Protein AF-0000000072572702 (afdb_homodimer)

Sequence (752 aa):
MADLQDDLHTGTEAGGLDDLPVPLAAEAFPPEPYAPVSDPDDEPLARAHAVLAAHPVADGCNGLPWALRHLPWYDLELGESAVDTDVPRLREGHVGALLWSLHLPESLDGDRAVGATLEQLDLVKTVVRAHPEGLRLAYDAGQAIDARNCGRIAVLPGPAGAAALGDRLGILRSLHALGLRVLTLSGVSWASEAGLTRFGEEVVREMNRLGVVADLSGASAETVRRTFAVSKAPALCTRSAARALRPHPANLPDDLLVELGAAGGLCMVPLTAEQTGPTVRDVADHLDHVRTVAGPQSVGLSGTYDSGAAHPLELGDPSCYPRLVAELLRRGWDEADVALLTWGNVQRVLRAAAFTAKAAQLRREPSTATIADLDGMADLQDDLHTGTEAGGLDDLPVPLAAEAFPPEPYAPVSDPDDEPLARAHAVLAAHPVADGCNGLPWALRHLPWYDLELGESAVDTDVPRLREGHVGALLWSLHLPESLDGDRAVGATLEQLDLVKTVVRAHPEGLRLAYDAGQAIDARNCGRIAVLPGPAGAAALGDRLGILRSLHALGLRVLTLSGVSWASEAGLTRFGEEVVREMNRLGVVADLSGASAETVRRTFAVSKAPALCTRSAARALRPHPANLPDDLLVELGAAGGLCMVPLTAEQTGPTVRDVADHLDHVRTVAGPQSVGLSGTYDSGAAHPLELGDPSCYPRLVAELLRRGWDEADVALLTWGNVQRVLRAAA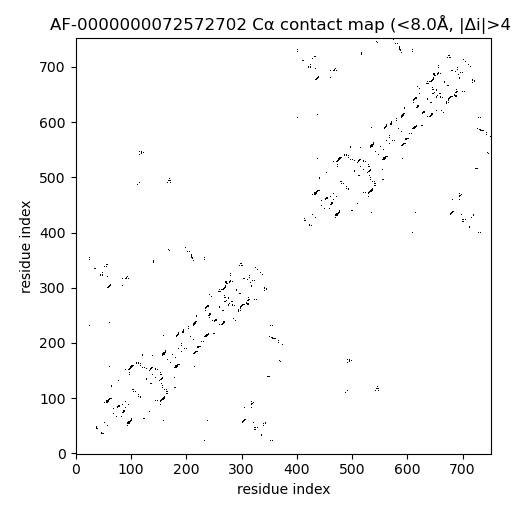FTAKAAQLRREPSTATIADLDG

Organism: Streptomyces coelicolor (strain ATCC BAA-471 / A3(2) / M145) (NCBI:txid100226)

Solvent-accessible surface area (backbone atoms only — not comparable to full-atom values): 37864 Å² total; per-residue (Å²): 144,81,86,82,76,79,76,72,82,72,76,80,73,88,66,65,76,76,64,62,78,65,76,60,60,72,76,74,56,70,83,70,86,75,76,84,73,48,58,89,85,48,56,46,55,59,29,21,49,39,43,27,71,76,28,25,32,40,30,39,25,25,22,49,58,64,54,50,73,74,43,95,72,86,45,47,68,87,45,39,90,91,47,53,72,24,38,55,35,30,57,66,21,30,42,29,28,34,19,39,29,44,64,68,63,87,86,50,49,43,35,50,17,30,53,52,40,43,37,47,53,38,47,51,52,53,53,33,66,74,31,64,75,43,29,30,79,23,83,45,42,67,43,27,51,50,23,38,74,71,63,18,26,10,38,28,41,15,40,28,45,44,36,44,30,50,76,33,60,39,37,46,54,49,42,39,74,73,42,44,37,29,39,24,50,27,87,37,88,38,25,24,77,87,9,55,40,63,39,31,50,50,51,46,52,51,26,33,36,71,32,35,34,44,21,46,39,65,32,29,72,47,25,49,53,47,47,63,70,68,41,85,39,42,40,33,18,38,52,19,39,39,19,87,82,32,88,35,89,44,25,40,49,68,69,56,36,35,50,35,26,74,57,56,11,34,39,10,35,38,45,28,24,86,57,35,32,60,34,57,64,37,43,50,50,37,52,51,48,42,27,68,62,25,27,59,69,16,27,36,37,5,50,43,46,46,61,81,69,57,44,13,73,66,42,74,38,50,44,28,47,37,58,52,45,14,51,41,45,71,71,63,54,51,68,59,50,51,33,24,30,23,31,47,33,62,40,48,45,40,44,29,19,48,52,36,7,57,55,35,51,77,71,47,76,86,74,84,72,45,46,62,74,52,67,94,145,81,77,83,78,76,74,71,83,71,75,79,74,86,67,65,76,77,64,64,78,64,77,60,60,71,77,74,58,71,83,70,86,75,76,83,72,49,57,88,84,48,56,47,55,60,28,22,50,38,44,28,72,76,28,24,31,40,31,39,26,26,22,50,58,66,53,50,73,76,44,97,72,87,46,44,67,86,46,40,90,91,47,53,71,25,40,54,36,30,56,65,21,29,42,30,30,34,20,39,29,44,64,68,64,88,86,50,48,44,35,50,17,30,52,52,38,43,39,47,52,37,48,52,52,52,52,34,66,74,31,64,75,43,28,32,78,22,84,46,41,65,43,27,51,52,23,38,73,72,63,18,26,10,38,28,42,14,39,27,44,42,36,44,29,49,76,34,59,39,37,46,54,50,41,39,74,73,42,44,35,29,37,25,51,29,87,37,87,38,24,26,77,88,9,54,40,62,39,32,50,49,51,46,50,50,25,34,35,70,32,34,34,44,22,45,39,65,32,30,72,47,26,50,52,47,46,61,71,69,41,84,40,41,40,34,19,37,52,19,40,39,20,88,83,32,88,37,88,43,26,40,48,68,70,57,37,35,51,34,25,74,56,57,12,34,39,9,36,38,46,28,23,87,58,37,32,60,35,56,64,36,42,48,51,35,53,51,47,41,27,68,62,25,28,59,69,15,28,35,37,6,51,44,44,46,61,82,68,58,43,12,73,66,42,73,38,51,43,26,46,36,58,52,46,15,51,42,44,71,73,62,53,50,67,58,51,50,33,23,30,23,31,46,32,60,40,48,44,41,44,29,21,47,51,36,8,58,56,35,52,76,72,46,74,85,74,82,73,45,47,61,76,50,67,94

Structure (mmCIF, N/CA/C/O backbone):
data_AF-0000000072572702-model_v1
#
loop_
_entity.id
_entity.type
_entity.pdbx_description
1 polymer Dipeptidase
#
loop_
_atom_site.group_PDB
_atom_site.id
_atom_site.type_symbol
_atom_site.label_atom_id
_atom_site.label_alt_id
_atom_site.label_comp_id
_atom_site.label_asym_id
_atom_site.label_entity_id
_atom_site.label_seq_id
_atom_site.pdbx_PDB_ins_code
_atom_site.Cartn_x
_atom_site.Cartn_y
_atom_site.Cartn_z
_atom_site.occupancy
_atom_site.B_iso_or_equiv
_atom_site.auth_seq_id
_atom_site.auth_comp_id
_atom_site.auth_asym_id
_atom_site.auth_atom_id
_atom_site.pdbx_PDB_model_num
ATOM 1 N N . MET A 1 1 ? -61.906 -10.68 -16.422 1 22.06 1 MET A N 1
ATOM 2 C CA . MET A 1 1 ? -60.688 -11.328 -15.922 1 22.06 1 MET A CA 1
ATOM 3 C C . MET A 1 1 ? -59.562 -10.328 -15.773 1 22.06 1 MET A C 1
ATOM 5 O O . MET A 1 1 ? -58.969 -9.898 -16.766 1 22.06 1 MET A O 1
ATOM 9 N N . ALA A 1 2 ? -59.625 -9.383 -14.742 1 23.19 2 ALA A N 1
ATOM 10 C CA . ALA A 1 2 ? -59.375 -8.047 -14.203 1 23.19 2 ALA A CA 1
ATOM 11 C C . ALA A 1 2 ? -57.906 -7.879 -13.797 1 23.19 2 ALA A C 1
ATOM 13 O O . ALA A 1 2 ? -57.188 -8.867 -13.609 1 23.19 2 ALA A O 1
ATOM 14 N N . ASP A 1 3 ? -57.406 -6.68 -13.297 1 22.48 3 ASP A N 1
ATOM 15 C CA . ASP A 1 3 ? -56.406 -5.633 -13.211 1 22.48 3 ASP A CA 1
ATOM 16 C C . ASP A 1 3 ? -55.375 -5.941 -12.109 1 22.48 3 ASP A C 1
ATOM 18 O O . ASP A 1 3 ? -55.375 -5.281 -11.07 1 22.48 3 ASP A O 1
ATOM 22 N N . LEU A 1 4 ? -55.188 -7.289 -11.703 1 26.44 4 LEU A N 1
ATOM 23 C CA . LEU A 1 4 ? -54.562 -7.613 -10.438 1 26.44 4 LEU A CA 1
ATOM 24 C C . LEU A 1 4 ? -53.094 -7.164 -10.453 1 26.44 4 LEU A C 1
ATOM 26 O O . LEU A 1 4 ? -52.25 -7.734 -9.75 1 26.44 4 LEU A O 1
ATOM 30 N N . GLN A 1 5 ? -52.719 -6.371 -11.508 1 22.77 5 GLN A N 1
ATOM 31 C CA . GLN A 1 5 ? -51.312 -6.164 -11.891 1 22.77 5 GLN A CA 1
ATOM 32 C C . GLN A 1 5 ? -50.5 -5.559 -10.75 1 22.77 5 GLN A C 1
ATOM 34 O O . GLN A 1 5 ? -49.312 -5.805 -10.625 1 22.77 5 GLN A O 1
ATOM 39 N N . ASP A 1 6 ? -50.938 -4.457 -10.07 1 24.31 6 ASP A N 1
ATOM 40 C CA . ASP A 1 6 ? -50.094 -3.289 -9.797 1 24.31 6 ASP A CA 1
ATOM 41 C C . ASP A 1 6 ? -49.281 -3.486 -8.523 1 24.31 6 ASP A C 1
ATOM 43 O O . ASP A 1 6 ? -48.438 -2.654 -8.195 1 24.31 6 ASP A O 1
ATOM 47 N N . ASP A 1 7 ? -49.688 -4.203 -7.445 1 24.33 7 ASP A N 1
ATOM 48 C CA . ASP A 1 7 ? -49.438 -3.693 -6.098 1 24.33 7 ASP A CA 1
ATOM 49 C C . ASP A 1 7 ? -48.062 -4.098 -5.598 1 24.33 7 ASP A C 1
ATOM 51 O O . ASP A 1 7 ? -47.719 -3.844 -4.445 1 24.33 7 ASP A O 1
ATOM 55 N N . LEU A 1 8 ? -47.406 -5.148 -6.07 1 25.05 8 LEU A N 1
ATOM 56 C CA . LEU A 1 8 ? -46.656 -5.863 -5.047 1 25.05 8 LEU A CA 1
ATOM 57 C C . LEU A 1 8 ? -45.375 -5.125 -4.711 1 25.05 8 LEU A C 1
ATOM 59 O O . LEU A 1 8 ? -44.812 -5.285 -3.613 1 25.05 8 LEU A O 1
ATOM 63 N N . HIS A 1 9 ? -44.562 -4.676 -5.711 1 24.5 9 HIS A N 1
ATOM 64 C CA . HIS A 1 9 ? -43.125 -4.754 -5.41 1 24.5 9 HIS A CA 1
ATOM 65 C C . HIS A 1 9 ? -42.688 -3.605 -4.504 1 24.5 9 HIS A C 1
ATOM 67 O O . HIS A 1 9 ? -42.312 -2.543 -4.988 1 24.5 9 HIS A O 1
ATOM 73 N N . THR A 1 10 ? -43.375 -3.184 -3.451 1 27.72 10 THR A N 1
ATOM 74 C CA . THR A 1 10 ? -42.906 -2.041 -2.686 1 27.72 10 THR A CA 1
ATOM 75 C C . THR A 1 10 ? -41.562 -2.359 -2.035 1 27.72 10 THR A C 1
ATOM 77 O O . THR A 1 10 ? -41.469 -3.211 -1.146 1 27.72 10 THR A O 1
ATOM 80 N N . GLY A 1 11 ? -40.469 -2.488 -2.754 1 27.14 11 GLY A N 1
ATOM 81 C CA . GLY A 1 11 ? -39.125 -2.734 -2.246 1 27.14 11 GLY A CA 1
ATOM 82 C C . GLY A 1 11 ? -38.781 -1.856 -1.063 1 27.14 11 GLY A C 1
ATOM 83 O O . GLY A 1 11 ? -39.031 -0.653 -1.073 1 27.14 11 GLY A O 1
ATOM 84 N N . THR A 1 12 ? -38.781 -2.391 0.192 1 28.66 12 THR A N 1
ATOM 85 C CA . THR A 1 12 ? -38.5 -1.777 1.483 1 28.66 12 THR A CA 1
ATOM 86 C C . THR A 1 12 ? -37.219 -0.939 1.412 1 28.66 12 THR A C 1
ATOM 88 O O . THR A 1 12 ? -36.219 -1.372 0.843 1 28.66 12 THR A O 1
ATOM 91 N N . GLU A 1 13 ? -37.281 0.371 1.638 1 27.23 13 GLU A N 1
ATOM 92 C CA . GLU A 1 13 ? -36.344 1.481 1.766 1 27.23 13 GLU A CA 1
ATOM 93 C C . GLU A 1 13 ? -35.281 1.181 2.807 1 27.23 13 GLU A C 1
ATOM 95 O O . GLU A 1 13 ? -35.594 1.021 3.99 1 27.23 13 GLU A O 1
ATOM 100 N N . ALA A 1 14 ? -34.25 0.376 2.547 1 33.12 14 ALA A N 1
ATOM 101 C CA . ALA A 1 14 ? -33.062 0.258 3.377 1 33.12 14 ALA A CA 1
ATOM 102 C C . ALA A 1 14 ? -32.625 1.621 3.898 1 33.12 14 ALA A C 1
ATOM 104 O O . ALA A 1 14 ? -31.422 1.847 4.137 1 33.12 14 ALA A O 1
ATOM 105 N N . GLY A 1 15 ? -33.469 2.719 3.895 1 30.12 15 GLY A N 1
ATOM 106 C CA . GLY A 1 15 ? -33.156 4.082 4.285 1 30.12 15 GLY A CA 1
ATOM 107 C C . GLY A 1 15 ? -32.844 4.223 5.758 1 30.12 15 GLY A C 1
ATOM 108 O O . GLY A 1 15 ? -32.469 5.301 6.215 1 30.12 15 GLY A O 1
ATOM 109 N N . GLY A 1 16 ? -33.438 3.414 6.73 1 32.16 16 GLY A N 1
ATOM 110 C CA . GLY A 1 16 ? -33.688 3.857 8.094 1 32.16 16 GLY A CA 1
ATOM 111 C C . GLY A 1 16 ? -32.438 3.854 8.961 1 32.16 16 GLY A C 1
ATOM 112 O O . GLY A 1 16 ? -32.5 4.262 10.125 1 32.16 16 GLY A O 1
ATOM 113 N N . LEU A 1 17 ? -31.594 2.846 8.703 1 35.09 17 LEU A N 1
ATOM 114 C CA . LEU A 1 17 ? -30.609 2.723 9.766 1 35.09 17 LEU A CA 1
ATOM 115 C C . LEU A 1 17 ? -29.641 3.906 9.75 1 35.09 17 LEU A C 1
ATOM 117 O O . LEU A 1 17 ? -28.734 3.98 10.578 1 35.09 17 LEU A O 1
ATOM 121 N N . ASP A 1 18 ? -29.703 4.688 8.773 1 35.94 18 ASP A N 1
ATOM 122 C CA . ASP A 1 18 ? -28.812 5.836 8.672 1 35.94 18 ASP A CA 1
ATOM 123 C C . ASP A 1 18 ? -29.031 6.809 9.828 1 35.94 18 ASP A C 1
ATOM 125 O O . ASP A 1 18 ? -28.297 7.793 9.961 1 35.94 18 ASP A O 1
ATOM 129 N N . ASP A 1 19 ? -30.312 6.73 10.492 1 36.12 19 ASP A N 1
ATOM 130 C CA . ASP A 1 19 ? -30.688 7.809 11.398 1 36.12 19 ASP A CA 1
ATOM 131 C C . ASP A 1 19 ? -30.188 7.535 12.812 1 36.12 19 ASP A C 1
ATOM 133 O O . ASP A 1 19 ? -30.688 8.102 13.781 1 36.12 19 ASP A O 1
ATOM 137 N N . LEU A 1 20 ? -29.641 6.375 13.102 1 37.53 20 LEU A N 1
ATOM 138 C CA . LEU A 1 20 ? -29.312 6.406 14.523 1 37.53 20 LEU A CA 1
ATOM 139 C C . LEU A 1 20 ? -28.344 7.547 14.836 1 37.53 20 LEU A C 1
ATOM 141 O O . LEU A 1 20 ? -27.344 7.734 14.125 1 37.53 20 LEU A O 1
ATOM 145 N N . PRO A 1 21 ? -28.781 8.438 15.648 1 36.91 21 PRO A N 1
ATOM 146 C CA . PRO A 1 21 ? -27.906 9.547 16.031 1 36.91 21 PRO A CA 1
ATOM 147 C C . PRO A 1 21 ? -26.562 9.078 16.594 1 36.91 21 PRO A C 1
ATOM 149 O O . PRO A 1 21 ? -26.531 8.289 17.547 1 36.91 21 PRO A O 1
ATOM 152 N N . VAL A 1 22 ? -25.688 8.578 15.922 1 42.72 22 VAL A N 1
ATOM 153 C CA . VAL A 1 22 ? -24.375 8.398 16.516 1 42.72 22 VAL A CA 1
ATOM 154 C C . VAL A 1 22 ? -23.906 9.711 17.156 1 42.72 22 VAL A C 1
ATOM 156 O O . VAL A 1 22 ? -23.875 10.75 16.5 1 42.72 22 VAL A O 1
ATOM 159 N N . PRO A 1 23 ? -24.016 9.75 18.484 1 40.31 23 PRO A N 1
ATOM 160 C CA . PRO A 1 23 ? -23.5 11 19.062 1 40.31 23 PRO A CA 1
ATOM 161 C C . PRO A 1 23 ? -22.203 1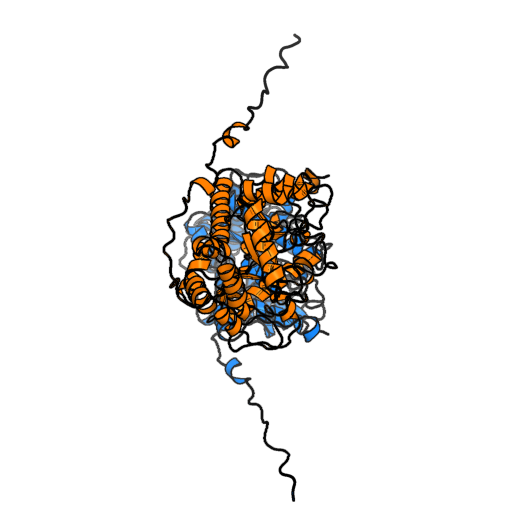1.469 18.375 1 40.31 23 PRO A C 1
ATOM 163 O O . PRO A 1 23 ? -21.406 10.648 17.938 1 40.31 23 PRO A O 1
ATOM 166 N N . LEU A 1 24 ? -22.297 12.625 17.859 1 44.5 24 LEU A N 1
ATOM 167 C CA . LEU A 1 24 ? -21.078 13.242 17.328 1 44.5 24 LEU A CA 1
ATOM 168 C C . LEU A 1 24 ? -19.906 13.062 18.297 1 44.5 24 LEU A C 1
ATOM 170 O O . LEU A 1 24 ? -20.094 13.117 19.516 1 44.5 24 LEU A O 1
ATOM 174 N N . ALA A 1 25 ? -18.828 12.625 17.922 1 44.25 25 ALA A N 1
ATOM 175 C CA . ALA A 1 25 ? -17.547 12.406 18.609 1 44.25 25 ALA A CA 1
ATOM 176 C C . ALA A 1 25 ? -17.281 13.492 19.641 1 44.25 25 ALA A C 1
ATOM 178 O O . ALA A 1 25 ? -16.656 13.234 20.672 1 44.25 25 ALA A O 1
ATOM 179 N N . ALA A 1 26 ? -17.719 14.734 19.484 1 45.53 26 ALA A N 1
ATOM 180 C CA . ALA A 1 26 ? -17.438 15.859 20.375 1 45.53 26 ALA A CA 1
ATOM 181 C C . ALA A 1 26 ? -18.031 15.633 21.766 1 45.53 26 ALA A C 1
ATOM 183 O O . ALA A 1 26 ? -17.484 16.078 22.766 1 45.53 26 ALA A O 1
ATOM 184 N N . GLU A 1 27 ? -19.172 15.078 21.906 1 47.44 27 GLU A N 1
ATOM 185 C CA . GLU A 1 27 ? -19.844 14.867 23.188 1 47.44 27 GLU A CA 1
ATOM 186 C C . GLU A 1 27 ? -19.141 13.789 24.016 1 47.44 27 GLU A C 1
ATOM 188 O O . GLU A 1 27 ? -19.328 13.719 25.234 1 47.44 27 GLU A O 1
ATOM 193 N N . ALA A 1 28 ? -18.453 13.039 23.328 1 47.09 28 ALA A N 1
ATOM 194 C CA . ALA A 1 28 ? -17.906 11.875 24.016 1 47.09 28 ALA A CA 1
ATOM 195 C C . ALA A 1 28 ? -16.641 12.234 24.797 1 47.09 28 ALA A C 1
ATOM 197 O O . ALA A 1 28 ? -16.203 11.477 25.672 1 47.09 28 ALA A O 1
ATOM 198 N N . PHE A 1 29 ? -16.031 13.391 24.609 1 51.44 29 PHE A N 1
ATOM 199 C CA . PHE A 1 29 ? -14.797 13.656 25.344 1 51.44 29 PHE A CA 1
ATOM 200 C C . PHE A 1 29 ? -14.859 15.023 26.016 1 51.44 29 PHE A C 1
ATOM 202 O O . PHE A 1 29 ? -14.391 16.016 25.469 1 51.44 29 PHE A O 1
ATOM 209 N N . PRO A 1 30 ? -15.594 14.969 27.094 1 53.47 30 PRO A N 1
ATOM 210 C CA . PRO A 1 30 ? -15.617 16.266 27.781 1 53.47 30 PRO A CA 1
ATOM 211 C C . PRO A 1 30 ? -14.219 16.766 28.172 1 53.47 30 PRO A C 1
ATOM 213 O O . PRO A 1 30 ? -13.32 15.953 28.406 1 53.47 30 PRO A O 1
ATOM 216 N N . PRO A 1 31 ? -14 18.094 27.953 1 56.12 31 PRO A N 1
ATOM 217 C CA . PRO A 1 31 ? -12.672 18.641 28.266 1 56.12 31 PRO A CA 1
ATOM 218 C C . PRO A 1 31 ? -12.305 18.453 29.734 1 56.12 31 PRO A C 1
ATOM 220 O O . PRO A 1 31 ? -13.141 18.656 30.625 1 56.12 31 PRO A O 1
ATOM 223 N N . GLU A 1 32 ? -11.43 17.609 30.078 1 60.31 32 GLU A N 1
ATOM 224 C CA . GLU A 1 32 ? -10.891 17.531 31.438 1 60.31 32 GLU A CA 1
ATOM 225 C C . GLU A 1 32 ? -10.289 18.859 31.859 1 60.31 32 GLU A C 1
ATOM 227 O O . GLU A 1 32 ? -9.758 19.609 31.031 1 60.31 32 GLU A O 1
ATOM 232 N N . PRO A 1 33 ? -10.586 19.172 33.094 1 75.31 33 PRO A N 1
ATOM 233 C CA . PRO A 1 33 ? -10 20.422 33.594 1 75.31 33 PRO A CA 1
ATOM 234 C C . PRO A 1 33 ? -8.484 20.484 33.406 1 75.31 33 PRO A C 1
ATOM 236 O O . PRO A 1 33 ? -7.797 19.469 33.594 1 75.31 33 PRO A O 1
ATOM 239 N N . TYR A 1 34 ? -8.023 21.656 33 1 84.88 34 TYR A N 1
ATOM 240 C CA . TYR A 1 34 ? -6.598 21.875 32.75 1 84.88 34 TYR A CA 1
ATOM 241 C C . TYR A 1 34 ? -5.867 22.25 34.031 1 84.88 34 TYR A C 1
ATOM 243 O O . TYR A 1 34 ? -6.316 23.125 34.781 1 84.88 34 TYR A O 1
ATOM 251 N N . ALA A 1 35 ? -4.793 21.531 34.344 1 85.31 35 ALA A N 1
ATOM 252 C CA . ALA A 1 35 ? -3.902 21.891 35.469 1 85.31 35 ALA A CA 1
ATOM 253 C C . ALA A 1 35 ? -2.689 22.656 34.938 1 85.31 35 ALA A C 1
ATOM 255 O O . ALA A 1 35 ? -1.923 22.156 34.125 1 85.31 35 ALA A O 1
ATOM 256 N N . PRO A 1 36 ? -2.545 23.859 35.469 1 89.69 36 PRO A N 1
ATOM 257 C CA . PRO A 1 36 ? -1.409 24.656 34.969 1 89.69 36 PRO A CA 1
ATOM 258 C C . PRO A 1 36 ? -0.066 23.969 35.25 1 89.69 36 PRO A C 1
ATOM 260 O O . PRO A 1 36 ? 0.114 23.344 36.281 1 89.69 36 PRO A O 1
ATOM 263 N N . VAL A 1 37 ? 0.805 24.188 34.312 1 92.06 37 VAL A N 1
ATOM 264 C CA . VAL A 1 37 ? 2.094 23.5 34.438 1 92.06 37 VAL A CA 1
ATOM 265 C C . VAL A 1 37 ? 3.209 24.547 34.562 1 92.06 37 VAL A C 1
ATOM 267 O O . VAL A 1 37 ? 4.352 24.203 34.875 1 92.06 37 VAL A O 1
ATOM 270 N N . SER A 1 38 ? 2.859 25.766 34.375 1 89.38 38 SER A N 1
ATOM 271 C CA . SER A 1 38 ? 3.873 26.812 34.469 1 89.38 38 SER A CA 1
ATOM 272 C C . SER A 1 38 ? 3.627 27.703 35.688 1 89.38 38 SER A C 1
ATOM 274 O O . SER A 1 38 ? 2.508 27.766 36.219 1 89.38 38 SER A O 1
ATOM 276 N N . ASP A 1 39 ? 4.754 28.422 36.125 1 90.88 39 ASP A N 1
ATOM 277 C CA . ASP A 1 39 ? 4.648 29.469 37.125 1 90.88 39 ASP A CA 1
ATOM 278 C C . ASP A 1 39 ? 4.227 30.797 36.5 1 90.88 39 ASP A C 1
ATOM 280 O O . ASP A 1 39 ? 4.926 31.344 35.656 1 90.88 39 ASP A O 1
ATOM 284 N N . PRO A 1 40 ? 3.125 31.281 36.969 1 88.88 40 PRO A N 1
ATOM 285 C CA . PRO A 1 40 ? 2.621 32.531 36.344 1 88.88 40 PRO A CA 1
ATOM 286 C C . PRO A 1 40 ? 3.584 33.688 36.5 1 88.88 40 PRO A C 1
ATOM 288 O O . PRO A 1 40 ? 3.498 34.688 35.781 1 88.88 40 PRO A O 1
ATOM 291 N N . ASP A 1 41 ? 4.496 33.562 37.344 1 91.62 41 ASP A N 1
ATOM 292 C CA . ASP A 1 41 ? 5.426 34.656 37.625 1 91.62 41 ASP A CA 1
ATOM 293 C C . ASP A 1 41 ? 6.691 34.5 36.781 1 91.62 41 ASP A C 1
ATOM 295 O O . ASP A 1 41 ? 7.52 35.438 36.75 1 91.62 41 ASP A O 1
ATOM 299 N N . ASP A 1 42 ? 6.766 33.438 36.094 1 93.31 42 ASP A N 1
ATOM 300 C CA . ASP A 1 42 ? 7.934 33.219 35.25 1 93.31 42 ASP A CA 1
ATOM 301 C C . ASP A 1 42 ? 7.859 34.094 34 1 93.31 42 ASP A C 1
ATOM 303 O O . ASP A 1 42 ? 6.777 34.562 33.625 1 93.31 42 ASP A O 1
ATOM 307 N N . GLU A 1 43 ? 9.062 34.312 33.406 1 95.75 43 GLU A N 1
ATOM 308 C CA . GLU A 1 43 ? 9.102 35 32.125 1 95.75 43 GLU A CA 1
ATOM 309 C C . GLU A 1 43 ? 8.344 34.219 31.047 1 95.75 43 GLU A C 1
ATOM 311 O O . GLU A 1 43 ? 8.312 32.969 31.078 1 95.75 43 GLU A O 1
ATOM 316 N N . PRO A 1 44 ? 7.797 34.906 30.156 1 95.62 44 PRO A N 1
ATOM 317 C CA . PRO A 1 44 ? 6.957 34.25 29.156 1 95.62 44 PRO A CA 1
ATOM 318 C C . PRO A 1 44 ? 7.668 33.125 28.438 1 95.62 44 PRO A C 1
ATOM 320 O O . PRO A 1 44 ? 7.066 32.062 28.188 1 95.62 44 PRO A O 1
ATOM 323 N N . LEU A 1 45 ? 8.852 33.281 28.156 1 97.5 45 LEU A N 1
ATOM 324 C CA . LEU A 1 45 ? 9.586 32.219 27.438 1 97.5 45 LEU A CA 1
ATOM 325 C C . LEU A 1 45 ? 9.75 30.984 28.312 1 97.5 45 LEU A C 1
ATOM 327 O O . LEU A 1 45 ? 9.633 29.859 27.828 1 97.5 45 LEU A O 1
ATOM 331 N N . ALA A 1 46 ? 10.023 31.156 29.531 1 97.69 46 ALA A N 1
ATOM 332 C CA . ALA A 1 46 ? 10.133 30.031 30.469 1 97.69 46 ALA A CA 1
ATOM 333 C C . ALA A 1 46 ? 8.789 29.328 30.609 1 97.69 46 ALA A C 1
ATOM 335 O O . ALA A 1 46 ? 8.742 28.094 30.656 1 97.69 46 ALA A O 1
ATOM 336 N N . ARG A 1 47 ? 7.805 30.125 30.703 1 97.62 47 ARG A N 1
ATOM 337 C CA . ARG A 1 47 ? 6.465 29.547 30.766 1 97.62 47 ARG A CA 1
ATOM 338 C C . ARG A 1 47 ? 6.141 28.766 29.5 1 97.62 47 ARG A C 1
ATOM 340 O O . ARG A 1 47 ? 5.543 27.688 29.578 1 97.62 47 ARG A O 1
ATOM 347 N N . ALA A 1 48 ? 6.539 29.312 28.391 1 98.31 48 ALA A N 1
ATOM 348 C CA . ALA A 1 48 ? 6.312 28.641 27.109 1 98.31 48 ALA A CA 1
ATOM 349 C C . ALA A 1 48 ? 6.949 27.266 27.078 1 98.31 48 ALA A C 1
ATOM 351 O O . ALA A 1 48 ? 6.316 26.281 26.672 1 98.31 48 ALA A O 1
ATOM 352 N N . HIS A 1 49 ? 8.148 27.172 27.547 1 98.25 49 HIS A N 1
ATOM 353 C CA . HIS A 1 49 ? 8.852 25.891 27.578 1 98.25 49 HIS A CA 1
ATOM 354 C C . HIS A 1 49 ? 8.148 24.891 28.484 1 98.25 49 HIS A C 1
ATOM 356 O O . HIS A 1 49 ? 8.055 23.703 28.156 1 98.25 49 HIS A O 1
ATOM 362 N N . ALA A 1 50 ? 7.645 25.375 29.578 1 97.75 50 ALA A N 1
ATOM 363 C CA . ALA A 1 50 ? 6.949 24.5 30.516 1 97.75 50 ALA A CA 1
ATOM 364 C C . ALA A 1 50 ? 5.66 23.953 29.906 1 97.75 50 ALA A C 1
ATOM 366 O O . ALA A 1 50 ? 5.387 22.75 30 1 97.75 50 ALA A O 1
ATOM 367 N N . VAL A 1 51 ? 4.898 24.828 29.297 1 97.75 51 VAL A N 1
ATOM 368 C CA . VAL A 1 51 ? 3.637 24.422 28.672 1 97.75 51 VAL A CA 1
ATOM 369 C C . VAL A 1 51 ? 3.904 23.453 27.531 1 97.75 51 VAL A C 1
ATOM 371 O O . VAL A 1 51 ? 3.227 22.422 27.422 1 97.75 51 VAL A O 1
ATOM 374 N N . LEU A 1 52 ? 4.961 23.688 26.766 1 98.44 52 LEU A N 1
ATOM 375 C CA . LEU A 1 52 ? 5.258 22.875 25.594 1 98.44 52 LEU A CA 1
ATOM 376 C C . LEU A 1 52 ? 5.832 21.531 26 1 98.44 52 LEU A C 1
ATOM 378 O O . LEU A 1 52 ? 5.664 20.531 25.281 1 98.44 52 LEU A O 1
ATOM 382 N N . ALA A 1 53 ? 6.449 21.453 27.141 1 97.44 53 ALA A N 1
ATOM 383 C CA . ALA A 1 53 ? 6.945 20.172 27.641 1 97.44 53 ALA A CA 1
ATOM 384 C C . ALA A 1 53 ? 5.793 19.234 27.984 1 97.44 53 ALA A C 1
ATOM 386 O O . ALA A 1 53 ? 5.887 18.016 27.766 1 97.44 53 ALA A O 1
ATOM 387 N N . ALA A 1 54 ? 4.738 19.797 28.406 1 96.94 54 ALA A N 1
ATOM 388 C CA . ALA A 1 54 ? 3.57 19.016 28.797 1 96.94 54 ALA A CA 1
ATOM 389 C C . ALA A 1 54 ? 2.637 18.797 27.609 1 96.94 54 ALA A C 1
ATOM 391 O O . ALA A 1 54 ? 2.018 17.734 27.5 1 96.94 54 ALA A O 1
ATOM 392 N N . HIS A 1 55 ? 2.521 19.812 26.766 1 97.75 55 HIS A N 1
ATOM 393 C CA . HIS A 1 55 ? 1.649 19.797 25.609 1 97.75 55 HIS A CA 1
ATOM 394 C C . HIS A 1 55 ? 2.406 20.219 24.344 1 97.75 55 HIS A C 1
ATOM 396 O O . HIS A 1 55 ? 2.279 21.344 23.891 1 97.75 55 HIS A O 1
ATOM 402 N N . PRO A 1 56 ? 3.057 19.25 23.75 1 98.56 56 PRO A N 1
ATOM 403 C CA . PRO A 1 56 ? 3.949 19.562 22.625 1 98.56 56 PRO A CA 1
ATOM 404 C C . PRO A 1 56 ? 3.195 20.016 21.391 1 98.56 56 PRO A C 1
ATOM 406 O O . PRO A 1 56 ? 1.965 19.938 21.344 1 98.56 56 PRO A O 1
ATOM 409 N N . VAL A 1 57 ? 3.938 20.516 20.484 1 98.75 57 VAL A N 1
ATOM 410 C CA . VAL A 1 57 ? 3.361 21.031 19.234 1 98.75 57 VAL A CA 1
ATOM 411 C C . VAL A 1 57 ? 2.996 19.875 18.312 1 98.75 57 VAL A C 1
ATOM 413 O O . VAL A 1 57 ? 3.793 18.953 18.125 1 98.75 57 VAL A O 1
ATOM 416 N N . ALA A 1 58 ? 1.786 19.859 17.844 1 98.75 58 ALA A N 1
ATOM 417 C CA . ALA A 1 58 ? 1.385 19.062 16.688 1 98.75 58 ALA A CA 1
ATOM 418 C C . ALA A 1 58 ? 1.347 19.922 15.422 1 98.75 58 ALA A C 1
ATOM 420 O O . ALA A 1 58 ? 0.431 20.719 15.234 1 98.75 58 ALA A O 1
ATOM 421 N N . ASP A 1 59 ? 2.359 19.719 14.586 1 98.5 59 ASP A N 1
ATOM 422 C CA . ASP A 1 59 ? 2.568 20.531 13.398 1 98.5 59 ASP A CA 1
ATOM 423 C C . ASP A 1 59 ? 1.756 20.016 12.219 1 98.5 59 ASP A C 1
ATOM 425 O O . ASP A 1 59 ? 1.961 18.891 11.766 1 98.5 59 ASP A O 1
ATOM 429 N N . GLY A 1 60 ? 0.959 20.875 11.633 1 98.06 60 GLY A N 1
ATOM 430 C CA . GLY A 1 60 ? -0.056 20.453 10.68 1 98.06 60 GLY A CA 1
ATOM 431 C C . GLY A 1 60 ? 0.494 20.219 9.289 1 98.06 60 GLY A C 1
ATOM 432 O O . GLY A 1 60 ? -0.168 19.609 8.445 1 98.06 60 GLY A O 1
ATOM 433 N N . CYS A 1 61 ? 1.648 20.672 9 1 97.12 61 CYS A N 1
ATOM 434 C CA . CYS A 1 61 ? 2.191 20.516 7.66 1 97.12 61 CYS A CA 1
ATOM 435 C C . CYS A 1 61 ? 3.697 20.75 7.645 1 97.12 61 CYS A C 1
ATOM 437 O O . CYS A 1 61 ? 4.172 21.766 8.141 1 97.12 61 CYS A O 1
ATOM 439 N N . ASN A 1 62 ? 4.375 19.828 7.074 1 97.81 62 ASN A N 1
ATOM 440 C CA . ASN A 1 62 ? 5.82 19.906 6.891 1 97.81 62 ASN A CA 1
ATOM 441 C C . ASN A 1 62 ? 6.25 19.359 5.535 1 97.81 62 ASN A C 1
ATOM 443 O O . ASN A 1 62 ? 5.859 18.25 5.168 1 97.81 62 ASN A O 1
ATOM 447 N N . GLY A 1 63 ? 7.027 20.109 4.812 1 96.69 63 GLY A N 1
ATOM 448 C CA . GLY A 1 63 ? 7.379 19.75 3.447 1 96.69 63 GLY A CA 1
ATOM 449 C C . GLY A 1 63 ? 8.672 18.969 3.354 1 96.69 63 GLY A C 1
ATOM 450 O O . GLY A 1 63 ? 9.258 18.859 2.275 1 96.69 63 GLY A O 1
ATOM 451 N N . LEU A 1 64 ? 9.117 18.375 4.395 1 95.88 64 LEU A N 1
ATOM 452 C CA . LEU A 1 64 ? 10.43 17.75 4.473 1 95.88 64 LEU A CA 1
ATOM 453 C C . LEU A 1 64 ? 10.562 16.625 3.451 1 95.88 64 LEU A C 1
ATOM 455 O O . LEU A 1 64 ? 11.594 16.484 2.791 1 95.88 64 LEU A O 1
ATOM 459 N N . PRO A 1 65 ? 9.562 15.781 3.188 1 94.62 65 PRO A N 1
ATOM 460 C CA . PRO A 1 65 ? 9.734 14.664 2.252 1 94.62 65 PRO A CA 1
ATOM 461 C C . PRO A 1 65 ? 10.172 15.125 0.862 1 94.62 65 PRO A C 1
ATOM 463 O O . PRO A 1 65 ? 11.125 14.578 0.299 1 94.62 65 PRO A O 1
ATOM 466 N N . TRP A 1 66 ? 9.555 16.094 0.361 1 92.44 66 TRP A N 1
ATOM 467 C CA . TRP A 1 66 ? 9.922 16.594 -0.963 1 92.44 66 TRP A CA 1
ATOM 468 C C . TRP A 1 66 ? 11.32 17.203 -0.949 1 92.44 66 TRP A C 1
ATOM 470 O O . TRP A 1 66 ? 12.102 17 -1.885 1 92.44 66 TRP A O 1
ATOM 480 N N . ALA A 1 67 ? 11.664 17.922 0.083 1 93.25 67 ALA A N 1
ATOM 481 C CA . ALA A 1 67 ? 12.984 18.531 0.207 1 93.25 67 ALA A CA 1
ATOM 482 C C . ALA A 1 67 ? 14.086 17.484 0.224 1 93.25 67 ALA A C 1
ATOM 484 O O . ALA A 1 67 ? 15.141 17.656 -0.381 1 93.25 67 ALA A O 1
ATOM 485 N N . LEU A 1 68 ? 13.805 16.375 0.853 1 92.62 68 LEU A N 1
ATOM 486 C CA . LEU A 1 68 ? 14.805 15.32 1.014 1 92.62 68 LEU A CA 1
ATOM 487 C C . LEU A 1 68 ? 15.109 14.648 -0.321 1 92.62 68 LEU A C 1
ATOM 489 O O . LEU A 1 68 ? 16.203 14.133 -0.527 1 92.62 68 LEU A O 1
ATOM 493 N N . ARG A 1 69 ? 14.172 14.641 -1.182 1 86.81 69 ARG A N 1
ATOM 494 C CA . ARG A 1 69 ? 14.344 14.008 -2.486 1 86.81 69 ARG A CA 1
ATOM 495 C C . ARG A 1 69 ? 15.469 14.68 -3.271 1 86.81 69 ARG A C 1
ATOM 497 O O . ARG A 1 69 ? 16.047 14.078 -4.18 1 86.81 69 ARG A O 1
ATOM 504 N N . HIS A 1 70 ? 15.781 15.852 -2.871 1 85.5 70 HIS A N 1
ATOM 505 C CA . HIS A 1 70 ? 16.766 16.625 -3.623 1 85.5 70 HIS A CA 1
ATOM 506 C C . HIS A 1 70 ? 18.125 16.594 -2.938 1 85.5 70 HIS A C 1
ATOM 508 O O . HIS A 1 70 ? 19.047 17.281 -3.369 1 85.5 70 HIS A O 1
ATOM 514 N N . LEU A 1 71 ? 18.203 15.797 -1.909 1 88 71 LEU A N 1
ATOM 515 C CA . LEU A 1 71 ? 19.469 15.672 -1.192 1 88 71 LEU A CA 1
ATOM 516 C C . LEU A 1 71 ? 20.109 14.312 -1.44 1 88 71 LEU A C 1
ATOM 518 O O . LEU A 1 71 ? 19.453 13.281 -1.309 1 88 71 LEU A O 1
ATOM 522 N N . PRO A 1 72 ? 21.344 14.312 -1.808 1 80.94 72 PRO A N 1
ATOM 523 C CA . PRO A 1 72 ? 22.016 13.031 -2.021 1 80.94 72 PRO A CA 1
ATOM 524 C C . PRO A 1 72 ? 22.234 12.258 -0.725 1 80.94 72 PRO A C 1
ATOM 526 O O . PRO A 1 72 ? 22.281 11.023 -0.74 1 80.94 72 PRO A O 1
ATOM 529 N N . TRP A 1 73 ? 22.406 13.023 0.35 1 83.38 73 TRP A N 1
ATOM 530 C CA . TRP A 1 73 ? 22.625 12.445 1.671 1 83.38 73 TRP A CA 1
ATOM 531 C C . TRP A 1 73 ? 22.078 13.359 2.764 1 83.38 73 TRP A C 1
ATOM 533 O O . TRP A 1 73 ? 22 14.578 2.58 1 83.38 73 TRP A O 1
ATOM 543 N N . TYR A 1 74 ? 21.641 12.695 3.846 1 87.62 74 TYR A N 1
ATOM 544 C CA . TYR A 1 74 ? 21.203 13.469 5 1 87.62 74 TYR A CA 1
ATOM 545 C C . TYR A 1 74 ? 21.172 12.609 6.258 1 87.62 74 TYR A C 1
ATOM 547 O O . TYR A 1 74 ? 21.109 11.383 6.176 1 87.62 74 TYR A O 1
ATOM 555 N N . ASP A 1 75 ? 21.406 13.273 7.367 1 91 75 ASP A N 1
ATOM 556 C CA . ASP A 1 75 ? 21.203 12.695 8.695 1 91 75 ASP A CA 1
ATOM 557 C C . ASP A 1 75 ? 20.359 13.609 9.562 1 91 75 ASP A C 1
ATOM 559 O O . ASP A 1 75 ? 20.844 14.602 10.109 1 91 75 ASP A O 1
ATOM 563 N N . LEU A 1 76 ? 19.172 13.227 9.766 1 93.88 76 LEU A N 1
ATOM 564 C CA . LEU A 1 76 ? 18.234 14.078 10.492 1 93.88 76 LEU A CA 1
ATOM 565 C C . LEU A 1 76 ? 18.453 13.945 12 1 93.88 76 LEU A C 1
ATOM 567 O O . LEU A 1 76 ? 18.016 14.812 12.766 1 93.88 76 LEU A O 1
ATOM 571 N N . GLU A 1 77 ? 19.062 12.922 12.469 1 92.75 77 GLU A N 1
ATOM 572 C CA . GLU A 1 77 ? 19.266 12.68 13.898 1 92.75 77 GLU A CA 1
ATOM 573 C C . GLU A 1 77 ? 20.312 13.609 14.484 1 92.75 77 GLU A C 1
ATOM 575 O O . GLU A 1 77 ? 20.125 14.18 15.562 1 92.75 77 GLU A O 1
ATOM 580 N N . LEU A 1 78 ? 21.375 13.742 13.766 1 88.12 78 LEU A N 1
ATOM 581 C CA . LEU A 1 78 ? 22.469 14.578 14.227 1 88.12 78 LEU A CA 1
ATOM 582 C C . LEU A 1 78 ? 22.219 16.047 13.883 1 88.12 78 LEU A C 1
ATOM 584 O O . LEU A 1 78 ? 22.734 16.938 14.555 1 88.12 78 LEU A O 1
ATOM 588 N N . GLY A 1 79 ? 21.469 16.219 12.906 1 89.25 79 GLY A N 1
ATOM 589 C CA . GLY A 1 79 ? 21.203 17.547 12.383 1 89.25 79 GLY A CA 1
ATOM 590 C C . GLY A 1 79 ? 21.531 17.688 10.914 1 89.25 79 GLY A C 1
ATOM 591 O O . GLY A 1 79 ? 22.484 17.078 10.422 1 89.25 79 GLY A O 1
ATOM 592 N N . GLU A 1 80 ? 20.672 18.516 10.234 1 84.5 80 GLU A N 1
ATOM 593 C CA . GLU A 1 80 ? 20.891 18.719 8.805 1 84.5 80 GLU A CA 1
ATOM 594 C C . GLU A 1 80 ? 20.688 20.172 8.414 1 84.5 80 GLU A C 1
ATOM 596 O O . GLU A 1 80 ? 19.562 20.688 8.438 1 84.5 80 GLU A O 1
ATOM 601 N N . SER A 1 81 ? 21.734 20.844 7.922 1 87.5 81 SER A N 1
ATOM 602 C CA . SER A 1 81 ? 21.703 22.281 7.633 1 87.5 81 SER A CA 1
ATOM 603 C C . SER A 1 81 ? 21 22.562 6.305 1 87.5 81 SER A C 1
ATOM 605 O O . SER A 1 81 ? 20.578 23.688 6.047 1 87.5 81 SER A O 1
ATOM 607 N N . ALA A 1 82 ? 20.844 21.516 5.551 1 90 82 ALA A N 1
ATOM 608 C CA . ALA A 1 82 ? 20.297 21.688 4.211 1 90 82 ALA A CA 1
ATOM 609 C C . ALA A 1 82 ? 18.766 21.828 4.254 1 90 82 ALA A C 1
ATOM 611 O O . ALA A 1 82 ? 18.141 22.203 3.26 1 90 82 ALA A O 1
ATOM 612 N N . VAL A 1 83 ? 18.172 21.5 5.414 1 94.38 83 VAL A N 1
ATOM 613 C CA . VAL A 1 83 ? 16.719 21.578 5.582 1 94.38 83 VAL A CA 1
ATOM 614 C C . VAL A 1 83 ? 16.391 22.344 6.863 1 94.38 83 VAL A C 1
ATOM 616 O O . VAL A 1 83 ? 17.266 22.578 7.699 1 94.38 83 VAL A O 1
ATOM 619 N N . ASP A 1 84 ? 15.195 22.781 6.945 1 94.69 84 ASP A N 1
ATOM 620 C CA . ASP A 1 84 ? 14.758 23.516 8.125 1 94.69 84 ASP A CA 1
ATOM 621 C C . ASP A 1 84 ? 14.461 22.562 9.281 1 94.69 84 ASP A C 1
ATOM 623 O O . ASP A 1 84 ? 14.578 22.938 10.453 1 94.69 84 ASP A O 1
ATOM 627 N N . THR A 1 85 ? 14.055 21.391 8.945 1 96.81 85 THR A N 1
ATOM 628 C CA . THR A 1 85 ? 13.539 20.453 9.938 1 96.81 85 THR A CA 1
ATOM 629 C C . THR A 1 85 ? 14.516 19.297 10.164 1 96.81 85 THR A C 1
ATOM 631 O O . THR A 1 85 ? 14.922 18.625 9.211 1 96.81 85 THR A O 1
ATOM 634 N N . ASP A 1 86 ? 14.977 19.094 11.281 1 97.19 86 ASP A N 1
ATOM 635 C CA . ASP A 1 86 ? 15.742 17.938 11.75 1 97.19 86 ASP A CA 1
ATOM 636 C C . ASP A 1 86 ? 15.406 17.609 13.203 1 97.19 86 ASP A C 1
ATOM 638 O O . ASP A 1 86 ? 14.609 18.312 13.836 1 97.19 86 ASP A O 1
ATOM 642 N N . VAL A 1 87 ? 15.93 16.562 13.719 1 97.38 87 VAL A N 1
ATOM 643 C CA . VAL A 1 87 ? 15.508 16.047 15.016 1 97.38 87 VAL A CA 1
ATOM 644 C C . VAL A 1 87 ? 15.914 17.016 16.125 1 97.38 87 VAL A C 1
ATOM 646 O O . VAL A 1 87 ? 15.102 17.359 16.984 1 97.38 87 VAL A O 1
ATOM 649 N N . PRO A 1 88 ? 17.109 17.547 16.125 1 97.56 88 PRO A N 1
ATOM 650 C CA . PRO A 1 88 ? 17.484 18.5 17.188 1 97.56 88 PRO A CA 1
ATOM 651 C C . PRO A 1 88 ? 16.578 19.719 17.219 1 97.56 88 PRO A C 1
ATOM 653 O O . PRO A 1 88 ? 16.141 20.141 18.297 1 97.56 88 PRO A O 1
ATOM 656 N N . ARG A 1 89 ? 16.281 20.266 16.094 1 98.25 89 ARG A N 1
ATOM 657 C CA . ARG A 1 89 ? 15.445 21.469 16.062 1 98.25 89 ARG A CA 1
ATOM 658 C C . ARG A 1 89 ? 14.008 21.141 16.438 1 98.25 89 ARG A C 1
ATOM 660 O O . ARG A 1 89 ? 13.328 21.953 17.062 1 98.25 89 ARG A O 1
ATOM 667 N N . LEU A 1 90 ? 13.523 20 16.031 1 98.38 90 LEU A N 1
ATOM 668 C CA . LEU A 1 90 ? 12.195 19.562 16.453 1 98.38 90 LEU A CA 1
ATOM 669 C C . LEU A 1 90 ? 12.117 19.438 17.969 1 98.38 90 LEU A C 1
ATOM 671 O O . LEU A 1 90 ? 11.141 19.844 18.594 1 98.38 90 LEU A O 1
ATOM 675 N N . ARG A 1 91 ? 13.148 18.906 18.547 1 97.94 91 ARG A N 1
ATOM 676 C CA . ARG A 1 91 ? 13.203 18.734 20 1 97.94 91 ARG A CA 1
ATOM 677 C C . ARG A 1 91 ? 13.266 20.094 20.703 1 97.94 91 ARG A C 1
ATOM 679 O O . ARG A 1 91 ? 12.547 20.328 21.672 1 97.94 91 ARG A O 1
ATOM 686 N N . GLU A 1 92 ? 14.078 20.906 20.156 1 97.81 92 GLU A N 1
ATOM 687 C CA . GLU A 1 92 ? 14.211 22.25 20.719 1 97.81 92 GLU A CA 1
ATOM 688 C C . GLU A 1 92 ? 12.891 23.016 20.672 1 97.81 92 GLU A C 1
ATOM 690 O O . GLU A 1 92 ? 12.586 23.781 21.578 1 97.81 92 GLU A O 1
ATOM 695 N N . GLY A 1 93 ? 12.125 22.75 19.688 1 98.5 93 GLY A N 1
ATOM 696 C CA . GLY A 1 93 ? 10.844 23.406 19.5 1 98.5 93 GLY A CA 1
ATOM 697 C C . GLY A 1 93 ? 9.695 22.688 20.188 1 98.5 93 GLY A C 1
ATOM 698 O O . GLY A 1 93 ? 8.547 23.125 20.109 1 98.5 93 GLY A O 1
ATOM 699 N N . HIS A 1 94 ? 9.945 21.609 20.797 1 98.56 94 HIS A N 1
ATOM 700 C CA . HIS A 1 94 ? 8.969 20.781 21.5 1 98.56 94 HIS A CA 1
ATOM 701 C C . HIS A 1 94 ? 7.883 20.297 20.547 1 98.56 94 HIS A C 1
ATOM 703 O O . HIS A 1 94 ? 6.691 20.344 20.859 1 98.56 94 HIS A O 1
ATOM 709 N N . VAL A 1 95 ? 8.328 19.859 19.391 1 98.75 95 VAL A N 1
ATOM 710 C CA . VAL A 1 95 ? 7.379 19.234 18.469 1 98.75 95 VAL A CA 1
ATOM 711 C C . VAL A 1 95 ? 7.16 17.781 18.844 1 98.75 95 VAL A C 1
ATOM 713 O O . VAL A 1 95 ? 8.117 17.016 18.953 1 98.75 95 VAL A O 1
ATOM 716 N N . GLY A 1 96 ? 5.934 17.438 19.109 1 98.62 96 GLY A N 1
ATOM 717 C CA . GLY A 1 96 ? 5.617 16.062 19.484 1 98.62 96 GLY A CA 1
ATOM 718 C C . GLY A 1 96 ? 5.074 15.242 18.328 1 98.62 96 GLY A C 1
ATOM 719 O O . GLY A 1 96 ? 5.145 14.016 18.344 1 98.62 96 GLY A O 1
ATOM 720 N N . ALA A 1 97 ? 4.488 15.906 17.375 1 98.69 97 ALA A N 1
ATOM 721 C CA . ALA A 1 97 ? 3.924 15.258 16.188 1 98.69 97 ALA A CA 1
ATOM 722 C C . ALA A 1 97 ? 3.93 16.203 14.992 1 98.69 97 ALA A C 1
ATOM 724 O O . ALA A 1 97 ? 3.914 17.422 15.164 1 98.69 97 ALA A O 1
ATOM 725 N N . LEU A 1 98 ? 4.031 15.648 13.859 1 98 98 LEU A N 1
ATOM 726 C CA . LEU A 1 98 ? 3.896 16.484 12.68 1 98 98 LEU A CA 1
ATOM 727 C C . LEU A 1 98 ? 3.342 15.695 11.5 1 98 98 LEU A C 1
ATOM 729 O O . LEU A 1 98 ? 3.555 14.484 11.406 1 98 98 LEU A O 1
ATOM 733 N N . LEU A 1 99 ? 2.607 16.344 10.664 1 98.44 99 LEU A N 1
ATOM 734 C CA . LEU A 1 99 ? 2.174 15.812 9.375 1 98.44 99 LEU A CA 1
ATOM 735 C C . LEU A 1 99 ? 3.225 16.062 8.305 1 98.44 99 LEU A C 1
ATOM 737 O O . LEU A 1 99 ? 3.576 17.203 8.031 1 98.44 99 LEU A O 1
ATOM 741 N N . TRP A 1 100 ? 3.75 15.016 7.73 1 98.31 100 TRP A N 1
ATOM 742 C CA . TRP A 1 100 ? 4.66 15.148 6.598 1 98.31 100 TRP A CA 1
ATOM 743 C C . TRP A 1 100 ? 3.891 15.172 5.281 1 98.31 100 TRP A C 1
ATOM 745 O O . TRP A 1 100 ? 3.328 14.156 4.863 1 98.31 100 TRP A O 1
ATOM 755 N N . SER A 1 101 ? 3.943 16.297 4.676 1 97.62 101 SER A N 1
ATOM 756 C CA . SER A 1 101 ? 3.156 16.547 3.471 1 97.62 101 SER A CA 1
ATOM 757 C C . SER A 1 101 ? 3.615 15.648 2.318 1 97.62 101 SER A C 1
ATOM 759 O O . SER A 1 101 ? 4.816 15.453 2.121 1 97.62 101 SER A O 1
ATOM 761 N N . LEU A 1 102 ? 2.629 15.164 1.573 1 96.94 102 LEU A N 1
ATOM 762 C CA . LEU A 1 102 ? 2.898 14.367 0.385 1 96.94 102 LEU A CA 1
ATOM 763 C C . LEU A 1 102 ? 2.461 15.102 -0.878 1 96.94 102 LEU A C 1
ATOM 765 O O . LEU A 1 102 ? 2.195 14.469 -1.905 1 96.94 102 LEU A O 1
ATOM 769 N N . HIS A 1 103 ? 2.348 16.375 -0.745 1 91.56 103 HIS A N 1
ATOM 770 C CA . HIS A 1 103 ? 1.943 17.188 -1.89 1 91.56 103 HIS A CA 1
ATOM 771 C C . HIS A 1 103 ? 2.971 17.094 -3.014 1 91.56 103 HIS A C 1
ATOM 773 O O . HIS A 1 103 ? 4.176 17.109 -2.76 1 91.56 103 HIS A O 1
ATOM 779 N N . LEU A 1 104 ? 2.379 17.016 -4.141 1 89.19 104 LEU A N 1
ATOM 780 C CA . LEU A 1 104 ? 3.191 16.906 -5.348 1 89.19 104 LEU A CA 1
ATOM 781 C C . LEU A 1 104 ? 3.195 18.219 -6.117 1 89.19 104 LEU A C 1
ATOM 783 O O . LEU A 1 104 ? 2.301 19.062 -5.941 1 89.19 104 LEU A O 1
ATOM 787 N N . PRO A 1 105 ? 4.234 18.391 -6.898 1 84.25 105 PRO A N 1
ATOM 788 C CA . PRO A 1 105 ? 4.18 19.516 -7.82 1 84.25 105 PRO A CA 1
ATOM 789 C C . PRO A 1 105 ? 2.943 19.5 -8.711 1 84.25 105 PRO A C 1
ATOM 791 O O . PRO A 1 105 ? 2.428 18.422 -9.031 1 84.25 105 PRO A O 1
ATOM 794 N N . GLU A 1 106 ? 2.5 20.656 -9.094 1 78.88 106 GLU A N 1
ATOM 795 C CA . GLU A 1 106 ? 1.263 20.828 -9.852 1 78.88 106 GLU A CA 1
ATOM 796 C C . GLU A 1 106 ? 1.318 20.078 -11.18 1 78.88 106 GLU A C 1
ATOM 798 O O . GLU A 1 106 ? 0.281 19.719 -11.742 1 78.88 106 GLU A O 1
ATOM 803 N N . SER A 1 107 ? 2.398 19.766 -11.648 1 78 107 SER A N 1
ATOM 804 C CA . SER A 1 107 ? 2.57 19.141 -12.953 1 78 107 SER A CA 1
ATOM 805 C C . SER A 1 107 ? 2.244 17.656 -12.891 1 78 107 SER A C 1
ATOM 807 O O . SER A 1 107 ? 2.068 17.016 -13.93 1 78 107 SER A O 1
ATOM 809 N N . LEU A 1 108 ? 2.066 17.141 -11.805 1 79.75 108 LEU A N 1
ATOM 810 C CA . LEU A 1 108 ? 1.809 15.711 -11.648 1 79.75 108 LEU A CA 1
ATOM 811 C C . LEU A 1 108 ? 0.329 15.453 -11.391 1 79.75 108 LEU A C 1
ATOM 813 O O . LEU A 1 108 ? -0.208 15.867 -10.359 1 79.75 108 LEU A O 1
ATOM 817 N N . ASP A 1 109 ? -0.315 14.82 -12.461 1 80.56 109 ASP A N 1
ATOM 818 C CA . ASP A 1 109 ? -1.735 14.508 -12.336 1 80.56 109 ASP A CA 1
ATOM 819 C C . ASP A 1 109 ? -2.031 13.086 -12.812 1 80.56 109 ASP A C 1
ATOM 821 O O . ASP A 1 109 ? -1.131 12.383 -13.273 1 80.56 109 ASP A O 1
ATOM 825 N N . GLY A 1 110 ? -3.248 12.688 -12.484 1 80.56 110 GLY A N 1
ATOM 826 C CA . GLY A 1 110 ? -3.672 11.383 -12.953 1 80.56 110 GLY A CA 1
ATOM 827 C C . GLY A 1 110 ? -2.805 10.25 -12.438 1 80.56 110 GLY A C 1
ATOM 828 O O . GLY A 1 110 ? -2.479 10.203 -11.25 1 80.56 110 GLY A O 1
ATOM 829 N N . ASP A 1 111 ? -2.412 9.43 -13.312 1 83.69 111 ASP A N 1
ATOM 830 C CA . ASP A 1 111 ? -1.684 8.219 -12.938 1 83.69 111 ASP A CA 1
ATOM 831 C C . ASP A 1 111 ? -0.27 8.555 -12.469 1 83.69 111 ASP A C 1
ATOM 833 O O . ASP A 1 111 ? 0.276 7.879 -11.594 1 83.69 111 ASP A O 1
ATOM 837 N N . ARG A 1 112 ? 0.246 9.578 -13.008 1 89 112 ARG A N 1
ATOM 838 C CA . ARG A 1 112 ? 1.58 9.984 -12.578 1 89 112 ARG A CA 1
ATOM 839 C C . ARG A 1 112 ? 1.578 10.414 -11.117 1 89 112 ARG A C 1
ATOM 841 O O . ARG A 1 112 ? 2.545 10.164 -10.391 1 89 112 ARG A O 1
ATOM 848 N N . ALA A 1 113 ? 0.445 10.984 -10.75 1 94 113 ALA A N 1
ATOM 849 C CA . ALA A 1 113 ? 0.322 11.43 -9.359 1 94 113 ALA A CA 1
ATOM 850 C C . ALA A 1 113 ? 0.273 10.234 -8.414 1 94 113 ALA A C 1
ATOM 852 O O . ALA A 1 113 ? 0.818 10.289 -7.309 1 94 113 ALA A O 1
ATOM 853 N N . VAL A 1 114 ? -0.335 9.18 -8.891 1 95.44 114 VAL A N 1
ATOM 854 C CA . VAL A 1 114 ? -0.446 7.98 -8.078 1 95.44 114 VAL A CA 1
ATOM 855 C C . VAL A 1 114 ? 0.946 7.422 -7.785 1 95.44 114 VAL A C 1
ATOM 857 O O . VAL A 1 114 ? 1.314 7.227 -6.625 1 95.44 114 VAL A O 1
ATOM 860 N N . GLY A 1 115 ? 1.737 7.246 -8.836 1 93.44 115 GLY A N 1
ATOM 861 C CA . GLY A 1 115 ? 3.082 6.715 -8.68 1 93.44 115 GLY A CA 1
ATOM 862 C C . GLY A 1 115 ? 3.982 7.602 -7.84 1 93.44 115 GLY A C 1
ATOM 863 O O . GLY A 1 115 ? 4.715 7.109 -6.977 1 93.44 115 GLY A O 1
ATOM 864 N N . ALA A 1 116 ? 3.857 8.852 -8.047 1 93.38 116 ALA A N 1
ATOM 865 C CA . ALA A 1 116 ? 4.688 9.805 -7.316 1 93.38 116 ALA A CA 1
ATOM 866 C C . ALA A 1 116 ? 4.336 9.805 -5.828 1 93.38 116 ALA A C 1
ATOM 868 O O . ALA A 1 116 ? 5.219 9.922 -4.977 1 93.38 116 ALA A O 1
ATOM 869 N N . THR A 1 117 ? 3.08 9.703 -5.535 1 96.12 117 THR A N 1
ATOM 870 C CA . THR A 1 117 ? 2.637 9.664 -4.145 1 96.12 117 THR A CA 1
ATOM 871 C C . THR A 1 117 ? 3.15 8.414 -3.447 1 96.12 117 THR A C 1
ATOM 873 O O . THR A 1 117 ? 3.609 8.477 -2.305 1 96.12 117 THR A O 1
ATOM 876 N N . LEU A 1 118 ? 3.104 7.305 -4.133 1 96.12 118 LEU A N 1
ATOM 877 C CA . LEU A 1 118 ? 3.619 6.062 -3.572 1 96.12 118 LEU A CA 1
ATOM 878 C C . LEU A 1 118 ? 5.109 6.176 -3.275 1 96.12 118 LEU A C 1
ATOM 880 O O . LEU A 1 118 ? 5.578 5.707 -2.236 1 96.12 118 LEU A O 1
ATOM 884 N N . GLU A 1 119 ? 5.789 6.785 -4.145 1 92.44 119 GLU A N 1
ATOM 885 C CA . GLU A 1 119 ? 7.219 6.992 -3.938 1 92.44 119 GLU A CA 1
ATOM 886 C C . GLU A 1 119 ? 7.48 7.859 -2.711 1 92.44 119 GLU A C 1
ATOM 888 O O . GLU A 1 119 ? 8.406 7.594 -1.942 1 92.44 119 GLU A O 1
ATOM 893 N N . GLN A 1 120 ? 6.668 8.82 -2.553 1 94.62 120 GLN A N 1
ATOM 894 C CA . GLN A 1 120 ? 6.824 9.695 -1.396 1 94.62 120 GLN A CA 1
ATOM 895 C C . GLN A 1 120 ? 6.516 8.953 -0.099 1 94.62 120 GLN A C 1
ATOM 897 O O . GLN A 1 120 ? 7.219 9.125 0.899 1 94.62 120 GLN A O 1
ATOM 902 N N . LEU A 1 121 ? 5.48 8.18 -0.117 1 96.75 121 LEU A N 1
ATOM 903 C CA . LEU A 1 121 ? 5.137 7.387 1.059 1 96.75 121 LEU A CA 1
ATOM 904 C C . LEU A 1 121 ? 6.27 6.434 1.422 1 96.75 121 LEU A C 1
ATOM 906 O O . LEU A 1 121 ? 6.602 6.277 2.6 1 96.75 121 LEU A O 1
ATOM 910 N N . ASP A 1 122 ? 6.844 5.859 0.403 1 95.75 122 ASP A N 1
ATOM 911 C CA . ASP A 1 122 ? 7.977 4.969 0.626 1 95.75 122 ASP A CA 1
ATOM 912 C C . ASP A 1 122 ? 9.164 5.719 1.227 1 95.75 122 ASP A C 1
ATOM 914 O O . ASP A 1 122 ? 9.836 5.215 2.127 1 95.75 122 ASP A O 1
ATOM 918 N N . LEU A 1 123 ? 9.391 6.859 0.716 1 94.19 123 LEU A N 1
ATOM 919 C CA . LEU A 1 123 ? 10.461 7.695 1.238 1 94.19 123 LEU A CA 1
ATOM 920 C C . LEU A 1 123 ? 10.234 8.023 2.711 1 94.19 123 LEU A C 1
ATOM 922 O O . LEU A 1 123 ? 11.148 7.918 3.525 1 94.19 123 LEU A O 1
ATOM 926 N N . VAL A 1 124 ? 9.047 8.391 3.035 1 96.69 124 VAL A N 1
ATOM 927 C CA . VAL A 1 124 ? 8.695 8.719 4.41 1 96.69 124 VAL A CA 1
ATOM 928 C C . VAL A 1 124 ? 8.992 7.531 5.32 1 96.69 124 VAL A C 1
ATOM 930 O O . VAL A 1 124 ? 9.648 7.684 6.359 1 96.69 124 VAL A O 1
ATOM 933 N N . LYS A 1 125 ? 8.602 6.395 4.895 1 96.19 125 LYS A N 1
ATOM 934 C CA . LYS A 1 125 ? 8.828 5.188 5.688 1 96.19 125 LYS A CA 1
ATOM 935 C C . LYS A 1 125 ? 10.32 4.898 5.836 1 96.19 125 LYS A C 1
ATOM 937 O O . LYS A 1 125 ? 10.789 4.559 6.922 1 96.19 125 LYS A O 1
ATOM 942 N N . THR A 1 126 ? 11.016 5.059 4.77 1 93 126 THR A N 1
ATOM 943 C CA . THR A 1 126 ? 12.453 4.789 4.754 1 93 126 THR A CA 1
ATOM 944 C C . THR A 1 126 ? 13.188 5.762 5.672 1 93 126 THR A C 1
ATOM 946 O O . THR A 1 126 ? 14.062 5.355 6.441 1 93 126 THR A O 1
ATOM 949 N N . VAL A 1 127 ? 12.789 6.984 5.641 1 94.81 127 VAL A N 1
ATOM 950 C CA . VAL A 1 127 ? 13.438 8.023 6.438 1 94.81 127 VAL A CA 1
ATOM 951 C C . VAL A 1 127 ? 13.18 7.77 7.918 1 94.81 127 VAL A C 1
ATOM 953 O O . VAL A 1 127 ? 14.109 7.824 8.734 1 94.81 127 VAL A O 1
ATOM 956 N N . VAL A 1 128 ? 11.992 7.477 8.297 1 97 128 VAL A N 1
ATOM 957 C CA . VAL A 1 128 ? 11.656 7.25 9.695 1 97 128 VAL A CA 1
ATOM 958 C C . VAL A 1 128 ? 12.375 6.008 10.211 1 97 128 VAL A C 1
ATOM 960 O O . VAL A 1 128 ? 12.938 6.02 11.305 1 97 128 VAL A O 1
ATOM 963 N N . ARG A 1 129 ? 12.43 4.973 9.375 1 94 129 ARG A N 1
ATOM 964 C CA . ARG A 1 129 ? 13.117 3.744 9.75 1 94 129 ARG A CA 1
ATOM 965 C C . ARG A 1 129 ? 14.602 4 9.984 1 94 129 ARG A C 1
ATOM 967 O O . ARG A 1 129 ? 15.211 3.393 10.867 1 94 129 ARG A O 1
ATOM 974 N N . ALA A 1 130 ? 15.141 4.887 9.227 1 93.06 130 ALA A N 1
ATOM 975 C CA . ALA A 1 130 ? 16.578 5.176 9.305 1 93.06 130 ALA A CA 1
ATOM 976 C C . ALA A 1 130 ? 16.875 6.098 10.484 1 93.06 130 ALA A C 1
ATOM 978 O O . ALA A 1 130 ? 18.047 6.324 10.805 1 93.06 130 ALA A O 1
ATOM 979 N N . HIS A 1 131 ? 15.867 6.645 11.117 1 96 131 HIS A N 1
ATOM 980 C CA . HIS A 1 131 ? 16.047 7.559 12.234 1 96 131 HIS A CA 1
ATOM 981 C C . HIS A 1 131 ? 15.18 7.145 13.422 1 96 131 HIS A C 1
ATOM 983 O O . HIS A 1 131 ? 14.375 7.938 13.922 1 96 131 HIS A O 1
ATOM 989 N N . PRO A 1 132 ? 15.422 5.945 13.977 1 94.75 132 PRO A N 1
ATOM 990 C CA . PRO A 1 132 ? 14.523 5.344 14.969 1 94.75 132 PRO A CA 1
ATOM 991 C C . PRO A 1 132 ? 14.625 6.016 16.328 1 94.75 132 PRO A C 1
ATOM 993 O O . PRO A 1 132 ? 13.727 5.859 17.172 1 94.75 132 PRO A O 1
ATOM 996 N N . GLU A 1 133 ? 15.633 6.742 16.594 1 95.94 133 GLU A N 1
ATOM 997 C CA . GLU A 1 133 ? 15.797 7.383 17.906 1 95.94 133 GLU A CA 1
ATOM 998 C C . GLU A 1 133 ? 15.008 8.688 17.984 1 95.94 133 GLU A C 1
ATOM 1000 O O . GLU A 1 133 ? 14.648 9.133 19.078 1 95.94 133 GLU A O 1
ATOM 1005 N N . GLY A 1 134 ? 14.727 9.234 16.828 1 97.56 134 GLY A N 1
ATOM 1006 C CA . GLY A 1 134 ? 14.086 10.539 16.844 1 97.56 134 GLY A CA 1
ATOM 1007 C C . GLY A 1 134 ? 12.664 10.508 16.297 1 97.56 134 GLY A C 1
ATOM 1008 O O . GLY A 1 134 ? 11.844 11.352 16.656 1 97.56 134 GLY A O 1
ATOM 1009 N N . LEU A 1 135 ? 12.445 9.617 15.406 1 98.19 135 LEU A N 1
ATOM 1010 C CA . LEU A 1 135 ? 11.188 9.641 14.672 1 98.19 135 LEU A CA 1
ATOM 1011 C C . LEU A 1 135 ? 10.453 8.312 14.812 1 98.19 135 LEU A C 1
ATOM 1013 O O . LEU A 1 135 ? 11.078 7.262 14.977 1 98.19 135 LEU A O 1
ATOM 1017 N N . ARG A 1 136 ? 9.164 8.383 14.766 1 98.56 136 ARG A N 1
ATOM 1018 C CA . ARG A 1 136 ? 8.312 7.195 14.75 1 98.56 136 ARG A CA 1
ATOM 1019 C C . ARG A 1 136 ? 7.035 7.445 13.961 1 98.56 136 ARG A C 1
ATOM 1021 O O . ARG A 1 136 ? 6.395 8.492 14.117 1 98.56 136 ARG A O 1
ATOM 1028 N N . LEU A 1 137 ? 6.688 6.504 13.141 1 98.5 137 LEU A N 1
ATOM 1029 C CA . LEU A 1 137 ? 5.43 6.617 12.414 1 98.5 137 LEU A CA 1
ATOM 1030 C C . LEU A 1 137 ? 4.238 6.477 13.359 1 98.5 137 LEU A C 1
ATOM 1032 O O . LEU A 1 137 ? 4.27 5.656 14.281 1 98.5 137 LEU A O 1
ATOM 1036 N N . ALA A 1 138 ? 3.223 7.281 13.148 1 98.56 138 ALA A N 1
ATOM 1037 C CA . ALA A 1 138 ? 1.963 7.215 13.883 1 98.56 138 ALA A CA 1
ATOM 1038 C C . ALA A 1 138 ? 0.771 7.32 12.93 1 98.56 138 ALA A C 1
ATOM 1040 O O . ALA A 1 138 ? 0.807 8.078 11.961 1 98.56 138 ALA A O 1
ATOM 1041 N N . TYR A 1 139 ? -0.319 6.586 13.297 1 97.31 139 TYR A N 1
ATOM 1042 C CA . TYR A 1 139 ? -1.461 6.523 12.398 1 97.31 139 TYR A CA 1
ATOM 1043 C C . TYR A 1 139 ? -2.736 6.984 13.094 1 97.31 139 TYR A C 1
ATOM 1045 O O . TYR A 1 139 ? -3.789 7.098 12.461 1 97.31 139 TYR A O 1
ATOM 1053 N N . ASP A 1 140 ? -2.658 7.207 14.344 1 96.69 140 ASP A N 1
ATOM 1054 C CA . ASP A 1 140 ? -3.781 7.723 15.117 1 96.69 140 ASP A CA 1
ATOM 1055 C C . ASP A 1 140 ? -3.293 8.477 16.359 1 96.69 140 ASP A C 1
ATOM 1057 O O . ASP A 1 140 ? -2.088 8.648 16.547 1 96.69 140 ASP A O 1
ATOM 1061 N N . ALA A 1 141 ? -4.281 8.977 17.094 1 97.69 141 ALA A N 1
ATOM 1062 C CA . ALA A 1 141 ? -3.959 9.781 18.266 1 97.69 141 ALA A CA 1
ATOM 1063 C C . ALA A 1 141 ? -3.186 8.961 19.297 1 97.69 141 ALA A C 1
ATOM 1065 O O . ALA A 1 141 ? -2.229 9.453 19.891 1 97.69 141 ALA A O 1
ATOM 1066 N N . GLY A 1 142 ? -3.551 7.734 19.484 1 97.81 142 GLY A N 1
ATOM 1067 C CA . GLY A 1 142 ? -2.875 6.875 20.438 1 97.81 142 GLY A CA 1
ATOM 1068 C C . GLY A 1 142 ? -1.422 6.617 20.094 1 97.81 142 GLY A C 1
ATOM 1069 O O . GLY A 1 142 ? -0.547 6.703 20.953 1 97.81 142 GLY A O 1
ATOM 1070 N N . GLN A 1 143 ? -1.17 6.355 18.891 1 98.19 143 GLN A N 1
ATOM 1071 C CA . GLN A 1 143 ? 0.195 6.094 18.453 1 98.19 143 GLN A CA 1
ATOM 1072 C C . GLN A 1 143 ? 1.055 7.352 18.531 1 98.19 143 GLN A C 1
ATOM 1074 O O . GLN A 1 143 ? 2.256 7.27 18.797 1 98.19 143 GLN A O 1
ATOM 1079 N N . ALA A 1 144 ? 0.462 8.484 18.297 1 98.12 144 ALA A N 1
ATOM 1080 C CA . ALA A 1 144 ? 1.198 9.734 18.469 1 98.12 144 ALA A CA 1
ATOM 1081 C C . ALA A 1 144 ? 1.619 9.938 19.922 1 98.12 144 ALA A C 1
ATOM 1083 O O . ALA A 1 144 ? 2.758 10.328 20.188 1 98.12 144 ALA A O 1
ATOM 1084 N N . ILE A 1 145 ? 0.726 9.648 20.797 1 97.88 145 ILE A N 1
ATOM 1085 C CA . ILE A 1 145 ? 1.012 9.773 22.219 1 97.88 145 ILE A CA 1
ATOM 1086 C C . ILE A 1 145 ? 2.094 8.773 22.625 1 97.88 145 ILE A C 1
ATOM 1088 O O . ILE A 1 145 ? 3.02 9.117 23.359 1 97.88 145 ILE A O 1
ATOM 1092 N N . ASP A 1 146 ? 1.979 7.559 22.078 1 97.94 146 ASP A N 1
ATOM 1093 C CA . ASP A 1 146 ? 2.969 6.527 22.375 1 97.94 146 ASP A CA 1
ATOM 1094 C C . ASP A 1 146 ? 4.363 6.957 21.922 1 97.94 146 ASP A C 1
ATOM 1096 O O . ASP A 1 146 ? 5.348 6.742 22.625 1 97.94 146 ASP A O 1
ATOM 1100 N N . ALA A 1 147 ? 4.41 7.516 20.766 1 98.06 147 ALA A N 1
ATOM 1101 C CA . ALA A 1 147 ? 5.688 7.996 20.25 1 98.06 147 ALA A CA 1
ATOM 1102 C C . ALA A 1 147 ? 6.301 9.039 21.172 1 98.06 147 ALA A C 1
ATOM 1104 O O . ALA A 1 147 ? 7.484 8.953 21.516 1 98.06 147 ALA A O 1
ATOM 1105 N N . ARG A 1 148 ? 5.5 9.914 21.594 1 96.38 148 ARG A N 1
ATOM 1106 C CA . ARG A 1 148 ? 5.941 10.969 22.5 1 96.38 148 ARG A CA 1
ATOM 1107 C C . ARG A 1 148 ? 6.441 10.383 23.812 1 96.38 148 ARG A C 1
ATOM 1109 O O . ARG A 1 148 ? 7.488 10.781 24.328 1 96.38 148 ARG A O 1
ATOM 1116 N N . ASN A 1 149 ? 5.691 9.422 24.266 1 96 149 ASN A N 1
ATOM 1117 C CA . ASN A 1 149 ? 6.051 8.797 25.531 1 96 149 ASN A CA 1
ATOM 1118 C C . ASN A 1 149 ? 7.383 8.062 25.438 1 96 149 ASN A C 1
ATOM 1120 O O . ASN A 1 149 ? 8.086 7.91 26.453 1 96 149 ASN A O 1
ATOM 1124 N N . CYS A 1 150 ? 7.75 7.695 24.281 1 96.38 150 CYS A N 1
ATOM 1125 C CA . CYS A 1 150 ? 9.008 6.988 24.062 1 96.38 150 CYS A CA 1
ATOM 1126 C C . CYS A 1 150 ? 10.117 7.957 23.688 1 96.38 150 CYS A C 1
ATOM 1128 O O . CYS A 1 150 ? 11.219 7.535 23.328 1 96.38 150 CYS A O 1
ATOM 1130 N N . GLY A 1 151 ? 9.781 9.234 23.719 1 96.06 151 GLY A N 1
ATOM 1131 C CA . GLY A 1 151 ? 10.789 10.242 23.438 1 96.06 151 GLY A CA 1
ATOM 1132 C C . GLY A 1 151 ? 11.016 10.461 21.953 1 96.06 151 GLY A C 1
ATOM 1133 O O . GLY A 1 151 ? 12.062 10.969 21.547 1 96.06 151 GLY A O 1
ATOM 1134 N N . ARG A 1 152 ? 10.109 10.008 21.141 1 98.12 152 ARG A N 1
ATOM 1135 C CA . ARG A 1 152 ? 10.211 10.164 19.703 1 98.12 152 ARG A CA 1
ATOM 1136 C C . ARG A 1 152 ? 9.164 11.148 19.188 1 98.12 152 ARG A C 1
ATOM 1138 O O . ARG A 1 152 ? 8.188 11.445 19.875 1 98.12 152 ARG A O 1
ATOM 1145 N N . ILE A 1 153 ? 9.422 11.703 18.078 1 98.62 153 ILE A N 1
ATOM 1146 C CA . ILE A 1 153 ? 8.469 12.562 17.391 1 98.62 153 ILE A CA 1
ATOM 1147 C C . ILE A 1 153 ? 7.578 11.727 16.484 1 98.62 153 ILE A C 1
ATOM 1149 O O . ILE A 1 153 ? 8.078 10.953 15.664 1 98.62 153 ILE A O 1
ATOM 1153 N N . ALA A 1 154 ? 6.266 11.891 16.625 1 98.81 154 ALA A N 1
ATOM 1154 C CA . ALA A 1 154 ? 5.312 11.148 15.805 1 98.81 154 ALA A CA 1
ATOM 1155 C C . ALA A 1 154 ? 5.215 11.758 14.406 1 98.81 154 ALA A C 1
ATOM 1157 O O . ALA A 1 154 ? 4.996 12.961 14.258 1 98.81 154 ALA A O 1
ATOM 1158 N N . VAL A 1 155 ? 5.41 10.953 13.383 1 98.69 155 VAL A N 1
ATOM 1159 C CA . VAL A 1 155 ? 5.262 11.367 11.984 1 98.69 155 VAL A CA 1
ATOM 1160 C C . VAL A 1 155 ? 3.986 10.758 11.406 1 98.69 155 VAL A C 1
ATOM 1162 O O . VAL A 1 155 ? 3.84 9.531 11.352 1 98.69 155 VAL A O 1
ATOM 1165 N N . LEU A 1 156 ? 3.039 11.594 11.062 1 98.62 156 LEU A N 1
ATOM 1166 C CA . LEU A 1 156 ? 1.829 11.164 10.375 1 98.62 156 LEU A CA 1
ATOM 1167 C C . LEU A 1 156 ? 1.904 11.484 8.891 1 98.62 156 LEU A C 1
ATOM 1169 O O . LEU A 1 156 ? 2.086 12.641 8.508 1 98.62 156 LEU A O 1
ATOM 1173 N N . PRO A 1 157 ? 1.741 10.453 8.055 1 98.44 157 PRO A N 1
ATOM 1174 C CA . PRO A 1 157 ? 1.83 10.719 6.617 1 98.44 157 PRO A CA 1
ATOM 1175 C C . PRO A 1 157 ? 0.62 11.484 6.082 1 98.44 157 PRO A C 1
ATOM 1177 O O . PRO A 1 157 ? -0.52 11.055 6.273 1 98.44 157 PRO A O 1
ATOM 1180 N N . GLY A 1 158 ? 0.896 12.516 5.32 1 97.44 158 GLY A N 1
ATOM 1181 C CA . GLY A 1 158 ? -0.124 13.383 4.754 1 97.44 158 GLY A CA 1
ATOM 1182 C C . GLY A 1 158 ? 0.093 14.844 5.074 1 97.44 158 GLY A C 1
ATOM 1183 O O . GLY A 1 158 ? 0.949 15.188 5.891 1 97.44 158 GLY A O 1
ATOM 1184 N N . PRO A 1 159 ? -0.614 15.773 4.531 1 97.56 159 PRO A N 1
ATOM 1185 C CA . PRO A 1 159 ? -1.679 15.523 3.557 1 97.56 159 PRO A CA 1
ATOM 1186 C C . PRO A 1 159 ? -1.141 15.18 2.168 1 97.56 159 PRO A C 1
ATOM 1188 O O . PRO A 1 159 ? -0.115 15.727 1.751 1 97.56 159 PRO A O 1
ATOM 1191 N N . ALA A 1 160 ? -1.84 14.25 1.477 1 97.88 160 ALA A N 1
ATOM 1192 C CA . ALA A 1 160 ? -1.662 14.062 0.039 1 97.88 160 ALA A CA 1
ATOM 1193 C C . ALA A 1 160 ? -2.723 14.828 -0.749 1 97.88 160 ALA A C 1
ATOM 1195 O O . ALA A 1 160 ? -3.826 15.062 -0.25 1 97.88 160 ALA A O 1
ATOM 1196 N N . GLY A 1 161 ? -2.393 15.328 -1.924 1 96.62 161 GLY A N 1
ATOM 1197 C CA . GLY A 1 161 ? -3.396 15.945 -2.779 1 96.62 161 GLY A CA 1
ATOM 1198 C C . GLY A 1 161 ? -4.387 14.945 -3.35 1 96.62 161 GLY A C 1
ATOM 1199 O O . GLY A 1 161 ? -4.062 13.766 -3.52 1 96.62 161 GLY A O 1
ATOM 1200 N N . ALA A 1 162 ? -5.527 15.445 -3.709 1 96.94 162 ALA A N 1
ATOM 1201 C CA . ALA A 1 162 ? -6.602 14.602 -4.223 1 96.94 162 ALA A CA 1
ATOM 1202 C C . ALA A 1 162 ? -6.172 13.875 -5.496 1 96.94 162 ALA A C 1
ATOM 1204 O O . ALA A 1 162 ? -6.672 12.789 -5.801 1 96.94 162 ALA A O 1
ATOM 1205 N N . ALA A 1 163 ? -5.281 14.445 -6.223 1 95.88 163 ALA A N 1
ATOM 1206 C CA . ALA A 1 163 ? -4.797 13.828 -7.457 1 95.88 163 ALA A CA 1
ATOM 1207 C C . ALA A 1 163 ? -4.152 12.477 -7.184 1 95.88 163 ALA A C 1
ATOM 1209 O O . ALA A 1 163 ? -4.051 11.641 -8.086 1 95.88 163 ALA A O 1
ATOM 1210 N N . ALA A 1 164 ? -3.752 12.273 -5.988 1 96.31 164 ALA A N 1
ATOM 1211 C CA . ALA A 1 164 ? -3.09 11.031 -5.59 1 96.31 164 ALA A CA 1
ATOM 1212 C C . ALA A 1 164 ? -4.023 9.836 -5.758 1 96.31 164 ALA A C 1
ATOM 1214 O O . ALA A 1 164 ? -3.572 8.688 -5.785 1 96.31 164 ALA A O 1
ATOM 1215 N N . LEU A 1 165 ? -5.309 10.078 -5.887 1 96.25 165 LEU A N 1
ATOM 1216 C CA . LEU A 1 165 ? -6.277 8.984 -5.945 1 96.25 165 LEU A CA 1
ATOM 1217 C C . LEU A 1 165 ? -6.414 8.461 -7.371 1 96.25 165 LEU A C 1
ATOM 1219 O O . LEU A 1 165 ? -6.977 7.383 -7.586 1 96.25 165 LEU A O 1
ATOM 1223 N N . GLY A 1 166 ? -5.992 9.219 -8.375 1 93.94 166 GLY A N 1
ATOM 1224 C CA . GLY A 1 166 ? -6.242 8.828 -9.75 1 93.94 166 GLY A CA 1
ATOM 1225 C C . GLY A 1 166 ? -7.703 8.555 -10.039 1 93.94 166 GLY A C 1
ATOM 1226 O O . GLY A 1 166 ? -8.031 7.664 -10.828 1 93.94 166 GLY A O 1
ATOM 1227 N N . ASP A 1 167 ? -8.547 9.172 -9.227 1 94.62 167 ASP A N 1
ATOM 1228 C CA . ASP A 1 167 ? -10 9.094 -9.352 1 94.62 167 ASP A CA 1
ATOM 1229 C C . ASP A 1 167 ? -10.5 7.68 -9.055 1 94.62 167 ASP A C 1
ATOM 1231 O O . ASP A 1 167 ? -11.461 7.215 -9.68 1 94.62 167 ASP A O 1
ATOM 1235 N N . ARG A 1 168 ? -9.836 6.992 -8.195 1 94.56 168 ARG A N 1
ATOM 1236 C CA . ARG A 1 168 ? -10.211 5.629 -7.844 1 94.56 168 ARG A CA 1
ATOM 1237 C C . ARG A 1 168 ? -10.273 5.449 -6.328 1 94.56 168 ARG A C 1
ATOM 1239 O O . ARG A 1 168 ? -9.297 5.727 -5.629 1 94.56 168 ARG A O 1
ATOM 1246 N N . LEU A 1 169 ? -11.391 4.902 -5.832 1 96.75 169 LEU A N 1
ATOM 1247 C CA . LEU A 1 169 ? -11.57 4.715 -4.395 1 96.75 169 LEU A CA 1
ATOM 1248 C C . LEU A 1 169 ? -10.664 3.607 -3.871 1 96.75 169 LEU A C 1
ATOM 1250 O O . LEU A 1 169 ? -10.219 3.656 -2.723 1 96.75 169 LEU A O 1
ATOM 1254 N N . GLY A 1 170 ? -10.367 2.627 -4.742 1 96.19 170 GLY A N 1
ATOM 1255 C CA . GLY A 1 170 ? -9.438 1.573 -4.355 1 96.19 170 GLY A CA 1
ATOM 1256 C C . GLY A 1 170 ? -8.055 2.09 -4.035 1 96.19 170 GLY A C 1
ATOM 1257 O O . GLY A 1 170 ? -7.367 1.55 -3.162 1 96.19 170 GLY A O 1
ATOM 1258 N N . ILE A 1 171 ? -7.664 3.121 -4.746 1 96.94 171 ILE A N 1
ATOM 1259 C CA . ILE A 1 171 ? -6.352 3.705 -4.496 1 96.94 171 ILE A CA 1
ATOM 1260 C C . ILE A 1 171 ? -6.352 4.422 -3.146 1 96.94 171 ILE A C 1
ATOM 1262 O O . ILE A 1 171 ? -5.363 4.375 -2.412 1 96.94 171 ILE A O 1
ATOM 1266 N N . LEU A 1 172 ? -7.473 5.066 -2.791 1 98.12 172 LEU A N 1
ATOM 1267 C CA . LEU A 1 172 ? -7.594 5.668 -1.468 1 98.12 172 LEU A CA 1
ATOM 1268 C C . LEU A 1 172 ? -7.375 4.625 -0.376 1 98.12 172 LEU A C 1
ATOM 1270 O O . LEU A 1 172 ? -6.625 4.859 0.572 1 98.12 172 LEU A O 1
ATOM 1274 N N . ARG A 1 173 ? -7.984 3.488 -0.49 1 98.06 173 ARG A N 1
ATOM 1275 C CA . ARG A 1 173 ? -7.832 2.416 0.488 1 98.06 173 ARG A CA 1
ATOM 1276 C C . ARG A 1 173 ? -6.391 1.92 0.539 1 98.06 173 ARG A C 1
ATOM 1278 O O . ARG A 1 173 ? -5.859 1.65 1.618 1 98.06 173 ARG A O 1
ATOM 1285 N N . SER A 1 174 ? -5.789 1.812 -0.667 1 97.56 174 SER A N 1
ATOM 1286 C CA . SER A 1 174 ? -4.395 1.393 -0.732 1 97.56 174 SER A CA 1
ATOM 1287 C C . SER A 1 174 ? -3.482 2.396 -0.033 1 97.56 174 SER A C 1
ATOM 1289 O O . SER A 1 174 ? -2.604 2.012 0.741 1 97.56 174 SER A O 1
ATOM 1291 N N . LEU A 1 175 ? -3.697 3.65 -0.299 1 98.25 175 LEU A N 1
ATOM 1292 C CA . LEU A 1 175 ? -2.889 4.695 0.321 1 98.25 175 LEU A CA 1
ATOM 1293 C C . LEU A 1 175 ? -3.082 4.707 1.834 1 98.25 175 LEU A C 1
ATOM 1295 O O . LEU A 1 175 ? -2.119 4.879 2.586 1 98.25 175 LEU A O 1
ATOM 1299 N N . HIS A 1 176 ? -4.312 4.523 2.279 1 98.44 176 HIS A N 1
ATOM 1300 C CA . HIS A 1 176 ? -4.582 4.43 3.709 1 98.44 176 HIS A CA 1
ATOM 1301 C C . HIS A 1 176 ? -3.836 3.256 4.332 1 98.44 176 HIS A C 1
ATOM 1303 O O . HIS A 1 176 ? -3.23 3.395 5.398 1 98.44 176 HIS A O 1
ATOM 1309 N N . ALA A 1 177 ? -3.887 2.137 3.662 1 97.5 177 ALA A N 1
ATOM 1310 C CA . ALA A 1 177 ? -3.193 0.947 4.148 1 97.5 177 ALA A CA 1
ATOM 1311 C C . ALA A 1 177 ? -1.689 1.19 4.246 1 97.5 177 ALA A C 1
ATOM 1313 O O . ALA A 1 177 ? -1.022 0.645 5.129 1 97.5 177 ALA A O 1
ATOM 1314 N N . LEU A 1 178 ? -1.221 2.031 3.369 1 97.81 178 LEU A N 1
ATOM 1315 C CA . LEU A 1 178 ? 0.205 2.34 3.352 1 97.81 178 LEU A CA 1
ATOM 1316 C C . LEU A 1 178 ? 0.532 3.451 4.344 1 97.81 178 LEU A C 1
ATOM 1318 O O . LEU A 1 178 ? 1.699 3.811 4.516 1 97.81 178 LEU A O 1
ATOM 1322 N N . GLY A 1 179 ? -0.508 4.109 4.961 1 97.81 179 GLY A N 1
ATOM 1323 C CA . GLY A 1 179 ? -0.235 4.973 6.098 1 97.81 179 GLY A CA 1
ATOM 1324 C C . GLY A 1 179 ? -0.83 6.363 5.945 1 97.81 179 GLY A C 1
ATOM 1325 O O . GLY A 1 179 ? -0.817 7.156 6.891 1 97.81 179 GLY A O 1
ATOM 1326 N N . LEU A 1 180 ? -1.406 6.621 4.73 1 98.5 180 LEU A N 1
ATOM 1327 C CA . LEU A 1 180 ? -1.969 7.949 4.508 1 98.5 180 LEU A CA 1
ATOM 1328 C C . LEU A 1 180 ? -3.059 8.258 5.531 1 98.5 180 LEU A C 1
ATOM 1330 O O . LEU A 1 180 ? -3.932 7.422 5.781 1 98.5 180 LEU A O 1
ATOM 1334 N N . ARG A 1 181 ? -3.035 9.516 6.09 1 98.5 181 ARG A N 1
ATOM 1335 C CA . ARG A 1 181 ? -4.023 9.82 7.121 1 98.5 181 ARG A CA 1
ATOM 1336 C C . ARG A 1 181 ? -4.781 11.102 6.789 1 98.5 181 ARG A C 1
ATOM 1338 O O . ARG A 1 181 ? -5.828 11.383 7.375 1 98.5 181 ARG A O 1
ATOM 1345 N N . VAL A 1 182 ? -4.277 11.906 5.906 1 98.81 182 VAL A N 1
ATOM 1346 C CA . VAL A 1 182 ? -4.914 13.172 5.562 1 98.81 182 VAL A CA 1
ATOM 1347 C C . VAL A 1 182 ? -4.879 13.375 4.051 1 98.81 182 VAL A C 1
ATOM 1349 O O . VAL A 1 182 ? -3.859 13.125 3.406 1 98.81 182 VAL A O 1
ATOM 1352 N N . LEU A 1 183 ? -6.008 13.758 3.477 1 98.62 183 LEU A N 1
ATOM 1353 C CA . LEU A 1 183 ? -6.129 14 2.043 1 98.62 183 LEU A CA 1
ATOM 1354 C C . LEU A 1 183 ? -6.723 15.383 1.772 1 98.62 183 LEU A C 1
ATOM 1356 O O . LEU A 1 183 ? -7.777 15.727 2.307 1 98.62 183 LEU A O 1
ATOM 1360 N N . THR A 1 184 ? -6.012 16.172 0.97 1 98.12 184 THR A N 1
ATOM 1361 C CA . THR A 1 184 ? -6.5 17.5 0.597 1 98.12 184 THR A CA 1
ATOM 1362 C C . THR A 1 184 ? -7.52 17.406 -0.532 1 98.12 184 THR A C 1
ATOM 1364 O O . THR A 1 184 ? -7.266 16.766 -1.555 1 98.12 184 THR A O 1
ATOM 1367 N N . LEU A 1 185 ? -8.656 18.031 -0.366 1 97.94 185 LEU A N 1
ATOM 1368 C CA . LEU A 1 185 ? -9.758 17.938 -1.323 1 97.94 185 LEU A CA 1
ATOM 1369 C C . LEU A 1 185 ? -9.789 19.172 -2.227 1 97.94 185 LEU A C 1
ATOM 1371 O O . LEU A 1 185 ? -10.695 20 -2.133 1 97.94 185 LEU A O 1
ATOM 1375 N N . SER A 1 186 ? -8.891 19.25 -3.107 1 94.69 186 SER A N 1
ATOM 1376 C CA . SER A 1 186 ? -8.836 20.328 -4.082 1 94.69 186 SER A CA 1
ATOM 1377 C C . SER A 1 186 ? -8.047 19.922 -5.32 1 94.69 186 SER A C 1
ATOM 1379 O O . SER A 1 186 ? -7.359 18.906 -5.316 1 94.69 186 SER A O 1
ATOM 1381 N N . GLY A 1 187 ? -8.281 20.656 -6.344 1 92.81 187 GLY A N 1
ATOM 1382 C CA . GLY A 1 187 ? -7.395 20.562 -7.492 1 92.81 187 GLY A CA 1
ATOM 1383 C C . GLY A 1 187 ? -7.77 19.453 -8.445 1 92.81 187 GLY A C 1
ATOM 1384 O O . GLY A 1 187 ? -6.953 19.031 -9.273 1 92.81 187 GLY A O 1
ATOM 1385 N N . VAL A 1 188 ? -8.898 18.797 -8.289 1 95 188 VAL A N 1
ATOM 1386 C CA . VAL A 1 188 ? -9.367 17.75 -9.18 1 95 188 VAL A CA 1
ATOM 1387 C C . VAL A 1 188 ? -10.797 18.047 -9.633 1 95 188 VAL A C 1
ATOM 1389 O O . VAL A 1 188 ? -11.453 18.922 -9.07 1 95 188 VAL A O 1
ATOM 1392 N N . SER A 1 189 ? -11.297 17.328 -10.625 1 95 189 SER A N 1
ATOM 1393 C CA . SER A 1 189 ? -12.602 17.625 -11.219 1 95 189 SER A CA 1
ATOM 1394 C C . SER A 1 189 ? -13.727 17.375 -10.219 1 95 189 SER A C 1
ATOM 1396 O O . SER A 1 189 ? -14.742 18.078 -10.234 1 95 189 SER A O 1
ATOM 1398 N N . TRP A 1 190 ? -13.547 16.391 -9.289 1 97.31 190 TRP A N 1
ATOM 1399 C CA . TRP A 1 190 ? -14.633 16.016 -8.391 1 97.31 190 TRP A CA 1
ATOM 1400 C C . TRP A 1 190 ? -14.578 16.844 -7.098 1 97.31 190 TRP A C 1
ATOM 1402 O O . TRP A 1 190 ? -15.445 16.703 -6.23 1 97.31 190 TRP A O 1
ATOM 1412 N N . ALA A 1 191 ? -13.594 17.672 -6.895 1 97.38 191 ALA A N 1
ATOM 1413 C CA . ALA A 1 191 ? -13.422 18.656 -5.832 1 97.38 191 ALA A CA 1
ATOM 1414 C C . ALA A 1 191 ? -12.852 19.953 -6.383 1 97.38 191 ALA A C 1
ATOM 1416 O O . ALA A 1 191 ? -11.695 20.297 -6.125 1 97.38 191 ALA A O 1
ATOM 1417 N N . SER A 1 192 ? -13.68 20.688 -7.066 1 95.75 192 SER A N 1
ATOM 1418 C CA . SER A 1 192 ? -13.289 21.875 -7.816 1 95.75 192 SER A CA 1
ATOM 1419 C C . SER A 1 192 ? -13.953 23.125 -7.258 1 95.75 192 SER A C 1
ATOM 1421 O O . SER A 1 192 ? -14.453 23.125 -6.129 1 95.75 192 SER A O 1
ATOM 1423 N N . GLU A 1 193 ? -13.852 24.203 -8.008 1 94.25 193 GLU A N 1
ATOM 1424 C CA . GLU A 1 193 ? -14.5 25.453 -7.625 1 94.25 193 GLU A CA 1
ATOM 1425 C C . GLU A 1 193 ? -16.016 25.281 -7.531 1 94.25 193 GLU A C 1
ATOM 1427 O O . GLU A 1 193 ? -16.672 25.969 -6.75 1 94.25 193 GLU A O 1
ATOM 1432 N N . ALA A 1 194 ? -16.5 24.297 -8.227 1 94.5 194 ALA A N 1
ATOM 1433 C CA . ALA A 1 194 ? -17.938 24.062 -8.281 1 94.5 194 ALA A CA 1
ATOM 1434 C C . ALA A 1 194 ? -18.406 23.203 -7.102 1 94.5 194 ALA A C 1
ATOM 1436 O O . ALA A 1 194 ? -19.594 22.969 -6.922 1 94.5 194 ALA A O 1
ATOM 1437 N N . GLY A 1 195 ? -17.469 22.781 -6.312 1 97.38 195 GLY A N 1
ATOM 1438 C CA . GLY A 1 195 ? -17.812 21.938 -5.168 1 97.38 195 GLY A CA 1
ATOM 1439 C C . GLY A 1 195 ? -17.484 20.484 -5.375 1 97.38 195 GLY A C 1
ATOM 1440 O O . GLY A 1 195 ? -16.594 20.141 -6.148 1 97.38 195 GLY A O 1
ATOM 1441 N N . LEU A 1 196 ? -18.141 19.656 -4.539 1 98.38 196 LEU A N 1
ATOM 1442 C CA . LEU A 1 196 ? -17.969 18.203 -4.672 1 98.38 196 LEU A CA 1
ATOM 1443 C C . LEU A 1 196 ? -18.984 17.625 -5.629 1 98.38 196 LEU A C 1
ATOM 1445 O O . LEU A 1 196 ? -20.172 17.922 -5.539 1 98.38 196 LEU A O 1
ATOM 1449 N N . THR A 1 197 ? -18.531 16.828 -6.594 1 98.31 197 THR A N 1
ATOM 1450 C CA . THR A 1 197 ? -19.453 16.031 -7.398 1 98.31 197 THR A CA 1
ATOM 1451 C C . THR A 1 197 ? -19.969 14.836 -6.598 1 98.31 197 THR A C 1
ATOM 1453 O O . THR A 1 197 ? -19.625 14.672 -5.426 1 98.31 197 THR A O 1
ATOM 1456 N N . ARG A 1 198 ? -20.797 14.031 -7.227 1 98.19 198 ARG A N 1
ATOM 1457 C CA . ARG A 1 198 ? -21.266 12.828 -6.551 1 98.19 198 ARG A CA 1
ATOM 1458 C C . ARG A 1 198 ? -20.109 11.906 -6.191 1 98.19 198 ARG A C 1
ATOM 1460 O O . ARG A 1 198 ? -20.094 11.312 -5.109 1 98.19 198 ARG A O 1
ATOM 1467 N N . PHE A 1 199 ? -19.188 11.789 -7.07 1 98.38 199 PHE A N 1
ATOM 1468 C CA . PHE A 1 199 ? -18 11 -6.773 1 98.38 199 PHE A CA 1
ATOM 1469 C C . PHE A 1 199 ? -17.219 11.625 -5.625 1 98.38 199 PHE A C 1
ATOM 1471 O O . PHE A 1 199 ? -16.734 10.914 -4.746 1 98.38 199 PHE A O 1
ATOM 1478 N N . GLY A 1 200 ? -17.062 12.922 -5.676 1 98.69 200 GLY A N 1
ATOM 1479 C CA . GLY A 1 200 ? -16.391 13.609 -4.582 1 98.69 200 GLY A CA 1
ATOM 1480 C C . GLY A 1 200 ? -17.031 13.344 -3.23 1 98.69 200 GLY A C 1
ATOM 1481 O O . GLY A 1 200 ? -16.328 13.148 -2.234 1 98.69 200 GLY A O 1
ATOM 1482 N N . GLU A 1 201 ? -18.328 13.344 -3.207 1 98.69 201 GLU A N 1
ATOM 1483 C CA . GLU A 1 201 ? -19.031 13.031 -1.97 1 98.69 201 GLU A CA 1
ATOM 1484 C C . GLU A 1 201 ? -18.75 11.602 -1.521 1 98.69 201 GLU A C 1
ATOM 1486 O O . GLU A 1 201 ? -18.578 11.344 -0.327 1 98.69 201 GLU A O 1
ATOM 1491 N N . GLU A 1 202 ? -18.688 10.688 -2.471 1 98.5 202 GLU A N 1
ATOM 1492 C CA . GLU A 1 202 ? -18.391 9.297 -2.154 1 98.5 202 GLU A CA 1
ATOM 1493 C C . GLU A 1 202 ? -16.969 9.141 -1.618 1 98.5 202 GLU A C 1
ATOM 1495 O O . GLU A 1 202 ? -16.703 8.312 -0.745 1 98.5 202 GLU A O 1
ATOM 1500 N N . VAL A 1 203 ? -16.031 9.938 -2.184 1 98.62 203 VAL A N 1
ATOM 1501 C CA . VAL A 1 203 ? -14.664 9.961 -1.657 1 98.62 203 VAL A CA 1
ATOM 1502 C C . VAL A 1 203 ? -14.688 10.352 -0.181 1 98.62 203 VAL A C 1
ATOM 1504 O O . VAL A 1 203 ? -14.055 9.688 0.651 1 98.62 203 VAL A O 1
ATOM 1507 N N . VAL A 1 204 ? -15.453 11.359 0.177 1 98.81 204 VAL A N 1
ATOM 1508 C CA . VAL A 1 204 ? -15.539 11.828 1.554 1 98.81 204 VAL A CA 1
ATOM 1509 C C . VAL A 1 204 ? -16.125 10.734 2.443 1 98.81 204 VAL A C 1
ATOM 1511 O O . VAL A 1 204 ? -15.617 10.484 3.541 1 98.81 204 VAL A O 1
ATOM 1514 N N . ARG A 1 205 ? -17.141 10.07 1.982 1 98.56 205 ARG A N 1
ATOM 1515 C CA . ARG A 1 205 ? -17.75 8.984 2.752 1 98.56 205 ARG A CA 1
ATOM 1516 C C . ARG A 1 205 ? -16.75 7.855 2.977 1 98.56 205 ARG A C 1
ATOM 1518 O O . ARG A 1 205 ? -16.688 7.293 4.07 1 98.56 205 ARG A O 1
ATOM 1525 N N . GLU A 1 206 ? -16.016 7.527 1.9 1 98.5 206 GLU A N 1
ATOM 1526 C CA . GLU A 1 206 ? -15.016 6.477 2.033 1 98.5 206 GLU A CA 1
ATOM 1527 C C . GLU A 1 206 ? -13.891 6.906 2.969 1 98.5 206 GLU A C 1
ATOM 1529 O O . GLU A 1 206 ? -13.352 6.09 3.719 1 98.5 206 GLU A O 1
ATOM 1534 N N . MET A 1 207 ? -13.523 8.18 2.924 1 98.69 207 MET A N 1
ATOM 1535 C CA . MET A 1 207 ? -12.547 8.719 3.865 1 98.69 207 MET A CA 1
ATOM 1536 C C . MET A 1 207 ? -13.031 8.555 5.301 1 98.69 207 MET A C 1
ATOM 1538 O O . MET A 1 207 ? -12.258 8.156 6.18 1 98.69 207 MET A O 1
ATOM 1542 N N . ASN A 1 208 ? -14.305 8.844 5.543 1 98.69 208 ASN A N 1
ATOM 1543 C CA . ASN A 1 208 ? -14.883 8.641 6.867 1 98.69 208 ASN A CA 1
ATOM 1544 C C . ASN A 1 208 ? -14.797 7.184 7.301 1 98.69 208 ASN A C 1
ATOM 1546 O O . ASN A 1 208 ? -14.453 6.895 8.453 1 98.69 208 ASN A O 1
ATOM 1550 N N . ARG A 1 209 ? -15.07 6.312 6.395 1 98.31 209 ARG A N 1
ATOM 1551 C CA . ARG A 1 209 ? -15.055 4.883 6.699 1 98.31 209 ARG A CA 1
ATOM 1552 C C . ARG A 1 209 ? -13.648 4.422 7.059 1 98.31 209 ARG A C 1
ATOM 1554 O O . ARG A 1 209 ? -13.477 3.533 7.895 1 98.31 209 ARG A O 1
ATOM 1561 N N . LEU A 1 210 ? -12.656 4.992 6.453 1 98.12 210 LEU A N 1
ATOM 1562 C CA . LEU A 1 210 ? -11.266 4.57 6.629 1 98.12 210 LEU A CA 1
ATOM 1563 C C . LEU A 1 210 ? -10.625 5.285 7.812 1 98.12 210 LEU A C 1
ATOM 1565 O O . LEU A 1 210 ? -9.672 4.781 8.406 1 98.12 210 LEU A O 1
ATOM 1569 N N . GLY A 1 211 ? -11.109 6.504 8.125 1 98.38 211 GLY A N 1
ATOM 1570 C CA . GLY A 1 211 ? -10.484 7.348 9.133 1 98.38 211 GLY A CA 1
ATOM 1571 C C . GLY A 1 211 ? -9.445 8.289 8.555 1 98.38 211 GLY A C 1
ATOM 1572 O O . GLY A 1 211 ? -8.531 8.719 9.258 1 98.38 211 GLY A O 1
ATOM 1573 N N . VAL A 1 212 ? -9.547 8.531 7.277 1 98.75 212 VAL A N 1
ATOM 1574 C CA . VAL A 1 212 ? -8.711 9.539 6.641 1 98.75 212 VAL A CA 1
ATOM 1575 C C . VAL A 1 212 ? -9.336 10.922 6.82 1 98.75 212 VAL A C 1
ATOM 1577 O O . VAL A 1 212 ? -10.508 11.125 6.484 1 98.75 212 VAL A O 1
ATOM 1580 N N . VAL A 1 213 ? -8.578 11.867 7.336 1 98.75 213 VAL A N 1
ATOM 1581 C CA . VAL A 1 213 ? -9.117 13.188 7.652 1 98.75 213 VAL A CA 1
ATOM 1582 C C . VAL A 1 213 ? -9.102 14.062 6.398 1 98.75 213 VAL A C 1
ATOM 1584 O O . VAL A 1 213 ? -8.125 14.062 5.645 1 98.75 213 VAL A O 1
ATOM 1587 N N . ALA A 1 214 ? -10.164 14.789 6.207 1 98.81 214 ALA A N 1
ATOM 1588 C CA . ALA A 1 214 ? -10.242 15.719 5.082 1 98.81 214 ALA A CA 1
ATOM 1589 C C . ALA A 1 214 ? -9.477 17 5.387 1 98.81 214 ALA A C 1
ATOM 1591 O O . ALA A 1 214 ? -9.656 17.609 6.449 1 98.81 214 ALA A O 1
ATOM 1592 N N . ASP A 1 215 ? -8.602 17.375 4.531 1 98.75 215 ASP A N 1
ATOM 1593 C CA . ASP A 1 215 ? -7.945 18.672 4.535 1 98.75 215 ASP A CA 1
ATOM 1594 C C . ASP A 1 215 ? -8.555 19.594 3.484 1 98.75 215 ASP A C 1
ATOM 1596 O O . ASP A 1 215 ? -8.555 19.281 2.293 1 98.75 215 ASP A O 1
ATOM 1600 N N . LEU A 1 216 ? -9.016 20.734 3.92 1 98.5 216 LEU A N 1
ATOM 1601 C CA . LEU A 1 216 ? -9.766 21.625 3.039 1 98.5 216 LEU A CA 1
ATOM 1602 C C . LEU A 1 216 ? -8.938 22.859 2.684 1 98.5 216 LEU A C 1
ATOM 1604 O O . LEU A 1 216 ? -9.484 23.859 2.213 1 98.5 216 LEU A O 1
ATOM 1608 N N . SER A 1 217 ? -7.648 22.766 2.926 1 97.25 217 SER A N 1
ATOM 1609 C CA . SER A 1 217 ? -6.766 23.844 2.529 1 97.25 217 SER A CA 1
ATOM 1610 C C . SER A 1 217 ? -6.84 24.109 1.026 1 97.25 217 SER A C 1
ATOM 1612 O O . SER A 1 217 ? -6.629 23.188 0.227 1 97.25 217 SER A O 1
ATOM 1614 N N . GLY A 1 218 ? -7.152 25.312 0.685 1 94.75 218 GLY A N 1
ATOM 1615 C CA . GLY A 1 218 ? -7.176 25.672 -0.722 1 94.75 218 GLY A CA 1
ATOM 1616 C C . GLY A 1 218 ? -8.461 25.266 -1.424 1 94.75 218 GLY A C 1
ATOM 1617 O O . GLY A 1 218 ? -8.625 25.531 -2.619 1 94.75 218 GLY A O 1
ATOM 1618 N N . ALA A 1 219 ? -9.352 24.688 -0.759 1 97.19 219 ALA A N 1
ATOM 1619 C CA . ALA A 1 219 ? -10.625 24.266 -1.354 1 97.19 219 ALA A CA 1
ATOM 1620 C C . ALA A 1 219 ? -11.555 25.469 -1.534 1 97.19 219 ALA A C 1
ATOM 1622 O O . ALA A 1 219 ? -11.438 26.469 -0.823 1 97.19 219 ALA A O 1
ATOM 1623 N N . SER A 1 220 ? -12.492 25.375 -2.494 1 96.88 220 SER A N 1
ATOM 1624 C CA . SER A 1 220 ? -13.508 26.406 -2.678 1 96.88 220 SER A CA 1
ATOM 1625 C C . SER A 1 220 ? -14.508 26.406 -1.527 1 96.88 220 SER A C 1
ATOM 1627 O O . SER A 1 220 ? -14.641 25.406 -0.809 1 96.88 220 SER A O 1
ATOM 1629 N N . ALA A 1 221 ? -15.195 27.562 -1.391 1 97.38 221 ALA A N 1
ATOM 1630 C CA . ALA A 1 221 ? -16.234 27.656 -0.363 1 97.38 221 ALA A CA 1
ATOM 1631 C C . ALA A 1 221 ? -17.297 26.578 -0.557 1 97.38 221 ALA A C 1
ATOM 1633 O O . ALA A 1 221 ? -17.797 26 0.415 1 97.38 221 ALA A O 1
ATOM 1634 N N . GLU A 1 222 ? -17.609 26.312 -1.795 1 97.62 222 GLU A N 1
ATOM 1635 C CA . GLU A 1 222 ? -18.609 25.312 -2.111 1 97.62 222 GLU A CA 1
ATOM 1636 C C . GLU A 1 222 ? -18.141 23.922 -1.693 1 97.62 222 GLU A C 1
ATOM 1638 O O . GLU A 1 222 ? -18.906 23.141 -1.11 1 97.62 222 GLU A O 1
ATOM 1643 N N . THR A 1 223 ? -16.906 23.578 -1.947 1 98.25 223 THR A N 1
ATOM 1644 C CA . THR A 1 223 ? -16.328 22.297 -1.553 1 98.25 223 THR A CA 1
ATOM 1645 C C . THR A 1 223 ? -16.297 22.172 -0.032 1 98.25 223 THR A C 1
ATOM 1647 O O . THR A 1 223 ? -16.656 21.109 0.511 1 98.25 223 THR A O 1
ATOM 1650 N N . VAL A 1 224 ? -15.914 23.25 0.627 1 98.44 224 VAL A N 1
ATOM 1651 C CA . VAL A 1 224 ? -15.844 23.266 2.084 1 98.44 224 VAL A CA 1
ATOM 1652 C C . VAL A 1 224 ? -17.219 22.969 2.674 1 98.44 224 VAL A C 1
ATOM 1654 O O . VAL A 1 224 ? -17.375 22.047 3.475 1 98.44 224 VAL A O 1
ATOM 1657 N N . ARG A 1 225 ? -18.219 23.641 2.225 1 98.06 225 ARG A N 1
ATOM 1658 C CA . ARG A 1 225 ? -19.562 23.516 2.771 1 98.06 225 ARG A CA 1
ATOM 1659 C C . ARG A 1 225 ? -20.156 22.156 2.469 1 98.06 225 ARG A C 1
ATOM 1661 O O . ARG A 1 225 ? -20.812 21.547 3.322 1 98.06 225 ARG A O 1
ATOM 1668 N N . ARG A 1 226 ? -19.906 21.703 1.272 1 98.06 226 ARG A N 1
ATOM 1669 C CA . ARG A 1 226 ? -20.422 20.391 0.925 1 98.06 226 ARG A CA 1
ATOM 1670 C C . ARG A 1 226 ? -19.75 19.297 1.755 1 98.06 226 ARG A C 1
ATOM 1672 O O . ARG A 1 226 ? -20.391 18.312 2.143 1 98.06 226 ARG A O 1
ATOM 1679 N N . THR A 1 227 ? -18.438 19.438 2.014 1 98.69 227 THR A N 1
ATOM 1680 C CA . THR A 1 227 ? -17.734 18.484 2.861 1 98.69 227 THR A CA 1
ATOM 1681 C C . THR A 1 227 ? -18.328 18.469 4.266 1 98.69 227 THR A C 1
ATOM 1683 O O . THR A 1 227 ? -18.547 17.406 4.84 1 98.69 227 THR A O 1
ATOM 1686 N N . PHE A 1 228 ? -18.688 19.672 4.805 1 97.88 228 PHE A N 1
ATOM 1687 C CA . PHE A 1 228 ? -19.297 19.734 6.125 1 97.88 228 PHE A CA 1
ATOM 1688 C C . PHE A 1 228 ? -20.641 19.031 6.145 1 97.88 228 PHE A C 1
ATOM 1690 O O . PHE A 1 228 ? -21 18.391 7.137 1 97.88 228 PHE A O 1
ATOM 1697 N N . ALA A 1 229 ? -21.297 19.125 5.043 1 97.62 229 ALA A N 1
ATOM 1698 C CA . ALA A 1 229 ? -22.641 18.547 4.965 1 97.62 229 ALA A CA 1
ATOM 1699 C C . ALA A 1 229 ? -22.578 17.031 4.867 1 97.62 229 ALA A C 1
ATOM 1701 O O . ALA A 1 229 ? -23.453 16.328 5.395 1 97.62 229 ALA A O 1
ATOM 1702 N N . VAL A 1 230 ? -21.531 16.484 4.262 1 97.88 230 VAL A N 1
ATOM 1703 C CA . VAL A 1 230 ? -21.453 15.062 3.928 1 97.88 230 VAL A CA 1
ATOM 1704 C C . VAL A 1 230 ? -20.672 14.312 5 1 97.88 230 VAL A C 1
ATOM 1706 O O . VAL A 1 230 ? -21 13.18 5.344 1 97.88 230 VAL A O 1
ATOM 1709 N N . SER A 1 231 ? -19.672 14.93 5.566 1 98.25 231 SER A N 1
ATOM 1710 C CA . SER A 1 231 ? -18.75 14.25 6.461 1 98.25 231 SER A CA 1
ATOM 1711 C C . SER A 1 231 ? -19.344 14.07 7.852 1 98.25 231 SER A C 1
ATOM 1713 O O . SER A 1 231 ? -20 14.977 8.375 1 98.25 231 SER A O 1
ATOM 1715 N N . LYS A 1 232 ? -19.016 12.992 8.453 1 97.5 232 LYS A N 1
ATOM 1716 C CA . LYS A 1 232 ? -19.391 12.734 9.844 1 97.5 232 LYS A CA 1
ATOM 1717 C C . LYS A 1 232 ? -18.188 12.93 10.773 1 97.5 232 LYS A C 1
ATOM 1719 O O . LYS A 1 232 ? -18.328 12.836 11.992 1 97.5 232 LYS A O 1
ATOM 1724 N N . ALA A 1 233 ? -17.078 13.195 10.227 1 98.06 233 ALA A N 1
ATOM 1725 C CA . ALA A 1 233 ? -15.852 13.5 10.961 1 98.06 233 ALA A CA 1
ATOM 1726 C C . ALA A 1 233 ? -15.43 14.953 10.75 1 98.06 233 ALA A C 1
ATOM 1728 O O . ALA A 1 233 ? -15.773 15.562 9.734 1 98.06 233 ALA A O 1
ATOM 1729 N N . PRO A 1 234 ? -14.719 15.523 11.734 1 98.06 234 PRO A N 1
ATOM 1730 C CA . PRO A 1 234 ? -14.203 16.875 11.523 1 98.06 234 PRO A CA 1
ATOM 1731 C C . PRO A 1 234 ? -13.164 16.953 10.406 1 98.06 234 PRO A C 1
ATOM 1733 O O . PRO A 1 234 ? -12.57 15.93 10.039 1 98.06 234 PRO A O 1
ATOM 1736 N N . ALA A 1 235 ? -13.031 18.125 9.859 1 98.31 235 ALA A N 1
ATOM 1737 C CA . ALA A 1 235 ? -12.039 18.375 8.812 1 98.31 235 ALA A CA 1
ATOM 1738 C C . ALA A 1 235 ? -10.945 19.312 9.32 1 98.31 235 ALA A C 1
ATOM 1740 O O . ALA A 1 235 ? -11.109 19.969 10.352 1 98.31 235 ALA A O 1
ATOM 1741 N N . LEU A 1 236 ? -9.891 19.312 8.562 1 98.19 236 LEU A N 1
ATOM 1742 C CA . LEU A 1 236 ? -8.773 20.203 8.836 1 98.19 236 LEU A CA 1
ATOM 1743 C C . LEU A 1 236 ? -8.602 21.219 7.703 1 98.19 236 LEU A C 1
ATOM 1745 O O . LEU A 1 236 ? -8.984 20.938 6.562 1 98.19 236 LEU A O 1
ATOM 1749 N N . CYS A 1 237 ? -8.141 22.297 8.039 1 98.5 237 CYS A N 1
ATOM 1750 C CA . CYS A 1 237 ? -7.387 23.172 7.145 1 98.5 237 CYS A CA 1
ATOM 1751 C C . CYS A 1 237 ? -5.934 23.281 7.586 1 98.5 237 CYS A C 1
ATOM 1753 O O . CYS A 1 237 ? -5.598 24.109 8.438 1 98.5 237 CYS A O 1
ATOM 1755 N N . THR A 1 238 ? -5.09 22.5 6.949 1 98.12 238 THR A N 1
ATOM 1756 C CA . THR A 1 238 ? -3.73 22.312 7.449 1 98.12 238 THR A CA 1
ATOM 1757 C C . THR A 1 238 ? -2.875 23.531 7.145 1 98.12 238 THR A C 1
ATOM 1759 O O . THR A 1 238 ? -1.798 23.703 7.719 1 98.12 238 THR A O 1
ATOM 1762 N N . ARG A 1 239 ? -3.338 24.344 6.207 1 97.06 239 ARG A N 1
ATOM 1763 C CA . ARG A 1 239 ? -2.568 25.516 5.82 1 97.06 239 ARG A CA 1
ATOM 1764 C C . ARG A 1 239 ? -3.486 26.688 5.484 1 97.06 239 ARG A C 1
ATOM 1766 O 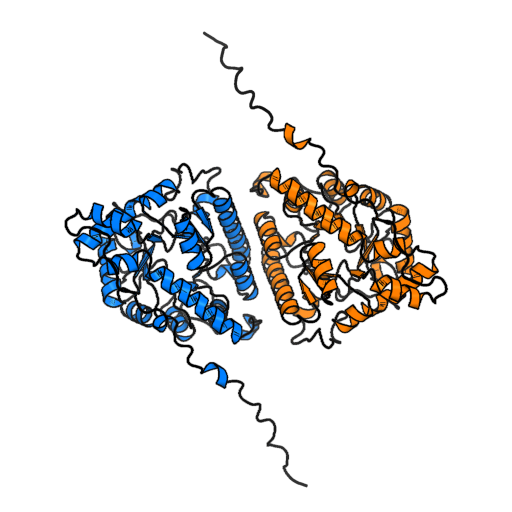O . ARG A 1 239 ? -3.469 27.203 4.363 1 97.06 239 ARG A O 1
ATOM 1773 N N . SER A 1 240 ? -4.215 27.156 6.473 1 98.06 240 SER A N 1
ATOM 1774 C CA . SER A 1 240 ? -5.09 28.312 6.273 1 98.06 240 SER A CA 1
ATOM 1775 C C . SER A 1 240 ? -5.02 29.266 7.457 1 98.06 240 SER A C 1
ATOM 1777 O O . SER A 1 240 ? -4.711 28.859 8.578 1 98.06 240 SER A O 1
ATOM 1779 N N . ALA A 1 241 ? -5.281 30.516 7.18 1 98.5 241 ALA A N 1
ATOM 1780 C CA . ALA A 1 241 ? -5.34 31.578 8.18 1 98.5 241 ALA A CA 1
ATOM 1781 C C . ALA A 1 241 ? -6.566 32.469 7.973 1 98.5 241 ALA A C 1
ATOM 1783 O O . ALA A 1 241 ? -7.578 32 7.426 1 98.5 241 ALA A O 1
ATOM 1784 N N . ALA A 1 242 ? -6.508 33.656 8.617 1 98.69 242 ALA A N 1
ATOM 1785 C CA . ALA A 1 242 ? -7.672 34.562 8.578 1 98.69 242 ALA A CA 1
ATOM 1786 C C . ALA A 1 242 ? -7.594 35.5 7.391 1 98.69 242 ALA A C 1
ATOM 1788 O O . ALA A 1 242 ? -6.719 36.375 7.336 1 98.69 242 ALA A O 1
ATOM 1789 N N . ARG A 1 243 ? -8.562 35.406 6.539 1 98.44 243 ARG A N 1
ATOM 1790 C CA . ARG A 1 243 ? -8.586 36.25 5.359 1 98.44 243 ARG A CA 1
ATOM 1791 C C . ARG A 1 243 ? -8.844 37.719 5.742 1 98.44 243 ARG A C 1
ATOM 1793 O O . ARG A 1 243 ? -8.383 38.625 5.059 1 98.44 243 ARG A O 1
ATOM 1800 N N . ALA A 1 244 ? -9.531 37.969 6.816 1 98.19 244 ALA A N 1
ATOM 1801 C CA . ALA A 1 244 ? -9.828 39.312 7.305 1 98.19 244 ALA A CA 1
ATOM 1802 C C . ALA A 1 244 ? -8.547 40.094 7.594 1 98.19 244 ALA A C 1
ATOM 1804 O O . ALA A 1 244 ? -8.508 41.312 7.445 1 98.19 244 ALA A O 1
ATOM 1805 N N . LEU A 1 245 ? -7.531 39.406 8.016 1 98.5 245 LEU A N 1
ATOM 1806 C CA . LEU A 1 245 ? -6.27 40.062 8.367 1 98.5 245 LEU A CA 1
ATOM 1807 C C . LEU A 1 245 ? -5.348 40.125 7.152 1 98.5 245 LEU A C 1
ATOM 1809 O O . LEU A 1 245 ? -4.594 41.094 7.008 1 98.5 245 LEU A O 1
ATOM 1813 N N . ARG A 1 246 ? -5.398 39.125 6.305 1 97.69 246 ARG A N 1
ATOM 1814 C CA . ARG A 1 246 ? -4.594 39.062 5.09 1 97.69 246 ARG A CA 1
ATOM 1815 C C . ARG A 1 246 ? -5.371 38.406 3.947 1 97.69 246 ARG A C 1
ATOM 1817 O O . ARG A 1 246 ? -5.664 37.219 3.992 1 97.69 246 ARG A O 1
ATOM 1824 N N . PRO A 1 247 ? -5.605 39.156 2.928 1 95.88 247 PRO A N 1
ATOM 1825 C CA . PRO A 1 247 ? -6.422 38.656 1.826 1 95.88 247 PRO A CA 1
ATOM 1826 C C . PRO A 1 247 ? -5.648 37.688 0.92 1 95.88 247 PRO A C 1
ATOM 1828 O O . PRO A 1 247 ? -5.441 37.969 -0.26 1 95.88 247 PRO A O 1
ATOM 1831 N N . HIS A 1 248 ? -5.293 36.594 1.391 1 95.81 248 HIS A N 1
ATOM 1832 C CA . HIS A 1 248 ? -4.699 35.5 0.654 1 95.81 248 HIS A CA 1
ATOM 1833 C C . HIS A 1 248 ? -5.754 34.469 0.26 1 95.81 248 HIS A C 1
ATOM 1835 O O . HIS A 1 248 ? -6.652 34.156 1.048 1 95.81 248 HIS A O 1
ATOM 1841 N N . PRO A 1 249 ? -5.676 33.938 -0.928 1 93.44 249 PRO A N 1
ATOM 1842 C CA . PRO A 1 249 ? -6.711 33 -1.411 1 93.44 249 PRO A CA 1
ATOM 1843 C C . PRO A 1 249 ? -6.848 31.766 -0.54 1 93.44 249 PRO A C 1
ATOM 1845 O O . PRO A 1 249 ? -7.93 31.172 -0.457 1 93.44 249 PRO A O 1
ATOM 1848 N N . ALA A 1 250 ? -5.848 31.344 0.087 1 94.75 250 ALA A N 1
ATOM 1849 C CA . ALA A 1 250 ? -5.867 30.125 0.888 1 94.75 250 ALA A CA 1
ATOM 1850 C C . ALA A 1 250 ? -6.367 30.406 2.303 1 94.75 250 ALA A C 1
ATOM 1852 O O . ALA A 1 250 ? -6.574 29.469 3.088 1 94.75 250 ALA A O 1
ATOM 1853 N N . ASN A 1 251 ? -6.484 31.688 2.65 1 98.19 251 ASN A N 1
ATOM 1854 C CA . ASN A 1 251 ? -7.02 32.031 3.959 1 98.19 251 ASN A CA 1
ATOM 1855 C C . ASN A 1 251 ? -8.547 32.031 3.969 1 98.19 251 ASN A C 1
ATOM 1857 O O . ASN A 1 251 ? -9.18 32.219 2.934 1 98.19 251 ASN A O 1
ATOM 1861 N N . LEU A 1 252 ? -9.094 31.797 5.117 1 98.38 252 LEU A N 1
ATOM 1862 C CA . LEU A 1 252 ? -10.531 31.562 5.227 1 98.38 252 LEU A CA 1
ATOM 1863 C C . LEU A 1 252 ? -11.258 32.844 5.629 1 98.38 252 LEU A C 1
ATOM 1865 O O . LEU A 1 252 ? -10.812 33.562 6.523 1 98.38 252 LEU A O 1
ATOM 1869 N N . PRO A 1 253 ? -12.375 33.125 4.941 1 98.31 253 PRO A N 1
ATOM 1870 C CA . PRO A 1 253 ? -13.242 34.219 5.445 1 98.31 253 PRO A CA 1
ATOM 1871 C C . PRO A 1 253 ? -13.922 33.844 6.762 1 98.31 253 PRO A C 1
ATOM 1873 O O . PRO A 1 253 ? -14.023 32.656 7.102 1 98.31 253 PRO A O 1
ATOM 1876 N N . ASP A 1 254 ? -14.438 34.812 7.449 1 98.62 254 ASP A N 1
ATOM 1877 C CA . ASP A 1 254 ? -14.977 34.625 8.797 1 98.62 254 ASP A CA 1
ATOM 1878 C C . ASP A 1 254 ? -16.172 33.688 8.781 1 98.62 254 ASP A C 1
ATOM 1880 O O . ASP A 1 254 ? -16.375 32.906 9.711 1 98.62 254 ASP A O 1
ATOM 1884 N N . ASP A 1 255 ? -16.953 33.75 7.805 1 98.31 255 ASP A N 1
ATOM 1885 C CA . ASP A 1 255 ? -18.125 32.875 7.746 1 98.31 255 ASP A CA 1
ATOM 1886 C C . ASP A 1 255 ? -17.719 31.422 7.676 1 98.31 255 ASP A C 1
ATOM 1888 O O . ASP A 1 255 ? -18.281 30.578 8.359 1 98.31 255 ASP A O 1
ATOM 1892 N N . LEU A 1 256 ? -16.688 31.109 6.895 1 98.31 256 LEU A N 1
ATOM 1893 C CA . LEU A 1 256 ? -16.203 29.734 6.805 1 98.31 256 LEU A CA 1
ATOM 1894 C C . LEU A 1 256 ? -15.508 29.312 8.094 1 98.31 256 LEU A C 1
ATOM 1896 O O . LEU A 1 256 ? -15.57 28.156 8.492 1 98.31 256 LEU A O 1
ATOM 1900 N N . LEU A 1 257 ? -14.844 30.219 8.758 1 98.69 257 LEU A N 1
ATOM 1901 C CA . LEU A 1 257 ? -14.242 29.922 10.055 1 98.69 257 LEU A CA 1
ATOM 1902 C C . LEU A 1 257 ? -15.297 29.531 11.07 1 98.69 257 LEU A C 1
ATOM 1904 O O . LEU A 1 257 ? -15.109 28.578 11.828 1 98.69 257 LEU A O 1
ATOM 1908 N N . VAL A 1 258 ? -16.391 30.266 11.07 1 98.56 258 VAL A N 1
ATOM 1909 C CA . VAL A 1 258 ? -17.5 29.969 11.977 1 98.56 258 VAL A CA 1
ATOM 1910 C C . VAL A 1 258 ? -18.047 28.578 11.672 1 98.56 258 VAL A C 1
ATOM 1912 O O . VAL A 1 258 ? -18.266 27.781 12.578 1 98.56 258 VAL A O 1
ATOM 1915 N N . GLU A 1 259 ? -18.219 28.328 10.406 1 98.31 259 GLU A N 1
ATOM 1916 C CA . GLU A 1 259 ? -18.734 27.047 9.984 1 98.31 259 GLU A CA 1
ATOM 1917 C C . GLU A 1 259 ? -17.781 25.906 10.344 1 98.31 259 GLU A C 1
ATOM 1919 O O . GLU A 1 259 ? -18.203 24.828 10.742 1 98.31 259 GLU A O 1
ATOM 1924 N N . LEU A 1 260 ? -16.5 26.172 10.164 1 98.31 260 LEU A N 1
ATOM 1925 C CA . LEU A 1 260 ? -15.484 25.203 10.531 1 98.31 260 LEU A CA 1
ATOM 1926 C C . LEU A 1 260 ? -15.57 24.859 12.008 1 98.31 260 LEU A C 1
ATOM 1928 O O . LEU A 1 260 ? -15.531 23.688 12.383 1 98.31 260 LEU A O 1
ATOM 1932 N N . GLY A 1 261 ? -15.664 25.859 12.836 1 98.06 261 GLY A N 1
ATOM 1933 C CA . GLY A 1 261 ? -15.797 25.641 14.273 1 98.06 261 GLY A CA 1
ATOM 1934 C C . GLY A 1 261 ? -17.031 24.844 14.641 1 98.06 261 GLY A C 1
ATOM 1935 O O . GLY A 1 261 ? -16.969 23.938 15.469 1 98.06 261 GLY A O 1
ATOM 1936 N N . ALA A 1 262 ? -18.109 25.172 14 1 97.5 262 ALA A N 1
ATOM 1937 C CA . ALA A 1 262 ? -19.375 24.484 14.25 1 97.5 262 ALA A CA 1
ATOM 1938 C C . ALA A 1 262 ? -19.281 23.016 13.875 1 97.5 262 ALA A C 1
ATOM 1940 O O . ALA A 1 262 ? -19.906 22.156 14.508 1 97.5 262 ALA A O 1
ATOM 1941 N N . ALA A 1 263 ? -18.453 22.719 12.898 1 97.38 263 ALA A N 1
ATOM 1942 C CA . ALA A 1 263 ? -18.281 21.359 12.406 1 97.38 263 ALA A CA 1
ATOM 1943 C C . ALA A 1 263 ? -17.219 20.609 13.211 1 97.38 263 ALA A C 1
ATOM 1945 O O . ALA A 1 263 ? -16.938 19.453 12.938 1 97.38 263 ALA A O 1
ATOM 1946 N N . GLY A 1 264 ? -16.625 21.312 14.148 1 97.06 264 GLY A N 1
ATOM 1947 C CA . GLY A 1 264 ? -15.609 20.688 14.984 1 97.06 264 GLY A CA 1
ATOM 1948 C C . GLY A 1 264 ? -14.25 20.609 14.32 1 97.06 264 GLY A C 1
ATOM 1949 O O . GLY A 1 264 ? -13.391 19.844 14.75 1 97.06 264 GLY A O 1
ATOM 1950 N N . GLY A 1 265 ? -14.086 21.375 13.273 1 98.19 265 GLY A N 1
ATOM 1951 C CA . GLY A 1 265 ? -12.852 21.328 12.5 1 98.19 265 GLY A CA 1
ATOM 1952 C C . GLY A 1 265 ? -11.742 22.172 13.078 1 98.19 265 GLY A C 1
ATOM 1953 O O . GLY A 1 265 ? -11.906 22.75 14.164 1 98.19 265 GLY A O 1
ATOM 1954 N N . LEU A 1 266 ? -10.641 22.156 12.391 1 98.31 266 LEU A N 1
ATOM 1955 C CA . LEU A 1 266 ? -9.453 22.859 12.859 1 98.31 266 LEU A CA 1
ATOM 1956 C C . LEU A 1 266 ? -8.852 23.703 11.75 1 98.31 266 LEU A C 1
ATOM 1958 O O . LEU A 1 266 ? -8.68 23.234 10.625 1 98.31 266 LEU A O 1
ATOM 1962 N N . CYS A 1 267 ? -8.609 24.922 12.078 1 98.81 267 CYS A N 1
ATOM 1963 C CA . CYS A 1 267 ? -7.809 25.797 11.234 1 98.81 267 CYS A CA 1
ATOM 1964 C C . CYS A 1 267 ? -6.375 25.875 11.742 1 98.81 267 CYS A C 1
ATOM 1966 O O . CYS A 1 267 ? -6.113 26.484 12.773 1 98.81 267 CYS A O 1
ATOM 1968 N N . MET A 1 268 ? -5.496 25.297 11 1 98.81 268 MET A N 1
ATOM 1969 C CA . MET A 1 268 ? -4.094 25.297 11.414 1 98.81 268 MET A CA 1
ATOM 1970 C C . MET A 1 268 ? -3.314 26.391 10.68 1 98.81 268 MET A C 1
ATOM 1972 O O . MET A 1 268 ? -3.062 26.281 9.484 1 98.81 268 MET A O 1
ATOM 1976 N N . VAL A 1 269 ? -2.916 27.375 11.414 1 98.88 269 VAL A N 1
ATOM 1977 C CA . VAL A 1 269 ? -2.373 28.609 10.859 1 98.88 269 VAL A CA 1
ATOM 1978 C C . VAL A 1 269 ? -0.926 28.391 10.422 1 98.88 269 VAL A C 1
ATOM 1980 O O . VAL A 1 269 ? -0.075 28.031 11.234 1 98.88 269 VAL A O 1
ATOM 1983 N N . PRO A 1 270 ? -0.645 28.641 9.109 1 98.62 270 PRO A N 1
ATOM 1984 C CA . PRO A 1 270 ? 0.712 28.391 8.609 1 98.62 270 PRO A CA 1
ATOM 1985 C C . PRO A 1 270 ? 1.696 29.484 9.031 1 98.62 270 PRO A C 1
ATOM 1987 O O . PRO A 1 270 ? 1.339 30.672 9.055 1 98.62 270 PRO A O 1
ATOM 1990 N N . LEU A 1 271 ? 2.875 29.109 9.352 1 98.5 271 LEU A N 1
ATOM 1991 C CA . LEU A 1 271 ? 3.945 30.047 9.664 1 98.5 271 LEU A CA 1
ATOM 1992 C C . LEU A 1 271 ? 4.68 30.469 8.398 1 98.5 271 LEU A C 1
ATOM 1994 O O . LEU A 1 271 ? 5.895 30.297 8.297 1 98.5 271 LEU A O 1
ATOM 1998 N N . THR A 1 272 ? 3.961 31.047 7.512 1 98 272 THR A N 1
ATOM 1999 C CA . THR A 1 272 ? 4.5 31.578 6.266 1 98 272 THR A CA 1
ATOM 2000 C C . THR A 1 272 ? 4.227 33.062 6.156 1 98 272 THR A C 1
ATOM 2002 O O . THR A 1 272 ? 3.129 33.531 6.469 1 98 272 THR A O 1
ATOM 2005 N N . ALA A 1 273 ? 5.219 33.812 5.703 1 97.81 273 ALA A N 1
ATOM 2006 C CA . ALA A 1 273 ? 5.094 35.25 5.625 1 97.81 273 ALA A CA 1
ATOM 2007 C C . ALA A 1 273 ? 4.008 35.656 4.633 1 97.81 273 ALA A C 1
ATOM 2009 O O . ALA A 1 273 ? 3.32 36.656 4.832 1 97.81 273 ALA A O 1
ATOM 2010 N N . GLU A 1 274 ? 3.832 34.906 3.633 1 97.06 274 GLU A N 1
ATOM 2011 C CA . GLU A 1 274 ? 2.869 35.25 2.584 1 97.06 274 GLU A CA 1
ATOM 2012 C C . GLU A 1 274 ? 1.438 35.188 3.107 1 97.06 274 GLU A C 1
ATOM 2014 O O . GLU A 1 274 ? 0.591 35.969 2.723 1 97.06 274 GLU A O 1
ATOM 2019 N N . GLN A 1 275 ? 1.171 34.281 4.008 1 97.56 275 GLN A N 1
ATOM 2020 C CA . GLN A 1 275 ? -0.208 34.062 4.434 1 97.56 275 GLN A CA 1
ATOM 2021 C C . GLN A 1 275 ? -0.488 34.781 5.758 1 97.56 275 GLN A C 1
ATOM 2023 O O . GLN A 1 275 ? -1.624 35.156 6.031 1 97.56 275 GLN A O 1
ATOM 2028 N N . THR A 1 276 ? 0.553 34.938 6.609 1 98.19 276 THR A N 1
ATOM 2029 C CA . THR A 1 276 ? 0.259 35.438 7.949 1 98.19 276 THR A CA 1
ATOM 2030 C C . THR A 1 276 ? 1.004 36.75 8.219 1 98.19 276 THR A C 1
ATOM 2032 O O . THR A 1 276 ? 0.667 37.469 9.148 1 98.19 276 THR A O 1
ATOM 2035 N N . GLY A 1 277 ? 2.039 37.031 7.465 1 97.81 277 GLY A N 1
ATOM 2036 C CA . GLY A 1 277 ? 2.807 38.25 7.668 1 97.81 277 GLY A CA 1
ATOM 2037 C C . GLY A 1 277 ? 4.25 38 8.055 1 97.81 277 GLY A C 1
ATOM 2038 O O . GLY A 1 277 ? 4.648 36.844 8.25 1 97.81 277 GLY A O 1
ATOM 2039 N N . PRO A 1 278 ? 5.059 38.969 8.203 1 97.75 278 PRO A N 1
ATOM 2040 C CA . PRO A 1 278 ? 6.512 38.812 8.266 1 97.75 278 PRO A CA 1
ATOM 2041 C C . PRO A 1 278 ? 7.023 38.656 9.695 1 97.75 278 PRO A C 1
ATOM 2043 O O . PRO A 1 278 ? 8.211 38.375 9.898 1 97.75 278 PRO A O 1
ATOM 2046 N N . THR A 1 279 ? 6.125 38.75 10.734 1 98.25 279 THR A N 1
ATOM 2047 C CA . THR A 1 279 ? 6.633 38.688 12.102 1 98.25 279 THR A CA 1
ATOM 2048 C C . THR A 1 279 ? 5.82 37.719 12.938 1 98.25 279 THR A C 1
ATOM 2050 O O . THR A 1 279 ? 4.723 37.312 12.547 1 98.25 279 THR A O 1
ATOM 2053 N N . VAL A 1 280 ? 6.367 37.406 14.125 1 98.31 280 VAL A N 1
ATOM 2054 C CA . VAL A 1 280 ? 5.699 36.531 15.07 1 98.31 280 VAL A CA 1
ATOM 2055 C C . VAL A 1 280 ? 4.398 37.156 15.547 1 98.31 280 VAL A C 1
ATOM 2057 O O . VAL A 1 280 ? 3.406 36.469 15.789 1 98.31 280 VAL A O 1
ATOM 2060 N N . ARG A 1 281 ? 4.34 38.469 15.578 1 98.38 281 ARG A N 1
ATOM 2061 C CA . ARG A 1 281 ? 3.143 39.188 16 1 98.38 281 ARG A CA 1
ATOM 2062 C C . ARG A 1 281 ? 2.016 39 14.992 1 98.38 281 ARG A C 1
ATOM 2064 O O . ARG A 1 281 ? 0.846 38.906 15.367 1 98.38 281 ARG A O 1
ATOM 2071 N N . ASP A 1 282 ? 2.41 39.031 13.75 1 98.56 282 ASP A N 1
ATOM 2072 C CA . ASP A 1 282 ? 1.415 38.844 12.703 1 98.56 282 ASP A CA 1
ATOM 2073 C C . ASP A 1 282 ? 0.773 37.469 12.812 1 98.56 282 ASP A C 1
ATOM 2075 O O . ASP A 1 282 ? -0.446 37.312 12.68 1 98.56 282 ASP A O 1
ATOM 2079 N N . VAL A 1 283 ? 1.6 36.469 13.008 1 98.75 283 VAL A N 1
ATOM 2080 C CA . VAL A 1 283 ? 1.093 35.125 13.172 1 98.75 283 VAL A CA 1
ATOM 2081 C C . VAL A 1 283 ? 0.163 35.062 14.383 1 98.75 283 VAL A C 1
ATOM 2083 O O . VAL A 1 283 ? -0.925 34.469 14.312 1 98.75 283 VAL A O 1
ATOM 2086 N N . ALA A 1 284 ? 0.564 35.656 15.477 1 98.75 284 ALA A N 1
ATOM 2087 C CA . ALA A 1 284 ? -0.238 35.688 16.703 1 98.75 284 ALA A CA 1
ATOM 2088 C C . ALA A 1 284 ? -1.583 36.344 16.453 1 98.75 284 ALA A C 1
ATOM 2090 O O . ALA A 1 284 ? -2.602 35.938 17.016 1 98.75 284 ALA A O 1
ATOM 2091 N N . ASP A 1 285 ? -1.587 37.438 15.602 1 98.81 285 ASP A N 1
ATOM 2092 C CA . ASP A 1 285 ? -2.836 38.094 15.242 1 98.81 285 ASP A CA 1
ATOM 2093 C C . ASP A 1 285 ? -3.809 37.094 14.586 1 98.81 285 ASP A C 1
ATOM 2095 O O . ASP A 1 285 ? -5.004 37.125 14.891 1 98.81 285 ASP A O 1
ATOM 2099 N N . HIS A 1 286 ? -3.299 36.312 13.711 1 98.88 286 HIS A N 1
ATOM 2100 C CA . HIS A 1 286 ? -4.137 35.344 13.031 1 98.88 286 HIS A CA 1
ATOM 2101 C C . HIS A 1 286 ? -4.668 34.281 14.016 1 98.88 286 HIS A C 1
ATOM 2103 O O . HIS A 1 286 ? -5.84 33.938 13.961 1 98.88 286 HIS A O 1
ATOM 2109 N N . LEU A 1 287 ? -3.84 33.812 14.898 1 98.81 287 LEU A N 1
ATOM 2110 C CA . LEU A 1 287 ? -4.262 32.844 15.898 1 98.81 287 LEU A CA 1
ATOM 2111 C C . LEU A 1 287 ? -5.348 33.406 16.797 1 98.81 287 LEU A C 1
ATOM 2113 O O . LEU A 1 287 ? -6.348 32.75 17.078 1 98.81 287 LEU A O 1
ATOM 2117 N N . ASP A 1 288 ? -5.172 34.719 17.188 1 98.62 288 ASP A N 1
ATOM 2118 C CA . ASP A 1 288 ? -6.18 35.406 17.969 1 98.62 288 ASP A CA 1
ATOM 2119 C C . ASP A 1 288 ? -7.516 35.469 17.234 1 98.62 288 ASP A C 1
ATOM 2121 O O . ASP A 1 288 ? -8.562 35.188 17.812 1 98.62 288 ASP A O 1
ATOM 2125 N N . HIS A 1 289 ? -7.383 35.781 16.047 1 98.75 289 HIS A N 1
ATOM 2126 C CA . HIS A 1 289 ? -8.586 35.969 15.25 1 98.75 289 HIS A CA 1
ATOM 2127 C C . HIS A 1 289 ? -9.328 34.656 15.062 1 98.75 289 HIS A C 1
ATOM 2129 O O . HIS A 1 289 ? -10.539 34.594 15.273 1 98.75 289 HIS A O 1
ATOM 2135 N N . VAL A 1 290 ? -8.648 33.625 14.68 1 98.75 290 VAL A N 1
ATOM 2136 C CA . VAL A 1 290 ? -9.266 32.312 14.461 1 98.75 290 VAL A CA 1
ATOM 2137 C C . VAL A 1 290 ? -9.883 31.797 15.766 1 98.75 290 VAL A C 1
ATOM 2139 O O . VAL A 1 290 ? -11.016 31.312 15.773 1 98.75 290 VAL A O 1
ATOM 2142 N N . ARG A 1 291 ? -9.148 31.969 16.844 1 98.38 291 ARG A N 1
ATOM 2143 C CA . ARG A 1 291 ? -9.648 31.562 18.156 1 98.38 291 ARG A CA 1
ATOM 2144 C C . ARG A 1 291 ? -10.945 32.312 18.5 1 98.38 291 ARG A C 1
ATOM 2146 O O . ARG A 1 291 ? -11.883 31.688 19.016 1 98.38 291 ARG A O 1
ATOM 2153 N N . THR A 1 292 ? -10.977 33.531 18.172 1 98.12 292 THR A N 1
ATOM 2154 C CA . THR A 1 292 ? -12.125 34.344 18.5 1 98.12 292 THR A CA 1
ATOM 2155 C C . THR A 1 292 ? -13.328 34 17.625 1 98.12 292 THR A C 1
ATOM 2157 O O . THR A 1 292 ? -14.445 33.875 18.125 1 98.12 292 THR A O 1
ATOM 2160 N N . VAL A 1 293 ? -13.102 33.75 16.406 1 98.5 293 VAL A N 1
ATOM 2161 C CA . VAL A 1 293 ? -14.18 33.594 15.43 1 98.5 293 VAL A CA 1
ATOM 2162 C C . VAL A 1 293 ? -14.656 32.156 15.414 1 98.5 293 VAL A C 1
ATOM 2164 O O . VAL A 1 293 ? -15.867 31.891 15.414 1 98.5 293 VAL A O 1
ATOM 2167 N N . ALA A 1 294 ? -13.742 31.188 15.445 1 98.38 294 ALA A N 1
ATOM 2168 C CA . ALA A 1 294 ? -14.078 29.766 15.297 1 98.38 294 ALA A CA 1
ATOM 2169 C C . ALA A 1 294 ? -14.125 29.062 16.656 1 98.38 294 ALA A C 1
ATOM 2171 O O . ALA A 1 294 ? -14.727 28 16.781 1 98.38 294 ALA A O 1
ATOM 2172 N N . GLY A 1 295 ? -13.445 29.641 17.625 1 97.69 295 GLY A N 1
ATOM 2173 C CA . GLY A 1 295 ? -13.391 29.047 18.953 1 97.69 295 GLY A CA 1
ATOM 2174 C C . GLY A 1 295 ? -12.039 28.453 19.297 1 97.69 295 GLY A C 1
ATOM 2175 O O . GLY A 1 295 ? -11.266 28.094 18.391 1 97.69 295 GLY A O 1
ATOM 2176 N N . PRO A 1 296 ? -11.727 28.328 20.578 1 97.25 296 PRO A N 1
ATOM 2177 C CA . PRO A 1 296 ? -10.422 27.828 21.016 1 97.25 296 PRO A CA 1
ATOM 2178 C C . PRO A 1 296 ? -10.172 26.375 20.609 1 97.25 296 PRO A C 1
ATOM 2180 O O . PRO A 1 296 ? -9.023 25.953 20.484 1 97.25 296 PRO A O 1
ATOM 2183 N N . GLN A 1 297 ? -11.211 25.672 20.328 1 97.69 297 GLN A N 1
ATOM 2184 C CA . GLN A 1 297 ? -11.086 24.266 19.953 1 97.69 297 GLN A CA 1
ATOM 2185 C C . GLN A 1 297 ? -10.828 24.109 18.453 1 97.69 297 GLN A C 1
ATOM 2187 O O . GLN A 1 297 ? -10.617 23 17.969 1 97.69 297 GLN A O 1
ATOM 2192 N N . SER A 1 298 ? -10.711 25.25 17.734 1 98.38 298 SER A N 1
ATOM 2193 C CA . SER A 1 298 ? -10.648 25.156 16.281 1 98.38 298 SER A CA 1
ATOM 2194 C C . SER A 1 298 ? -9.367 25.797 15.742 1 98.38 298 SER A C 1
ATOM 2196 O O . SER A 1 298 ? -9.281 26.125 14.562 1 98.38 298 SER A O 1
ATOM 2198 N N . VAL A 1 299 ? -8.438 26 16.578 1 98.5 299 VAL A N 1
ATOM 2199 C CA . VAL A 1 299 ? -7.203 26.656 16.156 1 98.5 299 VAL A CA 1
ATOM 2200 C C . VAL A 1 299 ? -6.02 25.719 16.344 1 98.5 299 VAL A C 1
ATOM 2202 O O . VAL A 1 299 ? -5.957 24.984 17.328 1 98.5 299 VAL A O 1
ATOM 2205 N N . GLY A 1 300 ? -5.121 25.625 15.391 1 98.56 300 GLY A N 1
ATOM 2206 C CA . GLY A 1 300 ? -3.916 24.812 15.414 1 98.56 300 GLY A CA 1
ATOM 2207 C C . GLY A 1 300 ? -2.732 25.484 14.742 1 98.56 300 GLY A C 1
ATOM 2208 O O . GLY A 1 300 ? -2.832 26.625 14.281 1 98.56 300 GLY A O 1
ATOM 2209 N N . LEU A 1 301 ? -1.605 24.781 14.766 1 98.69 301 LEU A N 1
ATOM 2210 C CA . LEU A 1 301 ? -0.361 25.312 14.227 1 98.69 301 LEU A CA 1
ATOM 2211 C C . LEU A 1 301 ? 0.1 24.5 13.016 1 98.69 301 LEU A C 1
ATOM 2213 O O . LEU A 1 301 ? -0.053 23.281 12.984 1 98.69 301 LEU A O 1
ATOM 2217 N N . SER A 1 302 ? 0.616 25.203 12.086 1 98.44 302 SER A N 1
ATOM 2218 C CA . SER A 1 302 ? 1.232 24.578 10.914 1 98.44 302 SER A CA 1
ATOM 2219 C C . SER A 1 302 ? 2.543 25.266 10.547 1 98.44 302 SER A C 1
ATOM 2221 O O . SER A 1 302 ? 2.537 26.375 10 1 98.44 302 SER A O 1
ATOM 2223 N N . GLY A 1 303 ? 3.58 24.609 10.766 1 98 303 GLY A N 1
ATOM 2224 C CA . GLY A 1 303 ? 4.883 25.203 10.516 1 98 303 GLY A CA 1
ATOM 2225 C C . GLY A 1 303 ? 5.156 25.438 9.047 1 98 303 GLY A C 1
ATOM 2226 O O . GLY A 1 303 ? 5.734 26.469 8.672 1 98 303 GLY A O 1
ATOM 2227 N N . THR A 1 304 ? 4.703 24.516 8.266 1 97.69 304 THR A N 1
ATOM 2228 C CA . THR A 1 304 ? 4.906 24.578 6.824 1 97.69 304 THR A CA 1
ATOM 2229 C C . THR A 1 304 ? 6.391 24.703 6.492 1 97.69 304 THR A C 1
ATOM 2231 O O . THR A 1 304 ? 6.754 25.281 5.469 1 97.69 304 THR A O 1
ATOM 2234 N N . TYR A 1 305 ? 7.234 24.266 7.359 1 97.88 305 TYR A N 1
ATOM 2235 C CA . TYR A 1 305 ? 8.672 24.297 7.121 1 97.88 305 TYR A CA 1
ATOM 2236 C C . TYR A 1 305 ? 9.055 23.375 5.977 1 97.88 305 TYR A C 1
ATOM 2238 O O . TYR A 1 305 ? 8.352 22.391 5.703 1 97.88 305 TYR A O 1
ATOM 2246 N N . ASP A 1 306 ? 10.148 23.703 5.27 1 96.69 306 ASP A N 1
ATOM 2247 C CA . ASP A 1 306 ? 10.703 22.938 4.16 1 96.69 306 ASP A CA 1
ATOM 2248 C C . ASP A 1 306 ? 9.742 22.906 2.975 1 96.69 306 ASP A C 1
ATOM 2250 O O . ASP A 1 306 ? 9.75 21.953 2.191 1 96.69 306 ASP A O 1
ATOM 2254 N N . SER A 1 307 ? 8.812 23.875 2.879 1 93.62 307 SER A N 1
ATOM 2255 C CA . SER A 1 307 ? 7.867 23.969 1.771 1 93.62 307 SER A CA 1
ATOM 2256 C C . SER A 1 307 ? 8.375 24.922 0.691 1 93.62 307 SER A C 1
ATOM 2258 O O . SER A 1 307 ? 7.77 25.031 -0.375 1 93.62 307 SER A O 1
ATOM 2260 N N . GLY A 1 308 ? 9.438 25.625 0.96 1 91.62 308 GLY A N 1
ATOM 2261 C CA . GLY A 1 308 ? 9.945 26.656 0.055 1 91.62 308 GLY A CA 1
ATOM 2262 C C . GLY A 1 308 ? 9.414 28.031 0.356 1 91.62 308 GLY A C 1
ATOM 2263 O O . GLY A 1 308 ? 9.883 29.031 -0.217 1 91.62 308 GLY A O 1
ATOM 2264 N N . ALA A 1 309 ? 8.555 28.172 1.275 1 93.38 309 ALA A N 1
ATOM 2265 C CA . ALA A 1 309 ? 7.965 29.469 1.638 1 93.38 309 ALA A CA 1
ATOM 2266 C C . ALA A 1 309 ? 8.875 30.234 2.598 1 93.38 309 ALA A C 1
ATOM 2268 O O . ALA A 1 309 ? 9.609 29.625 3.383 1 93.38 309 ALA A O 1
ATOM 2269 N N . ALA A 1 310 ? 8.742 31.578 2.5 1 96.88 310 ALA A N 1
ATOM 2270 C CA . ALA A 1 310 ? 9.414 32.406 3.492 1 96.88 310 ALA A CA 1
ATOM 2271 C C . ALA A 1 310 ? 8.664 32.375 4.82 1 96.88 310 ALA A C 1
ATOM 2273 O O . ALA A 1 310 ? 7.434 32.312 4.848 1 96.88 310 ALA A O 1
ATOM 2274 N N . HIS A 1 311 ? 9.453 32.469 5.863 1 98 311 HIS A N 1
ATOM 2275 C CA . HIS A 1 311 ? 8.859 32.406 7.191 1 98 311 HIS A CA 1
ATOM 2276 C C . HIS A 1 311 ? 8.977 33.75 7.906 1 98 311 HIS A C 1
ATOM 2278 O O . HIS A 1 311 ? 9.82 34.562 7.547 1 98 311 HIS A O 1
ATOM 2284 N N . PRO A 1 312 ? 8.078 33.969 8.867 1 97.75 312 PRO A N 1
ATOM 2285 C CA . PRO A 1 312 ? 8.234 35.156 9.703 1 97.75 312 PRO A CA 1
ATOM 2286 C C . PRO A 1 312 ? 9.602 35.25 10.375 1 97.75 312 PRO A C 1
ATOM 2288 O O . PRO A 1 312 ? 10.188 34.219 10.719 1 97.75 312 PRO A O 1
ATOM 2291 N N . LEU A 1 313 ? 10.141 36.375 10.625 1 96.25 313 LEU A N 1
ATOM 2292 C CA . LEU A 1 313 ? 11.5 36.688 11.047 1 96.25 313 LEU A CA 1
ATOM 2293 C C . LEU A 1 313 ? 11.867 35.875 12.297 1 96.25 313 LEU A C 1
ATOM 2295 O O . LEU A 1 313 ? 12.977 35.344 12.398 1 96.25 313 LEU A O 1
ATOM 2299 N N . GLU A 1 314 ? 11.031 35.719 13.242 1 96.69 314 GLU A N 1
ATOM 2300 C CA . GLU A 1 314 ? 11.344 35.094 14.523 1 96.69 314 GLU A CA 1
ATOM 2301 C C . GLU A 1 314 ? 10.984 33.625 14.531 1 96.69 314 GLU A C 1
ATOM 2303 O O . GLU A 1 314 ? 11.102 32.938 15.555 1 96.69 314 GLU A O 1
ATOM 2308 N N . LEU A 1 315 ? 10.531 33.125 13.312 1 98.31 315 LEU A N 1
ATOM 2309 C CA . LEU A 1 315 ? 10 31.766 13.242 1 98.31 315 LEU A CA 1
ATOM 2310 C C . LEU A 1 315 ? 10.617 31 12.078 1 98.31 315 LEU A C 1
ATOM 2312 O O . LEU A 1 315 ? 9.898 30.375 11.297 1 98.31 315 LEU A O 1
ATOM 2316 N N . GLY A 1 316 ? 11.93 30.953 12.07 1 96.88 316 GLY A N 1
ATOM 2317 C CA . GLY A 1 316 ? 12.656 30.484 10.906 1 96.88 316 GLY A CA 1
ATOM 2318 C C . GLY A 1 316 ? 12.719 28.969 10.797 1 96.88 316 GLY A C 1
ATOM 2319 O O . GLY A 1 316 ? 12.961 28.438 9.719 1 96.88 316 GLY A O 1
ATOM 2320 N N . ASP A 1 317 ? 12.539 28.312 11.875 1 97 317 ASP A N 1
ATOM 2321 C CA . ASP A 1 317 ? 12.555 26.859 11.898 1 97 317 ASP A CA 1
ATOM 2322 C C . ASP A 1 317 ? 11.805 26.312 13.117 1 97 317 ASP A C 1
ATOM 2324 O O . ASP A 1 317 ? 11.328 27.094 13.953 1 97 317 ASP A O 1
ATOM 2328 N N . PRO A 1 318 ? 11.641 25.031 13.25 1 97.94 318 PRO A N 1
ATOM 2329 C CA . PRO A 1 318 ? 10.797 24.453 14.297 1 97.94 318 PRO A CA 1
ATOM 2330 C C . PRO A 1 318 ? 11.305 24.766 15.703 1 97.94 318 PRO A C 1
ATOM 2332 O O . PRO A 1 318 ? 10.539 24.703 16.672 1 97.94 318 PRO A O 1
ATOM 2335 N N . SER A 1 319 ? 12.531 25.078 15.844 1 98.06 319 SER A N 1
ATOM 2336 C CA . SER A 1 319 ? 13.086 25.375 17.156 1 98.06 319 SER A CA 1
ATOM 2337 C C . SER A 1 319 ? 12.5 26.672 17.719 1 98.06 319 SER A C 1
ATOM 2339 O O . SER A 1 319 ? 12.648 26.953 18.906 1 98.06 319 SER A O 1
ATOM 2341 N N . CYS A 1 320 ? 11.734 27.391 16.969 1 98.31 320 CYS A N 1
ATOM 2342 C CA . CYS A 1 320 ? 11.297 28.734 17.344 1 98.31 320 CYS A CA 1
ATOM 2343 C C . CYS A 1 320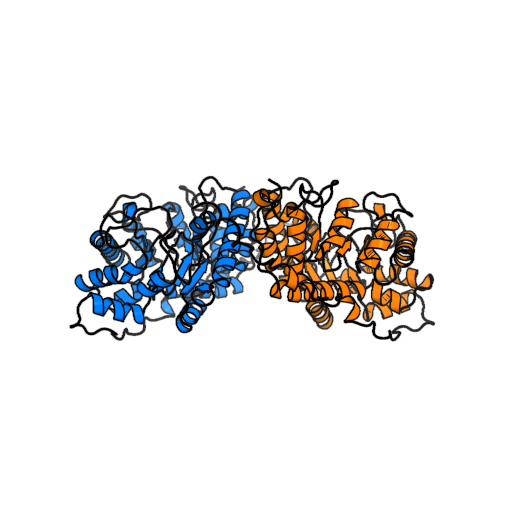 ? 9.875 28.719 17.875 1 98.31 320 CYS A C 1
ATOM 2345 O O . CYS A 1 320 ? 9.344 29.75 18.266 1 98.31 320 CYS A O 1
ATOM 2347 N N . TYR A 1 321 ? 9.203 27.562 17.984 1 98.69 321 TYR A N 1
ATOM 2348 C CA . TYR A 1 321 ? 7.82 27.469 18.453 1 98.69 321 TYR A CA 1
ATOM 2349 C C . TYR A 1 321 ? 7.676 28.078 19.844 1 98.69 321 TYR A C 1
ATOM 2351 O O . TYR A 1 321 ? 6.68 28.75 20.125 1 98.69 321 TYR A O 1
ATOM 2359 N N . PRO A 1 322 ? 8.695 27.953 20.75 1 98.75 322 PRO A N 1
ATOM 2360 C CA . PRO A 1 322 ? 8.562 28.562 22.062 1 98.75 322 PRO A CA 1
ATOM 2361 C C . PRO A 1 322 ? 8.422 30.094 22 1 98.75 322 PRO A C 1
ATOM 2363 O O . PRO A 1 322 ? 7.734 30.688 22.828 1 98.75 322 PRO A O 1
ATOM 2366 N N . ARG A 1 323 ? 9.023 30.688 21 1 98.56 323 ARG A N 1
ATOM 2367 C CA . ARG A 1 323 ? 8.906 32.125 20.828 1 98.56 323 ARG A CA 1
ATOM 2368 C C . ARG A 1 323 ? 7.469 32.531 20.516 1 98.56 323 ARG A C 1
ATOM 2370 O O . ARG A 1 323 ? 6.98 33.562 21.016 1 98.56 323 ARG A O 1
ATOM 2377 N N . LEU A 1 324 ? 6.844 31.734 19.688 1 98.75 324 LEU A N 1
ATOM 2378 C CA . LEU A 1 324 ? 5.453 32 19.344 1 98.75 324 LEU A CA 1
ATOM 2379 C C . LEU A 1 324 ? 4.547 31.828 20.562 1 98.75 324 LEU A C 1
ATOM 2381 O O . LEU A 1 324 ? 3.688 32.688 20.828 1 98.75 324 LEU A O 1
ATOM 2385 N N . VAL A 1 325 ? 4.758 30.766 21.312 1 98.69 325 VAL A N 1
ATOM 2386 C CA . VAL A 1 325 ? 3.941 30.484 22.5 1 98.69 325 VAL A CA 1
ATOM 2387 C C . VAL A 1 325 ? 4.16 31.578 23.547 1 98.69 325 VAL A C 1
ATOM 2389 O O . VAL A 1 325 ? 3.211 32.031 24.188 1 98.69 325 VAL A O 1
ATOM 2392 N N . ALA A 1 326 ? 5.379 32 23.656 1 98.56 326 ALA A N 1
ATOM 2393 C CA . ALA A 1 326 ? 5.68 33.125 24.578 1 98.56 326 ALA A CA 1
ATOM 2394 C C . ALA A 1 326 ? 4.902 34.375 24.203 1 98.56 326 ALA A C 1
ATOM 2396 O O . ALA A 1 326 ? 4.367 35.062 25.062 1 98.56 326 ALA A O 1
ATOM 2397 N N . GLU A 1 327 ? 4.871 34.656 22.953 1 98.5 327 GLU A N 1
ATOM 2398 C CA . GLU A 1 327 ? 4.117 35.812 22.469 1 98.5 327 GLU A CA 1
ATOM 2399 C C . GLU A 1 327 ? 2.633 35.656 22.797 1 98.5 327 GLU A C 1
ATOM 2401 O O . GLU A 1 327 ? 1.992 36.625 23.203 1 98.5 327 GLU A O 1
ATOM 2406 N N . LEU A 1 328 ? 2.072 34.5 22.625 1 98.5 328 LEU A N 1
ATOM 2407 C CA . LEU A 1 328 ? 0.664 34.281 22.938 1 98.5 328 LEU A CA 1
ATOM 2408 C C . LEU A 1 328 ? 0.389 34.438 24.422 1 98.5 328 LEU A C 1
ATOM 2410 O O . LEU A 1 328 ? -0.618 35.031 24.797 1 98.5 328 LEU A O 1
ATOM 2414 N N . LEU A 1 329 ? 1.31 33.938 25.234 1 97.62 329 LEU A N 1
ATOM 2415 C CA . LEU A 1 329 ? 1.165 34.094 26.672 1 97.62 329 LEU A CA 1
ATOM 2416 C C . LEU A 1 329 ? 1.243 35.562 27.078 1 97.62 329 LEU A C 1
ATOM 2418 O O . LEU A 1 329 ? 0.482 36.031 27.922 1 97.62 329 LEU A O 1
ATOM 2422 N N . ARG A 1 330 ? 2.088 36.312 26.438 1 96.81 330 ARG A N 1
ATOM 2423 C CA . ARG A 1 330 ? 2.211 37.75 26.688 1 96.81 330 ARG A CA 1
ATOM 2424 C C . ARG A 1 330 ? 0.913 38.469 26.344 1 96.81 330 ARG A C 1
ATOM 2426 O O . ARG A 1 330 ? 0.549 39.438 27 1 96.81 330 ARG A O 1
ATOM 2433 N N . ARG A 1 331 ? 0.241 37.906 25.438 1 96.94 331 ARG A N 1
ATOM 2434 C CA . ARG A 1 331 ? -0.999 38.5 24.953 1 96.94 331 ARG A CA 1
ATOM 2435 C C . ARG A 1 331 ? -2.174 38.125 25.844 1 96.94 331 ARG A C 1
ATOM 2437 O O . ARG A 1 331 ? -3.289 38.625 25.656 1 96.94 331 ARG A O 1
ATOM 2444 N N . GLY A 1 332 ? -1.951 37.188 26.719 1 95.38 332 GLY A N 1
ATOM 2445 C CA . GLY A 1 332 ? -2.984 36.875 27.688 1 95.38 332 GLY A CA 1
ATOM 2446 C C . GLY A 1 332 ? -3.686 35.562 27.406 1 95.38 332 GLY A C 1
ATOM 2447 O O . GLY A 1 332 ? -4.742 35.281 27.984 1 95.38 332 GLY A O 1
ATOM 2448 N N . TRP A 1 333 ? -3.139 34.719 26.531 1 96.62 333 TRP A N 1
ATOM 2449 C CA . TRP A 1 333 ? -3.701 33.375 26.328 1 96.62 333 TRP A CA 1
ATOM 2450 C C . TRP A 1 333 ? -3.613 32.562 27.609 1 96.62 333 TRP A C 1
ATOM 2452 O O . TRP A 1 333 ? -2.578 32.562 28.281 1 96.62 333 TRP A O 1
ATOM 2462 N N . ASP A 1 334 ? -4.746 31.906 27.938 1 94.44 334 ASP A N 1
ATOM 2463 C CA . ASP A 1 334 ? -4.684 30.938 29.031 1 94.44 334 ASP A CA 1
ATOM 2464 C C . ASP A 1 334 ? -3.863 29.719 28.641 1 94.44 334 ASP A C 1
ATOM 2466 O O . ASP A 1 334 ? -3.875 29.297 27.484 1 94.44 334 ASP A O 1
ATOM 2470 N N . GLU A 1 335 ? -3.271 29.172 29.625 1 95.62 335 GLU A N 1
ATOM 2471 C CA . GLU A 1 335 ? -2.473 27.984 29.391 1 95.62 335 GLU A CA 1
ATOM 2472 C C . GLU A 1 335 ? -3.316 26.859 28.781 1 95.62 335 GLU A C 1
ATOM 2474 O O . GLU A 1 335 ? -2.84 26.125 27.922 1 95.62 335 GLU A O 1
ATOM 2479 N N . ALA A 1 336 ? -4.496 26.797 29.203 1 96.31 336 ALA A N 1
ATOM 2480 C CA . ALA A 1 336 ? -5.402 25.766 28.703 1 96.31 336 ALA A CA 1
ATOM 2481 C C . ALA A 1 336 ? -5.629 25.922 27.203 1 96.31 336 ALA A C 1
ATOM 2483 O O . ALA A 1 336 ? -5.672 24.938 26.469 1 96.31 336 ALA A O 1
ATOM 2484 N N . ASP A 1 337 ? -5.789 27.125 26.797 1 97.25 337 ASP A N 1
ATOM 2485 C CA . ASP A 1 337 ? -5.988 27.391 25.375 1 97.25 337 ASP A CA 1
ATOM 2486 C C . ASP A 1 337 ? -4.723 27.078 24.578 1 97.25 337 ASP A C 1
ATOM 2488 O O . ASP A 1 337 ? -4.793 26.594 23.453 1 97.25 337 ASP A O 1
ATOM 2492 N N . VAL A 1 338 ? -3.607 27.406 25.172 1 98.19 338 VAL A N 1
ATOM 2493 C CA . VAL A 1 338 ? -2.34 27.109 24.516 1 98.19 338 VAL A CA 1
ATOM 2494 C C . VAL A 1 338 ? -2.166 25.594 24.375 1 98.19 338 VAL A C 1
ATOM 2496 O O . VAL A 1 338 ? -1.726 25.109 23.344 1 98.19 338 VAL A O 1
ATOM 2499 N N . ALA A 1 339 ? -2.564 24.875 25.406 1 98.06 339 ALA A N 1
ATOM 2500 C CA . ALA A 1 339 ? -2.482 23.422 25.391 1 98.06 339 ALA A CA 1
ATOM 2501 C C . ALA A 1 339 ? -3.367 22.844 24.297 1 98.06 339 ALA A C 1
ATOM 2503 O O . ALA A 1 339 ? -2.979 21.875 23.625 1 98.06 339 ALA A O 1
ATOM 2504 N N . LEU A 1 340 ? -4.512 23.391 24.141 1 98.12 340 LEU A N 1
ATOM 2505 C CA . LEU A 1 340 ? -5.395 22.984 23.047 1 98.12 340 LEU A CA 1
ATOM 2506 C C . LEU A 1 340 ? -4.758 23.281 21.688 1 98.12 340 LEU A C 1
ATOM 2508 O O . LEU A 1 340 ? -4.715 22.406 20.812 1 98.12 340 LEU A O 1
ATOM 2512 N N . LEU A 1 341 ? -4.203 24.422 21.562 1 98.56 341 LEU A N 1
ATOM 2513 C CA . LEU A 1 341 ? -3.588 24.906 20.328 1 98.56 341 LEU A CA 1
ATOM 2514 C C . LEU A 1 341 ? -2.447 23.984 19.906 1 98.56 341 LEU A C 1
ATOM 2516 O O . LEU A 1 341 ? -2.352 23.609 18.734 1 98.56 341 LEU A O 1
ATOM 2520 N N . THR A 1 342 ? -1.632 23.594 20.875 1 98.69 342 THR A N 1
ATOM 2521 C CA . THR A 1 342 ? -0.374 22.938 20.531 1 98.69 342 THR A CA 1
ATOM 2522 C C . THR A 1 342 ? -0.569 21.438 20.406 1 98.69 342 THR A C 1
ATOM 2524 O O . THR A 1 342 ? 0.192 20.766 19.703 1 98.69 342 THR A O 1
ATOM 2527 N N . TRP A 1 343 ? -1.598 20.844 21.047 1 98.19 343 TRP A N 1
ATOM 2528 C CA . TRP A 1 343 ? -1.651 19.391 21.109 1 98.19 343 TRP A CA 1
ATOM 2529 C C . TRP A 1 343 ? -3.094 18.891 21.125 1 98.19 343 TRP A C 1
ATOM 2531 O O . TRP A 1 343 ? -3.482 18.094 20.266 1 98.19 343 TRP A O 1
ATOM 2541 N N . GLY A 1 344 ? -3.873 19.438 21.969 1 97.94 344 GLY A N 1
ATOM 2542 C CA . GLY A 1 344 ? -5.188 18.891 22.281 1 97.94 344 GLY A CA 1
ATOM 2543 C C . GLY A 1 344 ? -6.129 18.875 21.094 1 97.94 344 GLY A C 1
ATOM 2544 O O . GLY A 1 344 ? -6.844 17.891 20.875 1 97.94 344 GLY A O 1
ATOM 2545 N N . ASN A 1 345 ? -6.168 19.906 20.359 1 98.44 345 ASN A N 1
ATOM 2546 C CA . ASN A 1 345 ? -7.113 20.016 19.266 1 98.44 345 ASN A CA 1
ATOM 2547 C C . ASN A 1 345 ? -6.824 18.984 18.172 1 98.44 345 ASN A C 1
ATOM 2549 O O . ASN A 1 345 ? -7.746 18.375 17.641 1 98.44 345 ASN A O 1
ATOM 2553 N N . VAL A 1 346 ? -5.555 18.766 17.875 1 98.31 346 VAL A N 1
ATOM 2554 C CA . VAL A 1 346 ? -5.199 17.781 16.859 1 98.31 346 VAL A CA 1
ATOM 2555 C C . VAL A 1 346 ? -5.555 16.375 17.359 1 98.31 346 VAL A C 1
ATOM 2557 O O . VAL A 1 346 ? -6.098 15.57 16.609 1 98.31 346 VAL A O 1
ATOM 2560 N N . GLN A 1 347 ? -5.305 16.109 18.609 1 97.88 347 GLN A N 1
ATOM 2561 C CA . GLN A 1 347 ? -5.664 14.812 19.203 1 97.88 347 GLN A CA 1
ATOM 2562 C C . GLN A 1 347 ? -7.164 14.562 19.094 1 97.88 347 GLN A C 1
ATOM 2564 O O . GLN A 1 347 ? -7.586 13.453 18.734 1 97.88 347 GLN A O 1
ATOM 2569 N N . ARG A 1 348 ? -7.863 15.562 19.344 1 97.81 348 ARG A N 1
ATOM 2570 C CA . ARG A 1 348 ? -9.32 15.453 19.297 1 97.81 348 ARG A CA 1
ATOM 2571 C C . ARG A 1 348 ? -9.789 15.102 17.891 1 97.81 348 ARG A C 1
ATOM 2573 O O . ARG A 1 348 ? -10.633 14.219 17.703 1 97.81 348 ARG A O 1
ATOM 2580 N N . VAL A 1 349 ? -9.281 15.773 16.922 1 98.12 349 VAL A N 1
ATOM 2581 C CA . VAL A 1 349 ? -9.695 15.555 15.547 1 98.12 349 VAL A CA 1
ATOM 2582 C C . VAL A 1 349 ? -9.32 14.133 15.117 1 98.12 349 VAL A C 1
ATOM 2584 O O . VAL A 1 349 ? -10.125 13.43 14.5 1 98.12 349 VAL A O 1
ATOM 2587 N N . LEU A 1 350 ? -8.117 13.672 15.453 1 98.12 350 LEU A N 1
ATOM 2588 C CA . LEU A 1 350 ? -7.676 12.328 15.102 1 98.12 350 LEU A CA 1
ATOM 2589 C C . LEU A 1 350 ? -8.547 11.273 15.773 1 98.12 350 LEU A C 1
ATOM 2591 O O . LEU A 1 350 ? -8.922 10.281 15.141 1 98.12 350 LEU A O 1
ATOM 2595 N N . ARG A 1 351 ? -8.898 11.5 17 1 97.94 351 ARG A N 1
ATOM 2596 C CA . ARG A 1 351 ? -9.75 10.562 17.734 1 97.94 351 ARG A CA 1
ATOM 2597 C C . ARG A 1 351 ? -11.148 10.523 17.125 1 97.94 351 ARG A C 1
ATOM 2599 O O . ARG A 1 351 ? -11.742 9.445 16.984 1 97.94 351 ARG A O 1
ATOM 2606 N N . ALA A 1 352 ? -11.609 11.703 16.828 1 97.75 352 ALA A N 1
ATOM 2607 C CA . ALA A 1 352 ? -12.945 11.781 16.234 1 97.75 352 ALA A CA 1
ATOM 2608 C C . ALA A 1 352 ? -12.992 11.047 14.891 1 97.75 352 ALA A C 1
ATOM 2610 O O . ALA A 1 352 ? -13.977 10.375 14.578 1 97.75 352 ALA A O 1
ATOM 2611 N N . ALA A 1 353 ? -11.969 11.195 14.109 1 97.69 353 ALA A N 1
ATOM 2612 C CA . ALA A 1 353 ? -11.891 10.5 12.828 1 97.69 353 ALA A CA 1
ATOM 2613 C C . ALA A 1 353 ? -11.898 8.984 13.031 1 97.69 353 ALA A C 1
ATOM 2615 O O . ALA A 1 353 ? -12.594 8.258 12.312 1 97.69 353 ALA A O 1
ATOM 2616 N N . ALA A 1 354 ? -11.125 8.508 13.992 1 97.62 354 ALA A N 1
ATOM 2617 C CA . ALA A 1 354 ? -11.062 7.078 14.297 1 97.62 354 ALA A CA 1
ATOM 2618 C C . ALA A 1 354 ? -12.414 6.551 14.758 1 97.62 354 ALA A C 1
ATOM 2620 O O . ALA A 1 354 ? -12.836 5.461 14.359 1 97.62 354 ALA A O 1
ATOM 2621 N N . PHE A 1 355 ? -13.055 7.328 15.555 1 97.19 355 PHE A N 1
ATOM 2622 C CA . PHE A 1 355 ? -14.367 6.949 16.047 1 97.19 355 PHE A CA 1
ATOM 2623 C C . PHE A 1 355 ? -15.375 6.852 14.914 1 97.19 355 PHE A C 1
ATOM 2625 O O . PHE A 1 355 ? -16.125 5.883 14.82 1 97.19 355 PHE A O 1
ATOM 2632 N N . THR A 1 356 ? -15.359 7.875 14.102 1 97.75 356 THR A N 1
ATOM 2633 C CA . THR A 1 356 ? -16.234 7.898 12.945 1 97.75 356 THR A CA 1
ATOM 2634 C C . THR A 1 356 ? -15.984 6.695 12.039 1 97.75 356 THR A C 1
ATOM 2636 O O . THR A 1 356 ? -16.922 6.098 11.516 1 97.75 356 THR A O 1
ATOM 2639 N N . ALA A 1 357 ? -14.773 6.371 11.859 1 98.38 357 ALA A N 1
ATOM 2640 C CA . ALA A 1 357 ? -14.406 5.238 11.016 1 98.38 357 ALA A CA 1
ATOM 2641 C C . ALA A 1 357 ? -15 3.936 11.547 1 98.38 357 ALA A C 1
ATOM 2643 O O . ALA A 1 357 ? -15.586 3.162 10.789 1 98.38 357 ALA A O 1
ATOM 2644 N N . LYS A 1 358 ? -14.867 3.705 12.812 1 97.19 358 LYS A N 1
ATOM 2645 C CA . LYS A 1 358 ? -15.398 2.494 13.43 1 97.19 358 LYS A CA 1
ATOM 2646 C C . LYS A 1 358 ? -16.906 2.389 13.211 1 97.19 358 LYS A C 1
ATOM 2648 O O . LYS A 1 358 ? -17.422 1.326 12.852 1 97.19 358 LYS A O 1
ATOM 2653 N N . ALA A 1 359 ? -17.547 3.488 13.375 1 96.81 359 ALA A N 1
ATOM 2654 C CA . ALA A 1 359 ? -19 3.518 13.195 1 96.81 359 ALA A CA 1
ATOM 2655 C C . ALA A 1 359 ? -19.375 3.275 11.734 1 96.81 359 ALA A C 1
ATOM 2657 O O . ALA A 1 359 ? -20.297 2.516 11.445 1 96.81 359 ALA A O 1
ATOM 2658 N N . ALA A 1 360 ? -18.641 3.932 10.875 1 97.19 360 ALA A N 1
ATOM 2659 C CA . ALA A 1 360 ? -18.938 3.82 9.453 1 97.19 360 ALA A CA 1
ATOM 2660 C C . ALA A 1 360 ? -18.672 2.402 8.945 1 97.19 360 ALA A C 1
ATOM 2662 O O . ALA A 1 360 ? -19.422 1.891 8.109 1 97.19 360 ALA A O 1
ATOM 2663 N N . GLN A 1 361 ? -17.625 1.769 9.398 1 95.31 361 GLN A N 1
ATOM 2664 C CA . GLN A 1 361 ? -17.25 0.427 8.953 1 95.31 361 GLN A CA 1
ATOM 2665 C C . GLN A 1 361 ? -18.312 -0.594 9.359 1 95.31 361 GLN A C 1
ATOM 2667 O O . GLN A 1 361 ? -18.484 -1.613 8.688 1 95.31 361 GLN A O 1
ATOM 2672 N N . LEU A 1 362 ? -19.047 -0.344 10.422 1 93.94 362 LEU A N 1
ATOM 2673 C CA . LEU A 1 362 ? -20.125 -1.222 10.859 1 93.94 362 LEU A CA 1
ATOM 2674 C C . LEU A 1 362 ? -21.359 -1.046 9.984 1 93.94 362 LEU A C 1
ATOM 2676 O O . LEU A 1 362 ? -22.172 -1.956 9.875 1 93.94 362 LEU A O 1
ATOM 2680 N N . ARG A 1 363 ? -21.391 0.049 9.273 1 93.12 363 ARG A N 1
ATOM 2681 C CA . ARG A 1 363 ? -22.641 0.401 8.617 1 93.12 363 ARG A CA 1
ATOM 2682 C C . ARG A 1 363 ? -22.531 0.235 7.105 1 93.12 363 ARG A C 1
ATOM 2684 O O . ARG A 1 363 ? -23.547 0.096 6.41 1 93.12 363 ARG A O 1
ATOM 2691 N N . ARG A 1 364 ? -21.297 0.37 6.645 1 92.5 364 ARG A N 1
ATOM 2692 C CA . ARG A 1 364 ? -21.188 0.336 5.191 1 92.5 364 ARG A CA 1
ATOM 2693 C C . ARG A 1 364 ? -19.938 -0.442 4.762 1 92.5 364 ARG A C 1
ATOM 2695 O O . ARG A 1 364 ? -18.891 -0.363 5.41 1 92.5 364 ARG A O 1
ATOM 2702 N N . GLU A 1 365 ? -20.062 -1.117 3.631 1 91.06 365 GLU A N 1
ATOM 2703 C CA . GLU A 1 365 ? -18.953 -1.808 2.992 1 91.06 365 GLU A CA 1
ATOM 2704 C C . GLU A 1 365 ? -18.125 -0.851 2.135 1 91.06 365 GLU A C 1
ATOM 2706 O O . GLU A 1 365 ? -18.594 0.239 1.791 1 91.06 365 GLU A O 1
ATOM 2711 N N . PRO A 1 366 ? -16.906 -1.252 1.855 1 92.94 366 PRO A N 1
ATOM 2712 C CA . PRO A 1 366 ? -16.141 -0.42 0.925 1 92.94 366 PRO A CA 1
ATOM 2713 C C . PRO A 1 366 ? -16.891 -0.157 -0.382 1 92.94 366 PRO A C 1
ATOM 2715 O O . PRO A 1 366 ? -17.5 -1.068 -0.942 1 92.94 366 PRO A O 1
ATOM 2718 N N . SER A 1 367 ? -16.766 1.091 -0.787 1 92 367 SER A N 1
ATOM 2719 C CA . SER A 1 367 ? -17.5 1.475 -1.993 1 92 367 SER A CA 1
ATOM 2720 C C . SER A 1 367 ? -16.797 0.952 -3.246 1 92 367 SER A C 1
ATOM 2722 O O . SER A 1 367 ? -15.586 1.078 -3.385 1 92 367 SER A O 1
ATOM 2724 N N . THR A 1 368 ? -17.562 0.437 -4.188 1 87.69 368 THR A N 1
ATOM 2725 C CA . THR A 1 368 ? -17.031 -0.044 -5.457 1 87.69 368 THR A CA 1
ATOM 2726 C C . THR A 1 368 ? -17.406 0.896 -6.598 1 87.69 368 THR A C 1
ATOM 2728 O O . THR A 1 368 ? -17.203 0.581 -7.77 1 87.69 368 THR A O 1
ATOM 2731 N N . ALA A 1 369 ? -17.984 2.035 -6.207 1 91.56 369 ALA A N 1
ATOM 2732 C CA . ALA A 1 369 ? -18.438 2.986 -7.219 1 91.56 369 ALA A CA 1
ATOM 2733 C C . ALA A 1 369 ? -17.266 3.588 -7.977 1 91.56 369 ALA A C 1
ATOM 2735 O O . ALA A 1 369 ? -16.203 3.818 -7.402 1 91.56 369 ALA A O 1
ATOM 2736 N N . THR A 1 370 ? -17.422 3.803 -9.281 1 92.06 370 THR A N 1
ATOM 2737 C CA . THR A 1 370 ? -16.438 4.48 -10.109 1 92.06 370 THR A CA 1
ATOM 2738 C C . THR A 1 370 ? -16.891 5.898 -10.445 1 92.06 370 THR A C 1
ATOM 2740 O O . THR A 1 370 ? -18.062 6.234 -10.281 1 92.06 370 THR A O 1
ATOM 2743 N N . ILE A 1 371 ? -15.914 6.707 -10.812 1 94.56 371 ILE A N 1
ATOM 2744 C CA . ILE A 1 371 ? -16.25 8.078 -11.18 1 94.56 371 ILE A CA 1
ATOM 2745 C C . ILE A 1 371 ? -17.203 8.07 -12.375 1 94.56 371 ILE A C 1
ATOM 2747 O O . ILE A 1 371 ? -18.078 8.93 -12.484 1 94.56 371 ILE A O 1
ATOM 2751 N N . ALA A 1 372 ? -17.078 7.07 -13.289 1 92.69 372 ALA A N 1
ATOM 2752 C CA . ALA A 1 372 ? -17.969 6.938 -14.438 1 92.69 372 ALA A CA 1
ATOM 2753 C C . ALA A 1 372 ? -19.406 6.629 -13.992 1 92.69 372 ALA A C 1
ATOM 2755 O O . ALA A 1 372 ? -20.359 7.172 -14.539 1 92.69 372 ALA A O 1
ATOM 2756 N N . ASP A 1 373 ? -19.562 5.836 -12.969 1 91.94 373 ASP A N 1
ATOM 2757 C CA . ASP A 1 373 ? -20.859 5.477 -12.43 1 91.94 373 ASP A CA 1
ATOM 2758 C C . ASP A 1 373 ? -21.578 6.699 -11.852 1 91.94 373 ASP A C 1
ATOM 2760 O O . ASP A 1 373 ? -22.797 6.852 -12.008 1 91.94 373 ASP A O 1
ATOM 2764 N N . LEU A 1 374 ? -20.734 7.559 -11.211 1 95.19 374 LEU A N 1
ATOM 2765 C CA . LEU A 1 374 ? -21.344 8.594 -10.375 1 95.19 374 LEU A CA 1
ATOM 2766 C C . LEU A 1 374 ? -21.375 9.93 -11.102 1 95.19 374 LEU A C 1
ATOM 2768 O O . LEU A 1 374 ? -22.328 10.695 -10.961 1 95.19 374 LEU A O 1
ATOM 2772 N N . ASP A 1 375 ? -20.359 10.227 -11.836 1 95.56 375 ASP A N 1
ATOM 2773 C CA . ASP A 1 375 ? -20.25 11.531 -12.469 1 95.56 375 ASP A CA 1
ATOM 2774 C C . ASP A 1 375 ? -20.484 11.43 -13.977 1 95.56 375 ASP A C 1
ATOM 2776 O O . ASP A 1 375 ? -20.484 12.445 -14.68 1 95.56 375 ASP A O 1
ATOM 2780 N N . GLY A 1 376 ? -20.547 10.18 -14.562 1 86.69 376 GLY A N 1
ATOM 2781 C CA . GLY A 1 376 ? -20.719 9.992 -15.992 1 86.69 376 GLY A CA 1
ATOM 2782 C C . GLY A 1 376 ? -22.156 10.148 -16.453 1 86.69 376 GLY A C 1
ATOM 2783 O O . GLY A 1 376 ? -23.078 10.109 -15.648 1 86.69 376 GLY A O 1
ATOM 2784 N N . MET B 1 1 ? 60 20.438 -2.375 1 20.47 1 MET B N 1
ATOM 2785 C CA . MET B 1 1 ? 59.156 19.844 -1.346 1 20.47 1 MET B CA 1
ATOM 2786 C C . MET B 1 1 ? 57.906 19.188 -1.964 1 20.47 1 MET B C 1
ATOM 2788 O O . MET B 1 1 ? 56.906 19.859 -2.191 1 20.47 1 MET B O 1
ATOM 2792 N N . ALA B 1 2 ? 58.094 18.219 -2.885 1 23.28 2 ALA B N 1
ATOM 2793 C CA . ALA B 1 2 ? 57.438 17.484 -3.963 1 23.28 2 ALA B CA 1
ATOM 2794 C C . ALA B 1 2 ? 56.312 16.609 -3.422 1 23.28 2 ALA B C 1
ATOM 2796 O O . ALA B 1 2 ? 55.188 16.703 -3.887 1 23.28 2 ALA B O 1
ATOM 2797 N N . ASP B 1 3 ? 56.438 15.32 -3.084 1 22.22 3 ASP B N 1
ATOM 2798 C CA . ASP B 1 3 ? 55.875 14.062 -3.582 1 22.22 3 ASP B CA 1
ATOM 2799 C C . ASP B 1 3 ? 54.844 13.5 -2.615 1 22.22 3 ASP B C 1
ATOM 2801 O O . ASP B 1 3 ? 54.5 12.312 -2.674 1 22.22 3 ASP B O 1
ATOM 2805 N N . LEU B 1 4 ? 54.688 14.031 -1.441 1 25.95 4 LEU B N 1
ATOM 2806 C CA . LEU B 1 4 ? 54.156 13.234 -0.35 1 25.95 4 LEU B CA 1
ATOM 2807 C C . LEU B 1 4 ? 52.688 12.898 -0.6 1 25.95 4 LEU B C 1
ATOM 2809 O O . LEU B 1 4 ? 51.969 12.453 0.308 1 25.95 4 LEU B O 1
ATOM 2813 N N . GLN B 1 5 ? 52.125 13.43 -1.685 1 24.38 5 GLN B N 1
ATOM 2814 C CA . GLN B 1 5 ? 50.656 13.617 -1.744 1 24.38 5 GLN B CA 1
ATOM 2815 C C . GLN B 1 5 ? 49.938 12.281 -1.779 1 24.38 5 GLN B C 1
ATOM 2817 O O . GLN B 1 5 ? 48.719 12.227 -1.646 1 24.38 5 GLN B O 1
ATOM 2822 N N . ASP B 1 6 ? 50.531 11.203 -2.322 1 24.94 6 ASP B N 1
ATOM 2823 C CA . ASP B 1 6 ? 49.75 10.258 -3.117 1 24.94 6 ASP B CA 1
ATOM 2824 C C . ASP B 1 6 ? 49 9.266 -2.221 1 24.94 6 ASP B C 1
ATOM 2826 O O . ASP B 1 6 ? 48.219 8.453 -2.707 1 24.94 6 ASP B O 1
ATOM 2830 N N . ASP B 1 7 ? 49.438 8.867 -1.001 1 24.36 7 ASP B N 1
ATOM 2831 C CA . ASP B 1 7 ? 49.25 7.469 -0.617 1 24.36 7 ASP B CA 1
ATOM 2832 C C . ASP B 1 7 ? 47.875 7.242 0.022 1 24.36 7 ASP B C 1
ATOM 2834 O O . ASP B 1 7 ? 47.594 6.148 0.506 1 24.36 7 ASP B O 1
ATOM 2838 N N . LEU B 1 8 ? 47.219 8.156 0.626 1 25.06 8 LEU B N 1
ATOM 2839 C CA . LEU B 1 8 ? 46.469 7.727 1.804 1 25.06 8 LEU B CA 1
ATOM 2840 C C . LEU B 1 8 ? 45.188 6.992 1.401 1 25.06 8 LEU B C 1
ATOM 2842 O O . LEU B 1 8 ? 44.625 6.254 2.205 1 25.06 8 LEU B O 1
ATOM 2846 N N . HIS B 1 9 ? 44.438 7.449 0.388 1 24.88 9 HIS B N 1
ATOM 2847 C CA . HIS B 1 9 ? 43 7.215 0.568 1 24.88 9 HIS B CA 1
ATOM 2848 C C . HIS B 1 9 ? 42.625 5.77 0.242 1 24.88 9 HIS B C 1
ATOM 2850 O O . HIS B 1 9 ? 42.25 5.461 -0.896 1 24.88 9 HIS B O 1
ATOM 2856 N N . THR B 1 10 ? 43.344 4.707 0.581 1 27.58 10 THR B N 1
ATOM 2857 C CA . THR B 1 10 ? 42.906 3.391 0.15 1 27.58 10 THR B CA 1
ATOM 2858 C C . THR B 1 10 ? 41.594 3.027 0.815 1 27.58 10 THR B C 1
ATOM 2860 O O . THR B 1 10 ? 41.531 2.836 2.031 1 27.58 10 THR B O 1
ATOM 2863 N N . GLY B 1 11 ? 40.469 3.65 0.515 1 27.06 11 GLY B N 1
ATOM 2864 C CA . GLY B 1 11 ? 39.156 3.332 1.063 1 27.06 11 GLY B CA 1
ATOM 2865 C C . GLY B 1 11 ? 38.844 1.847 1.053 1 27.06 11 GLY B C 1
ATOM 2866 O O . GLY B 1 11 ? 39.094 1.166 0.053 1 27.06 11 GLY B O 1
ATOM 2867 N N . THR B 1 12 ? 38.938 1.147 2.215 1 28.77 12 THR B N 1
ATOM 2868 C CA . THR B 1 12 ? 38.719 -0.264 2.486 1 28.77 12 THR B CA 1
ATOM 2869 C C . THR B 1 12 ? 37.406 -0.724 1.831 1 28.77 12 THR B C 1
ATOM 2871 O O . THR B 1 12 ? 36.406 -0.024 1.892 1 28.77 12 THR B O 1
ATOM 2874 N N . GLU B 1 13 ? 37.438 -1.714 0.931 1 27.72 13 GLU B N 1
ATOM 2875 C CA . GLU B 1 13 ? 36.469 -2.504 0.163 1 27.72 13 GLU B CA 1
ATOM 2876 C C . GLU B 1 13 ? 35.438 -3.176 1.078 1 27.72 13 GLU B C 1
ATOM 2878 O O . GLU B 1 13 ? 35.812 -4.008 1.911 1 27.72 13 GLU B O 1
ATOM 2883 N N . ALA B 1 14 ? 34.438 -2.496 1.607 1 33.5 14 ALA B N 1
ATOM 2884 C CA . ALA B 1 14 ? 33.281 -3.117 2.258 1 33.5 14 ALA B CA 1
ATOM 2885 C C . ALA B 1 14 ? 32.812 -4.363 1.501 1 33.5 14 ALA B C 1
ATOM 2887 O O . ALA B 1 14 ? 31.656 -4.758 1.581 1 33.5 14 ALA B O 1
ATOM 2888 N N . GLY B 1 15 ? 33.688 -5.027 0.617 1 30.66 15 GLY B N 1
ATOM 2889 C CA . GLY B 1 15 ? 33.375 -6.18 -0.205 1 30.66 15 GLY B CA 1
ATOM 2890 C C . GLY B 1 15 ? 33 -7.414 0.607 1 30.66 15 GLY B C 1
ATOM 2891 O O . GLY B 1 15 ? 32.625 -8.445 0.048 1 30.66 15 GLY B O 1
ATOM 2892 N N . GLY B 1 16 ? 33.562 -7.656 1.854 1 32.31 16 GLY B N 1
ATOM 2893 C CA . GLY B 1 16 ? 33.812 -9.008 2.344 1 32.31 16 GLY B CA 1
ATOM 2894 C C . GLY B 1 16 ? 32.531 -9.688 2.842 1 32.31 16 GLY B C 1
ATOM 2895 O O . GLY B 1 16 ? 32.562 -10.859 3.223 1 32.31 16 GLY B O 1
ATOM 2896 N N . LEU B 1 17 ? 31.672 -8.875 3.479 1 34.88 17 LEU B N 1
ATOM 2897 C CA . LEU B 1 17 ? 30.672 -9.648 4.215 1 34.88 17 LEU B CA 1
ATOM 2898 C C . LEU B 1 17 ? 29.734 -10.367 3.26 1 34.88 17 LEU B C 1
ATOM 2900 O O . LEU B 1 17 ? 28.812 -11.055 3.695 1 34.88 17 LEU B O 1
ATOM 2904 N N . ASP B 1 18 ? 29.828 -10.109 2.029 1 36 18 ASP B N 1
ATOM 2905 C CA . ASP B 1 18 ? 28.938 -10.734 1.054 1 36 18 ASP B CA 1
ATOM 2906 C C . ASP B 1 18 ? 29.141 -12.25 1.019 1 36 18 ASP B C 1
ATOM 2908 O O . ASP B 1 18 ? 28.422 -12.961 0.321 1 36 18 ASP B O 1
ATOM 2912 N N . ASP B 1 19 ? 30.406 -12.75 1.497 1 36.22 19 ASP B N 1
ATOM 2913 C CA . ASP B 1 19 ? 30.766 -14.133 1.216 1 36.22 19 ASP B CA 1
ATOM 2914 C C . ASP B 1 19 ? 30.219 -15.07 2.289 1 36.22 19 ASP B C 1
ATOM 2916 O O . ASP B 1 19 ? 30.719 -16.188 2.453 1 36.22 19 ASP B O 1
ATOM 2920 N N . LEU B 1 20 ? 29.641 -14.586 3.379 1 37.72 20 LEU B N 1
ATOM 2921 C CA . LEU B 1 20 ? 29.297 -15.719 4.227 1 37.72 20 LEU B CA 1
ATOM 2922 C C . LEU B 1 20 ? 28.344 -16.656 3.502 1 37.72 20 LEU B C 1
ATOM 2924 O O . LEU B 1 20 ? 27.359 -16.219 2.893 1 37.72 20 LEU B O 1
ATOM 2928 N N . PRO B 1 21 ? 28.766 -17.859 3.295 1 37.38 21 PRO B N 1
ATOM 2929 C CA . PRO B 1 21 ? 27.906 -18.844 2.643 1 37.38 21 PRO B CA 1
ATOM 2930 C C . PRO B 1 21 ? 26.562 -19 3.33 1 37.38 21 PRO B C 1
ATOM 2932 O O . PRO B 1 21 ? 26.5 -19.266 4.535 1 37.38 21 PRO B O 1
ATOM 2935 N N . VAL B 1 22 ? 25.688 -18.172 3.307 1 42.91 22 VAL B N 1
ATOM 2936 C CA . VAL B 1 22 ? 24.344 -18.531 3.783 1 42.91 22 VAL B CA 1
ATOM 2937 C C . VAL B 1 22 ? 23.891 -19.828 3.113 1 42.91 22 VAL B C 1
ATOM 2939 O O . VAL B 1 22 ? 23.891 -19.922 1.884 1 42.91 22 VAL B O 1
ATOM 2942 N N . PRO B 1 23 ? 23.984 -20.922 3.895 1 40.47 23 PRO B N 1
ATOM 2943 C CA . PRO B 1 23 ? 23.484 -22.125 3.229 1 40.47 23 PRO B CA 1
ATOM 2944 C C . PRO B 1 23 ? 22.219 -21.859 2.412 1 40.47 23 PRO B C 1
ATOM 2946 O O . PRO B 1 23 ? 21.406 -21 2.771 1 40.47 23 PRO B O 1
ATOM 2949 N N . LEU B 1 24 ? 22.312 -22.141 1.186 1 44.66 24 LEU B N 1
ATOM 2950 C CA . LEU B 1 24 ? 21.125 -22.078 0.35 1 44.66 24 LEU B CA 1
ATOM 2951 C C . LEU B 1 24 ? 19.938 -22.75 1.045 1 44.66 24 LEU B C 1
ATOM 2953 O O . LEU B 1 24 ? 20.109 -23.734 1.759 1 44.66 24 LEU B O 1
ATOM 2957 N N . ALA B 1 25 ? 18.859 -22.203 1.141 1 44.75 25 ALA B N 1
ATOM 2958 C CA . ALA B 1 25 ? 17.562 -22.609 1.694 1 44.75 25 ALA B CA 1
ATOM 2959 C C . ALA B 1 25 ? 17.328 -24.094 1.483 1 44.75 25 ALA B C 1
ATOM 2961 O O . ALA B 1 25 ? 16.688 -24.75 2.312 1 44.75 25 ALA B O 1
ATOM 2962 N N . ALA B 1 26 ? 17.828 -24.75 0.43 1 46.09 26 ALA B N 1
ATOM 2963 C CA . ALA B 1 26 ? 17.531 -26.125 0.092 1 46.09 26 ALA B CA 1
ATOM 2964 C C . ALA B 1 26 ? 18.094 -27.078 1.144 1 46.09 26 ALA B C 1
ATOM 2966 O O . ALA B 1 26 ? 17.531 -28.156 1.38 1 46.09 26 ALA B O 1
ATOM 2967 N N . GLU B 1 27 ? 19.234 -26.859 1.683 1 47.56 27 GLU B N 1
ATOM 2968 C CA . GLU B 1 27 ? 19.875 -27.75 2.646 1 47.56 27 GLU B CA 1
ATOM 2969 C C . GLU B 1 27 ? 19.141 -27.719 3.986 1 47.56 27 GLU B C 1
ATOM 2971 O O . GLU B 1 27 ? 19.297 -28.641 4.797 1 47.56 27 GLU B O 1
ATOM 2976 N N . ALA B 1 28 ? 18.422 -26.719 4.129 1 46.91 28 ALA B N 1
ATOM 2977 C CA . ALA B 1 28 ? 17.844 -26.547 5.461 1 46.91 28 ALA B CA 1
ATOM 2978 C C . ALA B 1 28 ? 16.578 -27.375 5.617 1 46.91 28 ALA B C 1
ATOM 2980 O O . ALA B 1 28 ? 16.109 -27.594 6.738 1 46.91 28 ALA B O 1
ATOM 2981 N N . PHE B 1 29 ? 15.984 -27.953 4.582 1 51.66 29 PHE B N 1
ATOM 2982 C CA . PHE B 1 29 ? 14.734 -28.688 4.773 1 51.66 29 PHE B CA 1
ATOM 2983 C C . PHE B 1 29 ? 14.797 -30.062 4.113 1 51.66 29 PHE B C 1
ATOM 2985 O O . PHE B 1 29 ? 14.359 -30.219 2.973 1 51.66 29 PHE B O 1
ATOM 2992 N N . PRO B 1 30 ? 15.516 -30.906 4.801 1 53.53 30 PRO B N 1
ATOM 2993 C CA . PRO B 1 30 ? 15.531 -32.25 4.195 1 53.53 30 PRO B CA 1
ATOM 2994 C C . PRO B 1 30 ? 14.133 -32.844 4.027 1 53.53 30 PRO B C 1
ATOM 2996 O O . PRO B 1 30 ? 13.234 -32.531 4.805 1 53.53 30 PRO B O 1
ATOM 2999 N N . PRO B 1 31 ? 13.922 -33.469 2.824 1 56.06 31 PRO B N 1
ATOM 3000 C CA . PRO B 1 31 ? 12.594 -34.062 2.582 1 56.06 31 PRO B CA 1
ATOM 3001 C C . PRO B 1 31 ? 12.211 -35.125 3.619 1 56.06 31 PRO B C 1
ATOM 3003 O O . PRO B 1 31 ? 13.047 -35.938 3.998 1 56.06 31 PRO B O 1
ATOM 3006 N N . GLU B 1 32 ? 11.328 -34.875 4.477 1 60.31 32 GLU B N 1
ATOM 3007 C CA . GLU B 1 32 ? 10.789 -35.906 5.355 1 60.31 32 GLU B CA 1
ATOM 3008 C C . GLU B 1 32 ? 10.18 -37.062 4.555 1 60.31 32 GLU B C 1
ATOM 3010 O O . GLU B 1 32 ? 9.664 -36.844 3.455 1 60.31 32 GLU B O 1
ATOM 3015 N N . PRO B 1 33 ? 10.461 -38.219 5.062 1 75.31 33 PRO B N 1
ATOM 3016 C CA . PRO B 1 33 ? 9.875 -39.375 4.375 1 75.31 33 PRO B CA 1
ATOM 3017 C C . PRO B 1 33 ? 8.367 -39.25 4.195 1 75.31 33 PRO B C 1
ATOM 3019 O O . PRO B 1 33 ? 7.672 -38.781 5.094 1 75.31 33 PRO B O 1
ATOM 3022 N N . TYR B 1 34 ? 7.895 -39.656 2.994 1 84.81 34 TYR B N 1
ATOM 3023 C CA . TYR B 1 34 ? 6.477 -39.562 2.66 1 84.81 34 TYR B CA 1
ATOM 3024 C C . TYR B 1 34 ? 5.73 -40.812 3.137 1 84.81 34 TYR B C 1
ATOM 3026 O O . TYR B 1 34 ? 6.164 -41.938 2.889 1 84.81 34 TYR B O 1
ATOM 3034 N N . ALA B 1 35 ? 4.656 -40.594 3.908 1 85.19 35 ALA B N 1
ATOM 3035 C CA . ALA B 1 35 ? 3.752 -41.688 4.281 1 85.19 35 ALA B CA 1
ATOM 3036 C C . ALA B 1 35 ? 2.549 -41.75 3.344 1 85.19 35 ALA B C 1
ATOM 3038 O O . ALA B 1 35 ? 1.789 -40.781 3.24 1 85.19 35 ALA B O 1
ATOM 3039 N N . PRO B 1 36 ? 2.404 -42.875 2.699 1 89.56 36 PRO B N 1
ATOM 3040 C CA . PRO B 1 36 ? 1.276 -42.969 1.769 1 89.56 36 PRO B CA 1
ATOM 3041 C C . PRO B 1 36 ? -0.072 -42.781 2.455 1 89.56 36 PRO B C 1
ATOM 3043 O O . PRO B 1 36 ? -0.267 -43.219 3.59 1 89.56 36 PRO B O 1
ATOM 3046 N N . VAL B 1 37 ? -0.929 -42.156 1.717 1 92 37 VAL B N 1
ATOM 3047 C CA . VAL B 1 37 ? -2.223 -41.844 2.312 1 92 37 VAL B CA 1
ATOM 3048 C C . VAL B 1 37 ? -3.332 -42.562 1.561 1 92 37 VAL B C 1
ATOM 3050 O O . VAL B 1 37 ? -4.477 -42.594 2.016 1 92 37 VAL B O 1
ATOM 3053 N N . SER B 1 38 ? -2.982 -43.156 0.471 1 89.31 38 SER B N 1
ATOM 3054 C CA . SER B 1 38 ? -3.992 -43.875 -0.305 1 89.31 38 SER B CA 1
ATOM 3055 C C . SER B 1 38 ? -3.758 -45.375 -0.267 1 89.31 38 SER B C 1
ATOM 3057 O O . SER B 1 38 ? -2.646 -45.812 0.014 1 89.31 38 SER B O 1
ATOM 3059 N N . ASP B 1 39 ? -4.875 -46.125 -0.593 1 90.81 39 ASP B N 1
ATOM 3060 C CA . ASP B 1 39 ? -4.777 -47.562 -0.8 1 90.81 39 ASP B CA 1
ATOM 3061 C C . ASP B 1 39 ? -4.344 -47.906 -2.227 1 90.81 39 ASP B C 1
ATOM 3063 O O . ASP B 1 39 ? -5.023 -47.531 -3.188 1 90.81 39 ASP B O 1
ATOM 3067 N N . PRO B 1 40 ? -3.246 -48.562 -2.322 1 88.81 40 PRO B N 1
ATOM 3068 C CA . PRO B 1 40 ? -2.727 -48.844 -3.662 1 88.81 40 PRO B CA 1
ATOM 3069 C C . PRO B 1 40 ? -3.684 -49.688 -4.5 1 88.81 40 PRO B C 1
ATOM 3071 O O . PRO B 1 40 ? -3.584 -49.719 -5.73 1 88.81 40 PRO B O 1
ATOM 3074 N N . ASP B 1 41 ? -4.609 -50.25 -3.891 1 91.62 41 ASP B N 1
ATOM 3075 C CA . ASP B 1 41 ? -5.535 -51.156 -4.598 1 91.62 41 ASP B CA 1
ATOM 3076 C C . ASP B 1 41 ? -6.789 -50.375 -5.027 1 91.62 41 ASP B C 1
ATOM 3078 O O . ASP B 1 41 ? -7.613 -50.906 -5.781 1 91.62 41 ASP B O 1
ATOM 3082 N N . ASP B 1 42 ? -6.859 -49.188 -4.598 1 93.25 42 ASP B N 1
ATOM 3083 C CA . ASP B 1 42 ? -8.016 -48.375 -4.973 1 93.25 42 ASP B CA 1
ATOM 3084 C C . ASP B 1 42 ? -7.918 -47.938 -6.426 1 93.25 42 ASP B C 1
ATOM 3086 O O . ASP B 1 42 ? -6.828 -47.906 -7.004 1 93.25 42 ASP B O 1
ATOM 3090 N N . GLU B 1 43 ? -9.117 -47.562 -6.965 1 95.62 43 GLU B N 1
ATOM 3091 C CA . GLU B 1 43 ? -9.141 -46.969 -8.297 1 95.62 43 GLU B CA 1
ATOM 3092 C C . GLU B 1 43 ? -8.375 -45.656 -8.32 1 95.62 43 GLU B C 1
ATOM 3094 O O . GLU B 1 43 ? -8.352 -44.906 -7.32 1 95.62 43 GLU B O 1
ATOM 3099 N N . PRO B 1 44 ? -7.801 -45.375 -9.422 1 95.56 44 PRO B N 1
ATOM 3100 C CA . PRO B 1 44 ? -6.953 -44.188 -9.508 1 95.56 44 PRO B CA 1
ATOM 3101 C C . PRO B 1 44 ? -7.664 -42.938 -9.047 1 95.56 44 PRO B C 1
ATOM 3103 O O . PRO B 1 44 ? -7.062 -42.094 -8.359 1 95.56 44 PRO B O 1
ATOM 3106 N N . LEU B 1 45 ? -8.852 -42.781 -9.352 1 97.5 45 LEU B N 1
ATOM 3107 C CA . LEU B 1 45 ? -9.578 -41.562 -8.977 1 97.5 45 LEU B CA 1
ATOM 3108 C C . LEU B 1 45 ? -9.766 -41.5 -7.469 1 97.5 45 LEU B C 1
ATOM 3110 O O . LEU B 1 45 ? -9.641 -40.438 -6.875 1 97.5 45 LEU B O 1
ATOM 3114 N N . ALA B 1 46 ? -10.047 -42.562 -6.859 1 97.62 46 ALA B N 1
ATOM 3115 C CA . ALA B 1 46 ? -10.172 -42.625 -5.406 1 97.62 46 ALA B CA 1
ATOM 3116 C C . ALA B 1 46 ? -8.836 -42.312 -4.73 1 97.62 46 ALA B C 1
ATOM 3118 O O . ALA B 1 46 ? -8.797 -41.594 -3.73 1 97.62 46 ALA B O 1
ATOM 3119 N N . ARG B 1 47 ? -7.848 -42.875 -5.305 1 97.62 47 ARG B N 1
ATOM 3120 C CA . ARG B 1 47 ? -6.516 -42.594 -4.785 1 97.62 47 ARG B CA 1
ATOM 3121 C C . ARG B 1 47 ? -6.18 -41.094 -4.93 1 97.62 47 ARG B C 1
ATOM 3123 O O . ARG B 1 47 ? -5.59 -40.5 -4.027 1 97.62 47 ARG B O 1
ATOM 3130 N N . ALA B 1 48 ? -6.57 -40.562 -6.051 1 98.31 48 ALA B N 1
ATOM 3131 C CA . ALA B 1 48 ? -6.328 -39.125 -6.309 1 98.31 48 ALA B CA 1
ATOM 3132 C C . ALA B 1 48 ? -6.977 -38.25 -5.234 1 98.31 48 ALA B C 1
ATOM 3134 O O . ALA B 1 48 ? -6.344 -37.344 -4.699 1 98.31 48 ALA B O 1
ATOM 3135 N N . HIS B 1 49 ? -8.172 -38.562 -4.895 1 98.25 49 HIS B N 1
ATOM 3136 C CA . HIS B 1 49 ? -8.891 -37.812 -3.877 1 98.25 49 HIS B CA 1
ATOM 3137 C C . HIS B 1 49 ? -8.203 -37.906 -2.52 1 98.25 49 HIS B C 1
ATOM 3139 O O . HIS B 1 49 ? -8.117 -36.938 -1.779 1 98.25 49 HIS B O 1
ATOM 3145 N N . ALA B 1 50 ? -7.715 -39.062 -2.223 1 97.75 50 ALA B N 1
ATOM 3146 C CA . ALA B 1 50 ? -7.039 -39.281 -0.945 1 97.75 50 ALA B CA 1
ATOM 3147 C C . ALA B 1 50 ? -5.746 -38.5 -0.863 1 97.75 50 ALA B C 1
ATOM 3149 O O . ALA B 1 50 ? -5.484 -37.812 0.143 1 97.75 50 ALA B O 1
ATOM 3150 N N . VAL B 1 51 ? -4.969 -38.531 -1.923 1 97.75 51 VAL B N 1
ATOM 3151 C CA . VAL B 1 51 ? -3.701 -37.812 -1.966 1 97.75 51 VAL B CA 1
ATOM 3152 C C . VAL B 1 51 ? -3.961 -36.312 -1.892 1 97.75 51 VAL B C 1
ATOM 3154 O O . VAL B 1 51 ? -3.297 -35.594 -1.138 1 97.75 51 VAL B O 1
ATOM 3157 N N . LEU B 1 52 ? -5.008 -35.844 -2.561 1 98.44 52 LEU B N 1
ATOM 3158 C CA . LEU B 1 52 ? -5.297 -34.438 -2.645 1 98.44 52 LEU B CA 1
ATOM 3159 C C . LEU B 1 52 ? -5.887 -33.906 -1.336 1 98.44 52 LEU B C 1
ATOM 3161 O O . LEU B 1 52 ? -5.711 -32.75 -0.988 1 98.44 52 LEU B O 1
ATOM 3165 N N . ALA B 1 53 ? -6.512 -34.75 -0.587 1 97.44 53 ALA B N 1
ATOM 3166 C CA . ALA B 1 53 ? -7.02 -34.375 0.727 1 97.44 53 ALA B CA 1
ATOM 3167 C C . ALA B 1 53 ? -5.879 -34.062 1.692 1 97.44 53 ALA B C 1
ATOM 3169 O O . ALA B 1 53 ? -5.977 -33.156 2.52 1 97.44 53 ALA B O 1
ATOM 3170 N N . ALA B 1 54 ? -4.836 -34.781 1.513 1 96.94 54 ALA B N 1
ATOM 3171 C CA . ALA B 1 54 ? -3.676 -34.625 2.387 1 96.94 54 ALA B CA 1
ATOM 3172 C C . ALA B 1 54 ? -2.73 -33.531 1.851 1 96.94 54 ALA B C 1
ATOM 3174 O O . ALA B 1 54 ? -2.115 -32.812 2.625 1 96.94 54 ALA B O 1
ATOM 3175 N N . HIS B 1 55 ? -2.592 -33.5 0.535 1 97.75 55 HIS B N 1
ATOM 3176 C CA . HIS B 1 55 ? -1.702 -32.562 -0.159 1 97.75 55 HIS B CA 1
ATOM 3177 C C . HIS B 1 55 ? -2.439 -31.812 -1.264 1 97.75 55 HIS B C 1
ATOM 3179 O O . HIS B 1 55 ? -2.295 -32.156 -2.443 1 97.75 55 HIS B O 1
ATOM 3185 N N . PRO B 1 56 ? -3.1 -30.75 -0.868 1 98.5 56 PRO B N 1
ATOM 3186 C CA . PRO B 1 56 ? -3.975 -30.047 -1.811 1 98.5 56 PRO B CA 1
ATOM 3187 C C . PRO B 1 56 ? -3.203 -29.359 -2.928 1 98.5 56 PRO B C 1
ATOM 3189 O O . PRO B 1 56 ? -1.973 -29.266 -2.873 1 98.5 56 PRO B O 1
ATOM 3192 N N . VAL B 1 57 ? -3.924 -28.938 -3.881 1 98.81 57 VAL B N 1
ATOM 3193 C CA . VAL B 1 57 ? -3.33 -28.281 -5.039 1 98.81 57 VAL B CA 1
ATOM 3194 C C . VAL B 1 57 ? -2.961 -26.844 -4.676 1 98.81 57 VAL B C 1
ATOM 3196 O O . VAL B 1 57 ? -3.762 -26.125 -4.078 1 98.81 57 VAL B O 1
ATOM 3199 N N . ALA B 1 58 ? -1.747 -26.453 -4.938 1 98.75 58 ALA B N 1
ATOM 3200 C CA . ALA B 1 58 ? -1.34 -25.047 -5.016 1 98.75 58 ALA B CA 1
ATOM 3201 C C . ALA B 1 58 ? -1.283 -24.578 -6.461 1 98.75 58 ALA B C 1
ATOM 3203 O O . ALA B 1 58 ? -0.363 -24.922 -7.203 1 98.75 58 ALA B O 1
ATOM 3204 N N . ASP B 1 59 ? -2.281 -23.797 -6.824 1 98.5 59 ASP B N 1
ATOM 3205 C CA . ASP B 1 59 ? -2.471 -23.359 -8.203 1 98.5 59 ASP B CA 1
ATOM 3206 C C . ASP B 1 59 ? -1.649 -22.109 -8.5 1 98.5 59 ASP B C 1
ATOM 3208 O O . ASP B 1 59 ? -1.854 -21.062 -7.883 1 98.5 59 ASP B O 1
ATOM 3212 N N . GLY B 1 60 ? -0.84 -22.156 -9.523 1 98.06 60 GLY B N 1
ATOM 3213 C CA . GLY B 1 60 ? 0.184 -21.156 -9.758 1 98.06 60 GLY B CA 1
ATOM 3214 C C . GLY B 1 60 ? -0.351 -19.906 -10.438 1 98.06 60 GLY B C 1
ATOM 3215 O O . GLY B 1 60 ? 0.316 -18.875 -10.461 1 98.06 60 GLY B O 1
ATOM 3216 N N . CYS B 1 61 ? -1.495 -19.953 -10.992 1 97.12 61 CYS B N 1
ATOM 3217 C CA . CYS B 1 61 ? -2.023 -18.797 -11.688 1 97.12 61 CYS B CA 1
ATOM 3218 C C . CYS B 1 61 ? -3.527 -18.922 -11.906 1 97.12 61 CYS B C 1
ATOM 3220 O O . CYS B 1 61 ? -4.004 -19.938 -12.414 1 97.12 61 CYS B O 1
ATOM 3222 N N . ASN B 1 62 ? -4.203 -17.891 -11.531 1 97.81 62 ASN B N 1
ATOM 3223 C CA . ASN B 1 62 ? -5.645 -17.797 -11.734 1 97.81 62 ASN B CA 1
ATOM 3224 C C . ASN B 1 62 ? -6.059 -16.375 -12.117 1 97.81 62 ASN B C 1
ATOM 3226 O O . ASN B 1 62 ? -5.672 -15.414 -11.461 1 97.81 62 ASN B O 1
ATOM 3230 N N . GLY B 1 63 ? -6.828 -16.266 -13.172 1 96.62 63 GLY B N 1
ATOM 3231 C CA . GLY B 1 63 ? -7.168 -14.961 -13.719 1 96.62 63 GLY B CA 1
ATOM 3232 C C . GLY B 1 63 ? -8.469 -14.398 -13.172 1 96.62 63 GLY B C 1
ATOM 3233 O O . GLY B 1 63 ? -9.039 -13.469 -13.75 1 96.62 63 GLY B O 1
ATOM 3234 N N . LEU B 1 64 ? -8.93 -14.852 -12.078 1 95.81 64 LEU B N 1
ATOM 3235 C CA . LEU B 1 64 ? -10.25 -14.523 -11.547 1 95.81 64 LEU B CA 1
ATOM 3236 C C . LEU B 1 64 ? -10.367 -13.031 -11.281 1 95.81 64 LEU B C 1
ATOM 3238 O O . LEU B 1 64 ? -11.398 -12.422 -11.586 1 95.81 64 LEU B O 1
ATOM 3242 N N . PRO B 1 65 ? -9.375 -12.32 -10.758 1 94.62 65 PRO B N 1
ATOM 3243 C CA . PRO B 1 65 ? -9.539 -10.898 -10.445 1 94.62 65 PRO B CA 1
ATOM 3244 C C . PRO B 1 65 ? -9.961 -10.07 -11.664 1 94.62 65 PRO B C 1
ATOM 3246 O O . PRO B 1 65 ? -10.906 -9.289 -11.586 1 94.62 65 PRO B O 1
ATOM 3249 N N . TRP B 1 66 ? -9.336 -10.273 -12.734 1 92.38 66 TRP B N 1
ATOM 3250 C CA . TRP B 1 66 ? -9.688 -9.523 -13.93 1 92.38 66 TRP B CA 1
ATOM 3251 C C . TRP B 1 66 ? -11.078 -9.898 -14.422 1 92.38 66 TRP B C 1
ATOM 3253 O O . TRP B 1 66 ? -11.852 -9.031 -14.844 1 92.38 66 TRP B O 1
ATOM 3263 N N . ALA B 1 67 ? -11.438 -11.148 -14.367 1 93.25 67 ALA B N 1
ATOM 3264 C CA . ALA B 1 67 ? -12.75 -11.617 -14.797 1 93.25 67 ALA B CA 1
ATOM 3265 C C . ALA B 1 67 ? -13.859 -10.977 -13.961 1 93.25 67 ALA B C 1
ATOM 3267 O O . ALA B 1 67 ? -14.906 -10.609 -14.492 1 93.25 67 ALA B O 1
ATOM 3268 N N . LEU B 1 68 ? -13.586 -10.805 -12.703 1 92.69 68 LEU B N 1
ATOM 3269 C CA . LEU B 1 68 ? -14.594 -10.281 -11.781 1 92.69 68 LEU B CA 1
ATOM 3270 C C . LEU B 1 68 ? -14.883 -8.812 -12.062 1 92.69 68 LEU B C 1
ATOM 3272 O O . LEU B 1 68 ? -15.984 -8.328 -11.797 1 92.69 68 LEU B O 1
ATOM 3276 N N . ARG B 1 69 ? -13.93 -8.133 -12.578 1 86.88 69 ARG B N 1
ATOM 3277 C CA . ARG B 1 69 ? -14.094 -6.715 -12.875 1 86.88 69 ARG B CA 1
ATOM 3278 C C . ARG B 1 69 ? -15.203 -6.492 -13.891 1 86.88 69 ARG B C 1
ATOM 3280 O O . ARG B 1 69 ? -15.773 -5.398 -13.977 1 86.88 69 ARG B O 1
ATOM 3287 N N . HIS B 1 70 ? -15.523 -7.516 -14.57 1 85.5 70 HIS B N 1
ATOM 3288 C CA . HIS B 1 70 ? -16.484 -7.387 -15.656 1 85.5 70 HIS B CA 1
ATOM 3289 C C . HIS B 1 70 ? -17.859 -7.906 -15.234 1 85.5 70 HIS B C 1
ATOM 3291 O O . HIS B 1 70 ? -18.781 -7.98 -16.047 1 85.5 70 HIS B O 1
ATOM 3297 N N . LEU B 1 71 ? -17.953 -8.234 -13.984 1 88.06 71 LEU B N 1
ATOM 3298 C CA . LEU B 1 71 ? -19.234 -8.727 -13.469 1 88.06 71 LEU B CA 1
ATOM 3299 C C . LEU B 1 71 ? -19.875 -7.691 -12.547 1 88.06 71 LEU B C 1
ATOM 3301 O O . LEU B 1 71 ? -19.219 -7.172 -11.633 1 88.06 71 LEU B O 1
ATOM 3305 N N . PRO B 1 72 ? -21.094 -7.387 -12.789 1 80.88 72 PRO B N 1
ATOM 3306 C CA . PRO B 1 72 ? -21.781 -6.43 -11.914 1 80.88 72 PRO B CA 1
ATOM 3307 C C . PRO B 1 72 ? -22.016 -6.98 -10.508 1 80.88 72 PRO B C 1
ATOM 3309 O O . PRO B 1 72 ? -22.078 -6.215 -9.539 1 80.88 72 PRO B O 1
ATOM 3312 N N . TRP B 1 73 ? -22.203 -8.305 -10.461 1 83.5 73 TRP B N 1
ATOM 3313 C CA . TRP B 1 73 ? -22.453 -8.992 -9.203 1 83.5 73 TRP B CA 1
ATOM 3314 C C . TRP B 1 73 ? -21.906 -10.422 -9.25 1 83.5 73 TRP B C 1
ATOM 3316 O O . TRP B 1 73 ? -21.844 -11.023 -10.328 1 83.5 73 TRP B O 1
ATOM 3326 N N . TYR B 1 74 ? -21.484 -10.883 -8.062 1 87.44 74 TYR B N 1
ATOM 3327 C CA . TYR B 1 74 ? -21.047 -12.266 -7.965 1 87.44 74 TYR B CA 1
ATOM 3328 C C . TYR B 1 74 ? -21.047 -12.734 -6.516 1 87.44 74 TYR B C 1
ATOM 3330 O O . TYR B 1 74 ? -20.984 -11.922 -5.59 1 87.44 74 TYR B O 1
ATOM 3338 N N . ASP B 1 75 ? -21.281 -14.031 -6.367 1 90.88 75 ASP B N 1
ATOM 3339 C CA . ASP B 1 75 ? -21.094 -14.727 -5.098 1 90.88 75 ASP B CA 1
ATOM 3340 C C . ASP B 1 75 ? -20.25 -15.984 -5.277 1 90.88 75 ASP B C 1
ATOM 3342 O O . ASP B 1 75 ? -20.75 -17.016 -5.73 1 90.88 75 ASP B O 1
ATOM 3346 N N . LEU B 1 76 ? -19.078 -15.922 -4.844 1 93.75 76 LEU B N 1
ATOM 3347 C CA . LEU B 1 76 ? -18.156 -17.031 -5.062 1 93.75 76 LEU B CA 1
ATOM 3348 C C . LEU B 1 76 ? -18.375 -18.141 -4.043 1 93.75 76 LEU B C 1
ATOM 3350 O O . LEU B 1 76 ? -17.953 -19.281 -4.254 1 93.75 76 LEU B O 1
ATOM 3354 N N . GLU B 1 77 ? -19.016 -17.875 -2.939 1 92.69 77 GLU B N 1
ATOM 3355 C CA . GLU B 1 77 ? -19.219 -18.859 -1.881 1 92.69 77 GLU B CA 1
ATOM 3356 C C . GLU B 1 77 ? -20.281 -19.891 -2.285 1 92.69 77 GLU B C 1
ATOM 3358 O O . GLU B 1 77 ? -20.094 -21.078 -2.078 1 92.69 77 GLU B O 1
ATOM 3363 N N . LEU B 1 78 ? -21.312 -19.391 -2.83 1 88 78 LEU B N 1
ATOM 3364 C CA . LEU B 1 78 ? -22.422 -20.266 -3.227 1 88 78 LEU B CA 1
ATOM 3365 C C . LEU B 1 78 ? -22.156 -20.875 -4.594 1 88 78 LEU B C 1
ATOM 3367 O O . LEU B 1 78 ? -22.672 -21.953 -4.902 1 88 78 LEU B O 1
ATOM 3371 N N . GLY B 1 79 ? -21.391 -20.203 -5.324 1 89.06 79 GLY B N 1
ATOM 3372 C CA . GLY B 1 79 ? -21.109 -20.609 -6.695 1 89.06 79 GLY B CA 1
ATOM 3373 C C . GLY B 1 79 ? -21.422 -19.531 -7.711 1 89.06 79 GLY B C 1
ATOM 3374 O O . GLY B 1 79 ? -22.375 -18.75 -7.527 1 89.06 79 GLY B O 1
ATOM 3375 N N . GLU B 1 80 ? -20.547 -19.5 -8.758 1 84.19 80 GLU B N 1
ATOM 3376 C CA . GLU B 1 80 ? -20.734 -18.484 -9.789 1 84.19 80 GLU B CA 1
ATOM 3377 C C . GLU B 1 80 ? -20.531 -19.062 -11.18 1 84.19 80 GLU B C 1
ATOM 3379 O O . GLU B 1 80 ? -19.406 -19.406 -11.562 1 84.19 80 GLU B O 1
ATOM 3384 N N . SER B 1 81 ? -21.562 -19.094 -12.031 1 87.06 81 SER B N 1
ATOM 3385 C CA . SER B 1 81 ? -21.516 -19.734 -13.336 1 87.06 81 SER B CA 1
ATOM 3386 C C . SER B 1 81 ? -20.797 -18.859 -14.367 1 87.06 81 SER B C 1
ATOM 3388 O O . SER B 1 81 ? -20.359 -19.344 -15.406 1 87.06 81 SER B O 1
ATOM 3390 N N . ALA B 1 82 ? -20.641 -17.625 -13.992 1 89.75 82 ALA B N 1
ATOM 3391 C CA . ALA B 1 82 ? -20.078 -16.672 -14.945 1 89.75 82 ALA B CA 1
ATOM 3392 C C . ALA B 1 82 ? -18.547 -16.797 -15.008 1 89.75 82 ALA B C 1
ATOM 3394 O O . ALA B 1 82 ? -17.906 -16.234 -15.906 1 89.75 82 ALA B O 1
ATOM 3395 N N . VAL B 1 83 ? -17.969 -17.516 -14.023 1 94.19 83 VAL B N 1
ATOM 3396 C CA . VAL B 1 83 ? -16.516 -17.719 -13.969 1 94.19 83 VAL B CA 1
ATOM 3397 C C . VAL B 1 83 ? -16.203 -19.203 -13.797 1 94.19 83 VAL B C 1
ATOM 3399 O O . VAL B 1 83 ? -17.094 -20 -13.484 1 94.19 83 VAL B O 1
ATOM 3402 N N . ASP B 1 84 ? -15 -19.531 -14.07 1 94.62 84 ASP B N 1
ATOM 3403 C CA . ASP B 1 84 ? -14.57 -20.922 -13.93 1 94.62 84 ASP B CA 1
ATOM 3404 C C . ASP B 1 84 ? -14.297 -21.25 -12.469 1 94.62 84 ASP B C 1
ATOM 3406 O O . ASP B 1 84 ? -14.43 -22.406 -12.055 1 94.62 84 ASP B O 1
ATOM 3410 N N . THR B 1 85 ? -13.906 -20.281 -11.734 1 96.81 85 THR B N 1
ATOM 3411 C CA . THR B 1 85 ? -13.398 -20.5 -10.383 1 96.81 85 THR B CA 1
ATOM 3412 C C . THR B 1 85 ? -14.391 -19.969 -9.352 1 96.81 85 THR B C 1
ATOM 3414 O O . THR B 1 85 ? -14.789 -18.812 -9.398 1 96.81 85 THR B O 1
ATOM 3417 N N . ASP B 1 86 ? -14.867 -20.719 -8.508 1 97.12 86 ASP B N 1
ATOM 3418 C CA . ASP B 1 86 ? -15.641 -20.375 -7.316 1 97.12 86 ASP B CA 1
ATOM 3419 C C . ASP B 1 86 ? -15.328 -21.328 -6.164 1 97.12 86 ASP B C 1
ATOM 3421 O O . ASP B 1 86 ? -14.539 -22.266 -6.32 1 97.12 86 ASP B O 1
ATOM 3425 N N . VAL B 1 87 ? -15.859 -21.109 -5.027 1 97.31 87 VAL B N 1
ATOM 3426 C CA . VAL B 1 87 ? -15.453 -21.812 -3.816 1 97.31 87 VAL B CA 1
ATOM 3427 C C . VAL B 1 87 ? -15.867 -23.281 -3.91 1 97.31 87 VAL B C 1
ATOM 3429 O O . VAL B 1 87 ? -15.07 -24.188 -3.65 1 97.31 87 VAL B O 1
ATOM 3432 N N . PRO B 1 88 ? -17.062 -23.609 -4.363 1 97.5 88 PRO B N 1
ATOM 3433 C CA . PRO B 1 88 ? -17.438 -25.031 -4.473 1 97.5 88 PRO B CA 1
ATOM 3434 C C . PRO B 1 88 ? -16.531 -25.812 -5.41 1 97.5 88 PRO B C 1
ATOM 3436 O O . PRO B 1 88 ? -16.109 -26.922 -5.078 1 97.5 88 PRO B O 1
ATOM 3439 N N . ARG B 1 89 ? -16.219 -25.25 -6.512 1 98.25 89 ARG B N 1
ATOM 3440 C CA . ARG B 1 89 ? -15.375 -25.969 -7.473 1 98.25 89 ARG B CA 1
ATOM 3441 C C . ARG B 1 89 ? -13.945 -26.062 -6.965 1 98.25 89 ARG B C 1
ATOM 3443 O O . ARG B 1 89 ? -13.266 -27.062 -7.219 1 98.25 89 ARG B O 1
ATOM 3450 N N . LEU B 1 90 ? -13.461 -25.062 -6.309 1 98.38 90 LEU B N 1
ATOM 3451 C CA . LEU B 1 90 ? -12.141 -25.125 -5.684 1 98.38 90 LEU B CA 1
ATOM 3452 C C . LEU B 1 90 ? -12.086 -26.25 -4.652 1 98.38 90 LEU B C 1
ATOM 3454 O O . LEU B 1 90 ? -11.109 -26.984 -4.594 1 98.38 90 LEU B O 1
ATOM 3458 N N . ARG B 1 91 ? -13.125 -26.375 -3.898 1 97.88 91 ARG B N 1
ATOM 3459 C CA . ARG B 1 91 ? -13.195 -27.422 -2.885 1 97.88 91 ARG B CA 1
ATOM 3460 C C . ARG B 1 91 ? -13.258 -28.797 -3.525 1 97.88 91 ARG B C 1
ATOM 3462 O O . ARG B 1 91 ? -12.547 -29.719 -3.111 1 97.88 91 ARG B O 1
ATOM 3469 N N . GLU B 1 92 ? -14.055 -28.875 -4.512 1 97.81 92 GLU B N 1
ATOM 3470 C CA . GLU B 1 92 ? -14.188 -30.141 -5.227 1 97.81 92 GLU B CA 1
ATOM 3471 C C . GLU B 1 92 ? -12.859 -30.562 -5.848 1 97.81 92 GLU B C 1
ATOM 3473 O O . GLU B 1 92 ? -12.555 -31.766 -5.906 1 97.81 92 GLU B O 1
ATOM 3478 N N . GLY B 1 93 ? -12.086 -29.625 -6.242 1 98.44 93 GLY B N 1
ATOM 3479 C CA . GLY B 1 93 ? -10.797 -29.891 -6.859 1 98.44 93 GLY B CA 1
ATOM 3480 C C . GLY B 1 93 ? -9.664 -30 -5.855 1 98.44 93 GLY B C 1
ATOM 3481 O O . GLY B 1 93 ? -8.508 -30.219 -6.23 1 98.44 93 GLY B O 1
ATOM 3482 N N . HIS B 1 94 ? -9.93 -29.828 -4.629 1 98.56 94 HIS B N 1
ATOM 3483 C CA . HIS B 1 94 ? -8.969 -29.891 -3.533 1 98.56 94 HIS B CA 1
ATOM 3484 C C . HIS B 1 94 ? -7.875 -28.828 -3.707 1 98.56 94 HIS B C 1
ATOM 3486 O O . HIS B 1 94 ? -6.688 -29.125 -3.541 1 98.56 94 HIS B O 1
ATOM 3492 N N . VAL B 1 95 ? -8.312 -27.656 -4.07 1 98.69 95 VAL B N 1
ATOM 3493 C CA . VAL B 1 95 ? -7.355 -26.547 -4.141 1 98.69 95 VAL B CA 1
ATOM 3494 C C . VAL B 1 95 ? -7.152 -25.953 -2.746 1 98.69 95 VAL B C 1
ATOM 3496 O O . VAL B 1 95 ? -8.117 -25.578 -2.08 1 98.69 95 VAL B O 1
ATOM 3499 N N . GLY B 1 96 ? -5.926 -25.953 -2.293 1 98.62 96 GLY B N 1
ATOM 3500 C CA . GLY B 1 96 ? -5.625 -25.406 -0.976 1 98.62 96 GLY B CA 1
ATOM 3501 C C . GLY B 1 96 ? -5.074 -24 -1.021 1 98.62 96 GLY B C 1
ATOM 3502 O O . GLY B 1 96 ? -5.156 -23.266 -0.036 1 98.62 96 GLY B O 1
ATOM 3503 N N . ALA B 1 97 ? -4.477 -23.656 -2.121 1 98.69 97 ALA B N 1
ATOM 3504 C CA . ALA B 1 97 ? -3.906 -22.328 -2.324 1 98.69 97 ALA B CA 1
ATOM 3505 C C . ALA B 1 97 ? -3.891 -21.953 -3.807 1 98.69 97 ALA B C 1
ATOM 3507 O O . ALA B 1 97 ? -3.867 -22.828 -4.672 1 98.69 97 ALA B O 1
ATOM 3508 N N . LEU B 1 98 ? -3.984 -20.719 -4.066 1 98 98 LEU B N 1
ATOM 3509 C CA . LEU B 1 98 ? -3.824 -20.297 -5.457 1 98 98 LEU B CA 1
ATOM 3510 C C . LEU B 1 98 ? -3.262 -18.875 -5.535 1 98 98 LEU B C 1
ATOM 3512 O O . LEU B 1 98 ? -3.486 -18.062 -4.637 1 98 98 LEU B O 1
ATOM 3516 N N . LEU B 1 99 ? -2.504 -18.625 -6.547 1 98.44 99 LEU B N 1
ATOM 3517 C CA . LEU B 1 99 ? -2.061 -17.281 -6.906 1 98.44 99 LEU B CA 1
ATOM 3518 C C . LEU B 1 99 ? -3.102 -16.578 -7.773 1 98.44 99 LEU B C 1
ATOM 3520 O O . LEU B 1 99 ? -3.443 -17.062 -8.852 1 98.44 99 LEU B O 1
ATOM 3524 N N . TRP B 1 100 ? -3.627 -15.484 -7.305 1 98.25 100 TRP B N 1
ATOM 3525 C CA . TRP B 1 100 ? -4.523 -14.656 -8.109 1 98.25 100 TRP B CA 1
ATOM 3526 C C . TRP B 1 100 ? -3.736 -13.633 -8.93 1 98.25 100 TRP B C 1
ATOM 3528 O O . TRP B 1 100 ? -3.178 -12.688 -8.375 1 98.25 100 TRP B O 1
ATOM 3538 N N . SER B 1 101 ? -3.771 -13.836 -10.18 1 97.56 101 SER B N 1
ATOM 3539 C CA . SER B 1 101 ? -2.969 -13.039 -11.102 1 97.56 101 SER B CA 1
ATOM 3540 C C . SER B 1 101 ? -3.422 -11.586 -11.109 1 97.56 101 SER B C 1
ATOM 3542 O O . SER B 1 101 ? -4.621 -11.305 -11.094 1 97.56 101 SER B O 1
ATOM 3544 N N . LEU B 1 102 ? -2.428 -10.711 -11.18 1 96.94 102 LEU B N 1
ATOM 3545 C CA . LEU B 1 102 ? -2.691 -9.273 -11.273 1 96.94 102 LEU B CA 1
ATOM 3546 C C . LEU B 1 102 ? -2.23 -8.727 -12.625 1 96.94 102 LEU B C 1
ATOM 3548 O O . LEU B 1 102 ? -1.954 -7.535 -12.75 1 96.94 102 LEU B O 1
ATOM 3552 N N . HIS B 1 103 ? -2.117 -9.609 -13.547 1 91.5 103 HIS B N 1
ATOM 3553 C CA . HIS B 1 103 ? -1.692 -9.203 -14.883 1 91.5 103 HIS B CA 1
ATOM 3554 C C . HIS B 1 103 ? -2.705 -8.258 -15.516 1 91.5 103 HIS B C 1
ATOM 3556 O O . HIS B 1 103 ? -3.916 -8.453 -15.383 1 91.5 103 HIS B O 1
ATOM 3562 N N . LEU B 1 104 ? -2.096 -7.324 -16.141 1 89.12 104 LEU B N 1
ATOM 3563 C CA . LEU B 1 104 ? -2.893 -6.297 -16.797 1 89.12 104 LEU B CA 1
ATOM 3564 C C . LEU B 1 104 ? -2.873 -6.488 -18.312 1 89.12 104 LEU B C 1
ATOM 3566 O O . LEU B 1 104 ? -1.976 -7.145 -18.844 1 89.12 104 LEU B O 1
ATOM 3570 N N . PRO B 1 105 ? -3.906 -5.965 -18.938 1 84.12 105 PRO B N 1
ATOM 3571 C CA . PRO B 1 105 ? -3.828 -5.93 -20.391 1 84.12 105 PRO B CA 1
ATOM 3572 C C . PRO B 1 105 ? -2.578 -5.215 -20.906 1 84.12 105 PRO B C 1
ATOM 3574 O O . PRO B 1 105 ? -2.066 -4.312 -20.234 1 84.12 105 PRO B O 1
ATOM 3577 N N . GLU B 1 106 ? -2.115 -5.621 -22.047 1 78.88 106 GLU B N 1
ATOM 3578 C CA . GLU B 1 106 ? -0.867 -5.133 -22.625 1 78.88 106 GLU B CA 1
ATOM 3579 C C . GLU B 1 106 ? -0.913 -3.625 -22.844 1 78.88 106 GLU B C 1
ATOM 3581 O O . GLU B 1 106 ? 0.128 -2.967 -22.891 1 78.88 106 GLU B O 1
ATOM 3586 N N . SER B 1 107 ? -1.995 -3.064 -22.906 1 78.38 107 SER B N 1
ATOM 3587 C CA . SER B 1 107 ? -2.158 -1.646 -23.203 1 78.38 107 SER B CA 1
ATOM 3588 C C . SER B 1 107 ? -1.845 -0.781 -22 1 78.38 107 SER B C 1
ATOM 3590 O O . SER B 1 107 ? -1.658 0.431 -22.109 1 78.38 107 SER B O 1
ATOM 3592 N N . LEU B 1 108 ? -1.684 -1.343 -20.922 1 79.94 108 LEU B N 1
ATOM 3593 C CA . LEU B 1 108 ? -1.443 -0.588 -19.688 1 79.94 108 LEU B CA 1
ATOM 3594 C C . LEU B 1 108 ? 0.03 -0.64 -19.297 1 79.94 108 LEU B C 1
ATOM 3596 O O . LEU B 1 108 ? 0.557 -1.711 -18.984 1 79.94 108 LEU B O 1
ATOM 3600 N N . ASP B 1 109 ? 0.687 0.591 -19.453 1 80.62 109 ASP B N 1
ATOM 3601 C CA . ASP B 1 109 ? 2.102 0.674 -19.109 1 80.62 109 ASP B CA 1
ATOM 3602 C C . ASP B 1 109 ? 2.393 1.919 -18.266 1 80.62 109 ASP B C 1
ATOM 3604 O O . ASP B 1 109 ? 1.492 2.719 -18 1 80.62 109 ASP B O 1
ATOM 3608 N N . GLY B 1 110 ? 3.596 1.896 -17.734 1 80.69 110 GLY B N 1
ATOM 3609 C CA . GLY B 1 110 ? 4.016 3.068 -16.969 1 80.69 110 GLY B CA 1
ATOM 3610 C C . GLY B 1 110 ? 3.139 3.352 -15.773 1 80.69 110 GLY B C 1
ATOM 3611 O O . GLY B 1 110 ? 2.795 2.439 -15.016 1 80.69 110 GLY B O 1
ATOM 3612 N N . ASP B 1 111 ? 2.756 4.559 -15.656 1 83.81 111 ASP B N 1
ATOM 3613 C CA . ASP B 1 111 ? 2.016 5.004 -14.477 1 83.81 111 ASP B CA 1
ATOM 3614 C C . ASP B 1 111 ? 0.6 4.434 -14.469 1 83.81 111 ASP B C 1
ATOM 3616 O O . ASP B 1 111 ? 0.043 4.156 -13.406 1 83.81 111 ASP B O 1
ATOM 3620 N N . ARG B 1 112 ? 0.095 4.238 -15.625 1 89.12 112 ARG B N 1
ATOM 3621 C CA . ARG B 1 112 ? -1.24 3.654 -15.703 1 89.12 112 ARG B CA 1
ATOM 3622 C C . ARG B 1 112 ? -1.251 2.234 -15.148 1 89.12 112 ARG B C 1
ATOM 3624 O O . ARG B 1 112 ? -2.229 1.815 -14.523 1 89.12 112 ARG B O 1
ATOM 3631 N N . ALA B 1 113 ? -0.118 1.587 -15.375 1 94.06 113 ALA B N 1
ATOM 3632 C CA . ALA B 1 113 ? -0.008 0.22 -14.875 1 94.06 113 ALA B CA 1
ATOM 3633 C C . ALA B 1 113 ? 0.022 0.195 -13.352 1 94.06 113 ALA B C 1
ATOM 3635 O O . ALA B 1 113 ? -0.533 -0.712 -12.727 1 94.06 113 ALA B O 1
ATOM 3636 N N . VAL B 1 114 ? 0.626 1.219 -12.797 1 95.44 114 VAL B N 1
ATOM 3637 C CA . VAL B 1 114 ? 0.718 1.306 -11.344 1 95.44 114 VAL B CA 1
ATOM 3638 C C . VAL B 1 114 ? -0.681 1.425 -10.742 1 95.44 114 VAL B C 1
ATOM 3640 O O . VAL B 1 114 ? -1.064 0.628 -9.883 1 95.44 114 VAL B O 1
ATOM 3643 N N . GLY B 1 115 ? -1.459 2.361 -11.258 1 93.5 115 GLY B N 1
ATOM 3644 C CA . GLY B 1 115 ? -2.809 2.572 -10.758 1 93.5 115 GLY B CA 1
ATOM 3645 C C . GLY B 1 115 ? -3.713 1.371 -10.953 1 93.5 115 GLY B C 1
ATOM 3646 O O . GLY B 1 115 ? -4.457 0.992 -10.047 1 93.5 115 GLY B O 1
ATOM 3647 N N . ALA B 1 116 ? -3.584 0.777 -12.078 1 93.38 116 ALA B N 1
ATOM 3648 C CA . ALA B 1 116 ? -4.418 -0.38 -12.391 1 93.38 116 ALA B CA 1
ATOM 3649 C C . ALA B 1 116 ? -4.086 -1.56 -11.477 1 93.38 116 ALA B C 1
ATOM 3651 O O . ALA B 1 116 ? -4.977 -2.301 -11.062 1 93.38 116 ALA B O 1
ATOM 3652 N N . THR B 1 117 ? -2.832 -1.744 -11.195 1 96.19 117 THR B N 1
ATOM 3653 C CA . THR B 1 117 ? -2.408 -2.826 -10.312 1 96.19 117 THR B CA 1
ATOM 3654 C C . THR B 1 117 ? -2.936 -2.605 -8.898 1 96.19 117 THR B C 1
ATOM 3656 O O . THR B 1 117 ? -3.41 -3.543 -8.258 1 96.19 117 THR B O 1
ATOM 3659 N N . LEU B 1 118 ? -2.887 -1.388 -8.445 1 96.12 118 LEU B N 1
ATOM 3660 C CA . LEU B 1 118 ? -3.418 -1.066 -7.121 1 96.12 118 LEU B CA 1
ATOM 3661 C C . LEU B 1 118 ? -4.914 -1.36 -7.047 1 96.12 118 LEU B C 1
ATOM 3663 O O . LEU B 1 118 ? -5.398 -1.894 -6.047 1 96.12 118 LEU B O 1
ATOM 3667 N N . GLU B 1 119 ? -5.574 -1.041 -8.07 1 92.44 119 GLU B N 1
ATOM 3668 C CA . GLU B 1 119 ? -7.008 -1.321 -8.117 1 92.44 119 GLU B CA 1
ATOM 3669 C C . GLU B 1 119 ? -7.281 -2.82 -8.055 1 92.44 119 GLU B C 1
ATOM 3671 O O . GLU B 1 119 ? -8.219 -3.26 -7.387 1 92.44 119 GLU B O 1
ATOM 3676 N N . GLN B 1 120 ? -6.461 -3.531 -8.719 1 94.62 120 GLN B N 1
ATOM 3677 C CA . GLN B 1 120 ? -6.629 -4.98 -8.703 1 94.62 120 GLN B CA 1
ATOM 3678 C C . GLN B 1 120 ? -6.344 -5.555 -7.316 1 94.62 120 GLN B C 1
ATOM 3680 O O . GLN B 1 120 ? -7.059 -6.441 -6.848 1 94.62 120 GLN B O 1
ATOM 3685 N N . LEU B 1 121 ? -5.316 -5.078 -6.703 1 96.75 121 LEU B N 1
ATOM 3686 C CA . LEU B 1 121 ? -4.992 -5.523 -5.352 1 96.75 121 LEU B CA 1
ATOM 3687 C C . LEU B 1 121 ? -6.133 -5.223 -4.387 1 96.75 121 LEU B C 1
ATOM 3689 O O . LEU B 1 121 ? -6.484 -6.059 -3.551 1 96.75 121 LEU B O 1
ATOM 3693 N N . ASP B 1 122 ? -6.699 -4.062 -4.562 1 95.69 122 ASP B N 1
ATOM 3694 C CA . ASP B 1 122 ? -7.84 -3.688 -3.734 1 95.69 122 ASP B CA 1
ATOM 3695 C C . ASP B 1 122 ? -9.023 -4.617 -3.979 1 95.69 122 ASP B C 1
ATOM 3697 O O . ASP B 1 122 ? -9.711 -5.02 -3.035 1 95.69 122 ASP B O 1
ATOM 3701 N N . LEU B 1 123 ? -9.242 -4.91 -5.203 1 94.12 123 LEU B N 1
ATOM 3702 C CA . LEU B 1 123 ? -10.32 -5.824 -5.559 1 94.12 123 LEU B CA 1
ATOM 3703 C C . LEU B 1 123 ? -10.102 -7.191 -4.914 1 94.12 123 LEU B C 1
ATOM 3705 O O . LEU B 1 123 ? -11.031 -7.766 -4.344 1 94.12 123 LEU B O 1
ATOM 3709 N N . VAL B 1 124 ? -8.922 -7.688 -4.992 1 96.69 124 VAL B N 1
ATOM 3710 C CA . VAL B 1 124 ? -8.586 -8.984 -4.41 1 96.69 124 VAL B CA 1
ATOM 3711 C C . VAL B 1 124 ? -8.898 -8.977 -2.916 1 96.69 124 VAL B C 1
ATOM 3713 O O . VAL B 1 124 ? -9.562 -9.883 -2.412 1 96.69 124 VAL B O 1
ATOM 3716 N N . LYS B 1 125 ? -8.5 -7.945 -2.268 1 96.19 125 LYS B N 1
ATOM 3717 C CA . LYS B 1 125 ? -8.742 -7.836 -0.832 1 96.19 125 LYS B CA 1
ATOM 3718 C C . LYS B 1 125 ? -10.234 -7.766 -0.53 1 96.19 125 LYS B C 1
ATOM 3720 O O . LYS B 1 125 ? -10.719 -8.422 0.399 1 96.19 125 LYS B O 1
ATOM 3725 N N . THR B 1 126 ? -10.914 -7.016 -1.314 1 92.94 126 THR B N 1
ATOM 3726 C CA . THR B 1 126 ? -12.352 -6.832 -1.125 1 92.94 126 THR B CA 1
ATOM 3727 C C . THR B 1 126 ? -13.094 -8.148 -1.344 1 92.94 126 THR B C 1
ATOM 3729 O O . THR B 1 126 ? -13.977 -8.508 -0.56 1 92.94 126 THR B O 1
ATOM 3732 N N . VAL B 1 127 ? -12.703 -8.875 -2.33 1 94.75 127 VAL B N 1
ATOM 3733 C CA . VAL B 1 127 ? -13.352 -10.133 -2.672 1 94.75 127 VAL B CA 1
ATOM 3734 C C . VAL B 1 127 ? -13.117 -11.156 -1.564 1 94.75 127 VAL B C 1
ATOM 3736 O O . VAL B 1 127 ? -14.047 -11.828 -1.12 1 94.75 127 VAL B O 1
ATOM 3739 N N . VAL B 1 128 ? -11.922 -11.281 -1.094 1 97 128 VAL B N 1
ATOM 3740 C CA . VAL B 1 128 ? -11.602 -12.25 -0.055 1 97 128 VAL B CA 1
ATOM 3741 C C . VAL B 1 128 ? -12.336 -11.898 1.233 1 97 128 VAL B C 1
ATOM 3743 O O . VAL B 1 128 ? -12.906 -12.766 1.89 1 97 128 VAL B O 1
ATOM 3746 N N . ARG B 1 129 ? -12.375 -10.602 1.546 1 93.94 129 ARG B N 1
ATOM 3747 C CA . ARG B 1 129 ? -13.078 -10.141 2.74 1 93.94 129 ARG B CA 1
ATOM 3748 C C . ARG B 1 129 ? -14.562 -10.477 2.664 1 93.94 129 ARG B C 1
ATOM 3750 O O . ARG B 1 129 ? -15.188 -10.797 3.68 1 93.94 129 ARG B O 1
ATOM 3757 N N . ALA B 1 130 ? -15.094 -10.422 1.505 1 93.06 130 ALA B N 1
ATOM 3758 C CA . ALA B 1 130 ? -16.516 -10.648 1.305 1 93.06 130 ALA B CA 1
ATOM 3759 C C . ALA B 1 130 ? -16.844 -12.141 1.29 1 93.06 130 ALA B C 1
ATOM 3761 O O . ALA B 1 130 ? -18.016 -12.531 1.286 1 93.06 130 ALA B O 1
ATOM 3762 N N . HIS B 1 131 ? -15.836 -12.984 1.263 1 95.94 131 HIS B N 1
ATOM 3763 C CA . HIS B 1 131 ? -16.016 -14.43 1.225 1 95.94 131 HIS B CA 1
ATOM 3764 C C . HIS B 1 131 ? -15.172 -15.117 2.287 1 95.94 131 HIS B C 1
ATOM 3766 O O . HIS B 1 131 ? -14.367 -16 1.972 1 95.94 131 HIS B O 1
ATOM 3772 N N . PRO B 1 132 ? -15.422 -14.828 3.57 1 94.62 132 PRO B N 1
ATOM 3773 C CA . PRO B 1 132 ? -14.539 -15.25 4.664 1 94.62 132 PRO B CA 1
ATOM 3774 C C . PRO B 1 132 ? -14.648 -16.734 4.965 1 94.62 132 PRO B C 1
ATOM 3776 O O . PRO B 1 132 ? -13.766 -17.312 5.609 1 94.62 132 PRO B O 1
ATOM 3779 N N . GLU B 1 133 ? -15.664 -17.391 4.523 1 95.88 133 GLU B N 1
ATOM 3780 C CA . GLU B 1 133 ? -15.844 -18.812 4.809 1 95.88 133 GLU B CA 1
ATOM 3781 C C . GLU B 1 133 ? -15.039 -19.672 3.838 1 95.88 133 GLU B C 1
ATOM 3783 O O . GLU B 1 133 ? -14.688 -20.812 4.156 1 95.88 133 GLU B O 1
ATOM 3788 N N . GLY B 1 134 ? -14.75 -19.094 2.705 1 97.5 134 GLY B N 1
ATOM 3789 C CA . GLY B 1 134 ? -14.094 -19.906 1.691 1 97.5 134 GLY B CA 1
ATOM 3790 C C . GLY B 1 134 ? -12.672 -19.469 1.399 1 97.5 134 GLY B C 1
ATOM 3791 O O . GLY B 1 134 ? -11.844 -20.266 0.967 1 97.5 134 GLY B O 1
ATOM 3792 N N . LEU B 1 135 ? -12.445 -18.219 1.557 1 98.19 135 LEU B N 1
ATOM 3793 C CA . LEU B 1 135 ? -11.18 -17.656 1.103 1 98.19 135 LEU B CA 1
ATOM 3794 C C . LEU B 1 135 ? -10.453 -16.953 2.248 1 98.19 135 LEU B C 1
ATOM 3796 O O . LEU B 1 135 ? -11.086 -16.438 3.17 1 98.19 135 LEU B O 1
ATOM 3800 N N . ARG B 1 136 ? -9.164 -16.969 2.182 1 98.56 136 ARG B N 1
ATOM 3801 C CA . ARG B 1 136 ? -8.32 -16.234 3.123 1 98.56 136 ARG B CA 1
ATOM 3802 C C . ARG B 1 136 ? -7.031 -15.773 2.457 1 98.56 136 ARG B C 1
ATOM 3804 O O . ARG B 1 136 ? -6.387 -16.531 1.734 1 98.56 136 ARG B O 1
ATOM 3811 N N . LEU B 1 137 ? -6.691 -14.555 2.699 1 98.5 137 LEU B N 1
ATOM 3812 C CA . LEU B 1 137 ? -5.422 -14.055 2.182 1 98.5 137 LEU B CA 1
ATOM 3813 C C . LEU B 1 137 ? -4.246 -14.719 2.889 1 98.5 137 LEU B C 1
ATOM 3815 O O . LEU B 1 137 ? -4.293 -14.945 4.098 1 98.5 137 LEU B O 1
ATOM 3819 N N . ALA B 1 138 ? -3.217 -15.039 2.139 1 98.56 138 ALA B N 1
ATOM 3820 C CA . ALA B 1 138 ? -1.965 -15.586 2.656 1 98.56 138 ALA B CA 1
ATOM 3821 C C . ALA B 1 138 ? -0.761 -14.906 2.01 1 98.56 138 ALA B C 1
ATOM 3823 O O . ALA B 1 138 ? -0.78 -14.602 0.815 1 98.56 138 ALA B O 1
ATOM 3824 N N . TYR B 1 139 ? 0.321 -14.758 2.828 1 97.38 139 TYR B N 1
ATOM 3825 C CA . TYR B 1 139 ? 1.473 -14.008 2.338 1 97.38 139 TYR B CA 1
ATOM 3826 C C . TYR B 1 139 ? 2.742 -14.852 2.416 1 97.38 139 TYR B C 1
ATOM 3828 O O . TYR B 1 139 ? 3.807 -14.422 1.961 1 97.38 139 TYR B O 1
ATOM 3836 N N . ASP B 1 140 ? 2.65 -15.969 3 1 96.69 140 ASP B N 1
ATOM 3837 C CA . ASP B 1 140 ? 3.768 -16.906 3.078 1 96.69 140 ASP B CA 1
ATOM 3838 C C . ASP B 1 140 ? 3.271 -18.344 3.229 1 96.69 140 ASP B C 1
ATOM 3840 O O . ASP B 1 140 ? 2.066 -18.594 3.199 1 96.69 140 ASP B O 1
ATOM 3844 N N . ALA B 1 141 ? 4.254 -19.234 3.293 1 97.75 141 ALA B N 1
ATOM 3845 C CA . ALA B 1 141 ? 3.922 -20.656 3.371 1 97.75 141 ALA B CA 1
ATOM 3846 C C . ALA B 1 141 ? 3.133 -20.969 4.641 1 97.75 141 ALA B C 1
ATOM 3848 O O . ALA B 1 141 ? 2.174 -21.75 4.609 1 97.75 141 ALA B O 1
ATOM 3849 N N . GLY B 1 142 ? 3.484 -20.359 5.734 1 97.81 142 GLY B N 1
ATOM 3850 C CA . GLY B 1 142 ? 2.793 -20.594 6.992 1 97.81 142 GLY B CA 1
ATOM 3851 C C . GLY B 1 142 ? 1.342 -20.156 6.965 1 97.81 142 GLY B C 1
ATOM 3852 O O . GLY B 1 142 ? 0.458 -20.891 7.414 1 97.81 142 GLY B O 1
ATOM 3853 N N . GLN B 1 143 ? 1.104 -19.047 6.43 1 98.19 143 GLN B N 1
ATOM 3854 C CA . GLN B 1 143 ? -0.258 -18.531 6.352 1 98.19 143 GLN B CA 1
ATOM 3855 C C . GLN B 1 143 ? -1.107 -19.359 5.398 1 98.19 143 GLN B C 1
ATOM 3857 O O . GLN B 1 143 ? -2.312 -19.516 5.609 1 98.19 143 GLN B O 1
ATOM 3862 N N . ALA B 1 144 ? -0.507 -19.875 4.367 1 98.12 144 ALA B N 1
ATOM 3863 C CA . ALA B 1 144 ? -1.236 -20.766 3.465 1 98.12 144 ALA B CA 1
ATOM 3864 C C . ALA B 1 144 ? -1.673 -22.031 4.18 1 98.12 144 ALA B C 1
ATOM 3866 O O . ALA B 1 144 ? -2.811 -22.484 4.023 1 98.12 144 ALA B O 1
ATOM 3867 N N . ILE B 1 145 ? -0.789 -22.562 4.961 1 97.88 145 ILE B N 1
ATOM 3868 C CA . ILE B 1 145 ? -1.091 -23.766 5.727 1 97.88 145 ILE B CA 1
ATOM 3869 C C . ILE B 1 145 ? -2.186 -23.469 6.746 1 97.88 145 ILE B C 1
ATOM 3871 O O . ILE B 1 145 ? -3.117 -24.25 6.918 1 97.88 145 ILE B O 1
ATOM 3875 N N . ASP B 1 146 ? -2.074 -22.297 7.387 1 97.94 146 ASP B N 1
ATOM 3876 C CA . ASP B 1 146 ? -3.074 -21.891 8.375 1 97.94 146 ASP B CA 1
ATOM 3877 C C . ASP B 1 146 ? -4.457 -21.781 7.738 1 97.94 146 ASP B C 1
ATOM 3879 O O . ASP B 1 146 ? -5.453 -22.219 8.328 1 97.94 146 ASP B O 1
ATOM 3883 N N . ALA B 1 147 ? -4.488 -21.203 6.582 1 98.12 147 ALA B N 1
ATOM 3884 C CA . ALA B 1 147 ? -5.758 -21.078 5.875 1 98.12 147 ALA B CA 1
ATOM 3885 C C . ALA B 1 147 ? -6.375 -22.453 5.609 1 98.12 147 ALA B C 1
ATOM 3887 O O . ALA B 1 147 ? -7.559 -22.672 5.871 1 98.12 147 ALA B O 1
ATOM 3888 N N . ARG B 1 148 ? -5.574 -23.328 5.176 1 96.38 148 ARG B N 1
ATOM 3889 C CA . ARG B 1 148 ? -6.023 -24.688 4.891 1 96.38 148 ARG B CA 1
ATOM 3890 C C . ARG B 1 148 ? -6.539 -25.375 6.156 1 96.38 148 ARG B C 1
ATOM 3892 O O . ARG B 1 148 ? -7.59 -26.016 6.137 1 96.38 148 ARG B O 1
ATOM 3899 N N . ASN B 1 149 ? -5.793 -25.156 7.195 1 96 149 ASN B N 1
ATOM 3900 C CA . ASN B 1 149 ? -6.168 -25.781 8.461 1 96 149 ASN B CA 1
ATOM 3901 C C . ASN B 1 149 ? -7.504 -25.25 8.969 1 96 149 ASN B C 1
ATOM 3903 O O . ASN B 1 149 ? -8.211 -25.953 9.695 1 96 149 ASN B O 1
ATOM 3907 N N . CYS B 1 150 ? -7.867 -24.109 8.562 1 96.31 150 CYS B N 1
ATOM 3908 C CA . CYS B 1 150 ? -9.125 -23.484 8.977 1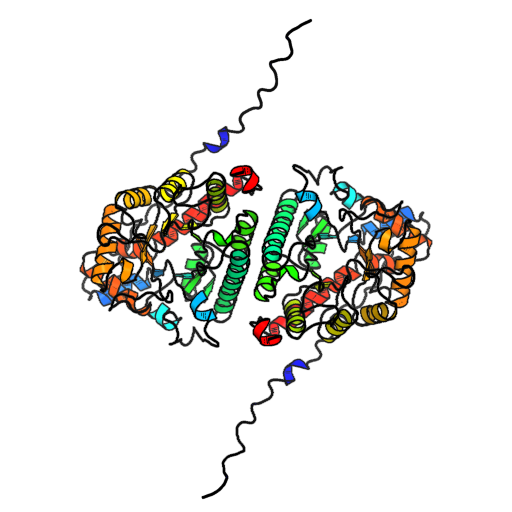 96.31 150 CYS B CA 1
ATOM 3909 C C . CYS B 1 150 ? -10.234 -23.781 7.965 1 96.31 150 CYS B C 1
ATOM 3911 O O . CYS B 1 150 ? -11.336 -23.234 8.07 1 96.31 150 CYS B O 1
ATOM 3913 N N . GLY B 1 151 ? -9.883 -24.578 6.977 1 96 151 GLY B N 1
ATOM 3914 C CA . GLY B 1 151 ? -10.883 -24.969 5.996 1 96 151 GLY B CA 1
ATOM 3915 C C . GLY B 1 151 ? -11.086 -23.938 4.91 1 96 151 GLY B C 1
ATOM 3916 O O . GLY B 1 151 ? -12.125 -23.922 4.242 1 96 151 GLY B O 1
ATOM 3917 N N . ARG B 1 152 ? -10.188 -23.031 4.781 1 98.12 152 ARG B N 1
ATOM 3918 C CA . ARG B 1 152 ? -10.273 -21.969 3.77 1 98.12 152 ARG B CA 1
ATOM 3919 C C . ARG B 1 152 ? -9.211 -22.172 2.688 1 98.12 152 ARG B C 1
ATOM 3921 O O . ARG B 1 152 ? -8.25 -22.922 2.883 1 98.12 152 ARG B O 1
ATOM 3928 N N . ILE B 1 153 ? -9.445 -21.625 1.571 1 98.62 153 ILE B N 1
ATOM 3929 C CA . ILE B 1 153 ? -8.477 -21.609 0.485 1 98.62 153 ILE B CA 1
ATOM 3930 C C . ILE B 1 153 ? -7.582 -20.375 0.598 1 98.62 153 ILE B C 1
ATOM 3932 O O . ILE B 1 153 ? -8.078 -19.25 0.712 1 98.62 153 ILE B O 1
ATOM 3936 N N . ALA B 1 154 ? -6.27 -20.609 0.576 1 98.81 154 ALA B N 1
ATOM 3937 C CA . ALA B 1 154 ? -5.312 -19.5 0.667 1 98.81 154 ALA B CA 1
ATOM 3938 C C . ALA B 1 154 ? -5.195 -18.766 -0.666 1 98.81 154 ALA B C 1
ATOM 3940 O O . ALA B 1 154 ? -4.965 -19.391 -1.706 1 98.81 154 ALA B O 1
ATOM 3941 N N . VAL B 1 155 ? -5.391 -17.469 -0.651 1 98.69 155 VAL B N 1
ATOM 3942 C CA . VAL B 1 155 ? -5.219 -16.609 -1.826 1 98.69 155 VAL B CA 1
ATOM 3943 C C . VAL B 1 155 ? -3.943 -15.789 -1.688 1 98.69 155 VAL B C 1
ATOM 3945 O O . VAL B 1 155 ? -3.805 -15 -0.749 1 98.69 155 VAL B O 1
ATOM 3948 N N . LEU B 1 156 ? -2.982 -16.031 -2.547 1 98.62 156 LEU B N 1
ATOM 3949 C CA . LEU B 1 156 ? -1.768 -15.227 -2.607 1 98.62 156 LEU B CA 1
ATOM 3950 C C . LEU B 1 156 ? -1.822 -14.25 -3.773 1 98.62 156 LEU B C 1
ATOM 3952 O O . LEU B 1 156 ? -1.995 -14.656 -4.926 1 98.62 156 LEU B O 1
ATOM 3956 N N . PRO B 1 157 ? -1.657 -12.953 -3.465 1 98.44 157 PRO B N 1
ATOM 3957 C CA . PRO B 1 157 ? -1.727 -11.984 -4.555 1 98.44 157 PRO B CA 1
ATOM 3958 C C . PRO B 1 157 ? -0.505 -12.031 -5.473 1 98.44 157 PRO B C 1
ATOM 3960 O O . PRO B 1 157 ? 0.63 -11.93 -4.996 1 98.44 157 PRO B O 1
ATOM 3963 N N . GLY B 1 158 ? -0.76 -12.062 -6.754 1 97.38 158 GLY B N 1
ATOM 3964 C CA . GLY B 1 158 ? 0.272 -12.141 -7.773 1 97.38 158 GLY B CA 1
ATOM 3965 C C . GLY B 1 158 ? 0.061 -13.289 -8.742 1 97.38 158 GLY B C 1
ATOM 3966 O O . GLY B 1 158 ? -0.805 -14.141 -8.531 1 97.38 158 GLY B O 1
ATOM 3967 N N . PRO B 1 159 ? 0.783 -13.43 -9.805 1 97.56 159 PRO B N 1
ATOM 3968 C CA . PRO B 1 159 ? 1.857 -12.508 -10.18 1 97.56 159 PRO B CA 1
ATOM 3969 C C . PRO B 1 159 ? 1.334 -11.203 -10.773 1 97.56 159 PRO B C 1
ATOM 3971 O O . PRO B 1 159 ? 0.319 -11.195 -11.469 1 97.56 159 PRO B O 1
ATOM 3974 N N . ALA B 1 160 ? 2.033 -10.086 -10.445 1 97.88 160 ALA B N 1
ATOM 3975 C CA . ALA B 1 160 ? 1.873 -8.836 -11.18 1 97.88 160 ALA B CA 1
ATOM 3976 C C . ALA B 1 160 ? 2.947 -8.688 -12.258 1 97.88 160 ALA B C 1
ATOM 3978 O O . ALA B 1 160 ? 4.047 -9.227 -12.117 1 97.88 160 ALA B O 1
ATOM 3979 N N . GLY B 1 161 ? 2.641 -8.062 -13.375 1 96.62 161 GLY B N 1
ATOM 3980 C CA . GLY B 1 161 ? 3.658 -7.77 -14.375 1 96.62 161 GLY B CA 1
ATOM 3981 C C . GLY B 1 161 ? 4.648 -6.715 -13.922 1 96.62 161 GLY B C 1
ATOM 3982 O O . GLY B 1 161 ? 4.316 -5.855 -13.102 1 96.62 161 GLY B O 1
ATOM 3983 N N . ALA B 1 162 ? 5.797 -6.738 -14.523 1 96.94 162 ALA B N 1
ATOM 3984 C CA . ALA B 1 162 ? 6.875 -5.82 -14.156 1 96.94 162 ALA B CA 1
ATOM 3985 C C . ALA B 1 162 ? 6.449 -4.371 -14.367 1 96.94 162 ALA B C 1
ATOM 3987 O O . ALA B 1 162 ? 6.945 -3.469 -13.688 1 96.94 162 ALA B O 1
ATOM 3988 N N . ALA B 1 163 ? 5.574 -4.129 -15.266 1 95.94 163 ALA B N 1
ATOM 3989 C CA . ALA B 1 163 ? 5.102 -2.775 -15.547 1 95.94 163 ALA B CA 1
ATOM 3990 C C . ALA B 1 163 ? 4.445 -2.158 -14.312 1 95.94 163 ALA B C 1
ATOM 3992 O O . ALA B 1 163 ? 4.352 -0.934 -14.203 1 95.94 163 ALA B O 1
ATOM 3993 N N . ALA B 1 164 ? 4.027 -2.984 -13.422 1 96.38 164 ALA B N 1
ATOM 3994 C CA . ALA B 1 164 ? 3.352 -2.537 -12.211 1 96.38 164 ALA B CA 1
ATOM 3995 C C . ALA B 1 164 ? 4.277 -1.679 -11.352 1 96.38 164 ALA B C 1
ATOM 3997 O O . ALA B 1 164 ? 3.818 -0.954 -10.469 1 96.38 164 ALA B O 1
ATOM 3998 N N . LEU B 1 165 ? 5.574 -1.731 -11.602 1 96.31 165 LEU B N 1
ATOM 3999 C CA . LEU B 1 165 ? 6.539 -1.024 -10.766 1 96.31 165 LEU B CA 1
ATOM 4000 C C . LEU B 1 165 ? 6.691 0.424 -11.219 1 96.31 165 LEU B C 1
ATOM 4002 O O . LEU B 1 165 ? 7.25 1.25 -10.492 1 96.31 165 LEU B O 1
ATOM 4006 N N . GLY B 1 166 ? 6.273 0.758 -12.445 1 94 166 GLY B N 1
ATOM 4007 C CA . GLY B 1 166 ? 6.535 2.084 -12.977 1 94 166 GLY B CA 1
ATOM 4008 C C . GLY B 1 166 ? 8 2.475 -12.906 1 94 166 GLY B C 1
ATOM 4009 O O . GLY B 1 166 ? 8.328 3.641 -12.68 1 94 166 GLY B O 1
ATOM 4010 N N . ASP B 1 167 ? 8.836 1.453 -12.891 1 94.75 167 ASP B N 1
ATOM 4011 C CA . ASP B 1 167 ? 10.289 1.59 -12.891 1 94.75 167 ASP B CA 1
ATOM 4012 C C . ASP B 1 167 ? 10.781 2.217 -11.586 1 94.75 167 ASP B C 1
ATOM 4014 O O . ASP B 1 167 ? 11.742 2.984 -11.578 1 94.75 167 ASP B O 1
ATOM 4018 N N . ARG B 1 168 ? 10.094 1.963 -10.516 1 94.69 168 ARG B N 1
ATOM 4019 C CA . ARG B 1 168 ? 10.469 2.512 -9.211 1 94.69 168 ARG B CA 1
ATOM 4020 C C . ARG B 1 168 ? 10.5 1.421 -8.148 1 94.69 168 ARG B C 1
ATOM 4022 O O . ARG B 1 168 ? 9.516 0.705 -7.953 1 94.69 168 ARG B O 1
ATOM 4029 N N . LEU B 1 169 ? 11.609 1.353 -7.398 1 96.81 169 LEU B N 1
ATOM 4030 C CA . LEU B 1 169 ? 11.773 0.33 -6.371 1 96.81 169 LEU B CA 1
ATOM 4031 C C . LEU B 1 169 ? 10.852 0.599 -5.188 1 96.81 169 LEU B C 1
ATOM 4033 O O . LEU B 1 169 ? 10.391 -0.336 -4.531 1 96.81 169 LEU B O 1
ATOM 4037 N N . GLY B 1 170 ? 10.562 1.894 -4.949 1 96.19 170 GLY B N 1
ATOM 4038 C CA . GLY B 1 170 ? 9.625 2.236 -3.891 1 96.19 170 GLY B CA 1
ATOM 4039 C C . GLY B 1 170 ? 8.234 1.674 -4.121 1 96.19 170 GLY B C 1
ATOM 4040 O O . GLY B 1 170 ? 7.535 1.318 -3.166 1 96.19 170 GLY B O 1
ATOM 4041 N N . ILE B 1 171 ? 7.855 1.607 -5.375 1 97 171 ILE B N 1
ATOM 4042 C CA . ILE B 1 171 ? 6.547 1.06 -5.699 1 97 171 ILE B CA 1
ATOM 4043 C C . ILE B 1 171 ? 6.535 -0.446 -5.441 1 97 171 ILE B C 1
ATOM 4045 O O . ILE B 1 171 ? 5.539 -0.994 -4.969 1 97 171 ILE B O 1
ATOM 4049 N N . LEU B 1 172 ? 7.66 -1.129 -5.719 1 98.12 172 LEU B N 1
ATOM 4050 C CA . LEU B 1 172 ? 7.77 -2.545 -5.383 1 98.12 172 LEU B CA 1
ATOM 4051 C C . LEU B 1 172 ? 7.531 -2.768 -3.893 1 98.12 172 LEU B C 1
ATOM 4053 O O . LEU B 1 172 ? 6.77 -3.658 -3.51 1 98.12 172 LEU B O 1
ATOM 4057 N N . ARG B 1 173 ? 8.133 -1.981 -3.053 1 98.06 173 ARG B N 1
ATOM 4058 C CA . ARG B 1 173 ? 7.965 -2.098 -1.607 1 98.06 173 ARG B CA 1
ATOM 4059 C C . ARG B 1 173 ? 6.52 -1.828 -1.203 1 98.06 173 ARG B C 1
ATOM 4061 O O . ARG B 1 173 ? 5.973 -2.516 -0.338 1 98.06 173 ARG B O 1
ATOM 4068 N N . SER B 1 174 ? 5.93 -0.809 -1.864 1 97.56 174 SER B N 1
ATOM 4069 C CA . SER B 1 174 ? 4.531 -0.495 -1.589 1 97.56 174 SER B CA 1
ATOM 4070 C C . SER B 1 174 ? 3.619 -1.656 -1.97 1 97.56 174 SER B C 1
ATOM 4072 O O . SER B 1 174 ? 2.729 -2.029 -1.203 1 97.56 174 SER B O 1
ATOM 4074 N N . LEU B 1 175 ? 3.842 -2.207 -3.119 1 98.25 175 LEU B N 1
ATOM 4075 C CA . LEU B 1 175 ? 3.031 -3.332 -3.578 1 98.25 175 LEU B CA 1
ATOM 4076 C C . LEU B 1 175 ? 3.207 -4.539 -2.662 1 98.25 175 LEU B C 1
ATOM 4078 O O . LEU B 1 175 ? 2.236 -5.23 -2.35 1 98.25 175 LEU B O 1
ATOM 4082 N N . HIS B 1 176 ? 4.441 -4.789 -2.234 1 98.5 176 HIS B N 1
ATOM 4083 C CA . HIS B 1 176 ? 4.691 -5.867 -1.283 1 98.5 176 HIS B CA 1
ATOM 4084 C C . HIS B 1 176 ? 3.93 -5.641 0.018 1 98.5 176 HIS B C 1
ATOM 4086 O O . HIS B 1 176 ? 3.311 -6.566 0.55 1 98.5 176 HIS B O 1
ATOM 4092 N N . ALA B 1 177 ? 3.975 -4.426 0.499 1 97.56 177 ALA B N 1
ATOM 4093 C CA . ALA B 1 177 ? 3.266 -4.082 1.73 1 97.56 177 ALA B CA 1
ATOM 4094 C C . ALA B 1 177 ? 1.764 -4.301 1.578 1 97.56 177 ALA B C 1
ATOM 4096 O O . ALA B 1 177 ? 1.082 -4.664 2.541 1 97.56 177 ALA B O 1
ATOM 4097 N N . LEU B 1 178 ? 1.308 -4.121 0.368 1 97.88 178 LEU B N 1
ATOM 4098 C CA . LEU B 1 178 ? -0.117 -4.289 0.098 1 97.88 178 LEU B CA 1
ATOM 4099 C C . LEU B 1 178 ? -0.451 -5.75 -0.181 1 97.88 178 LEU B C 1
ATOM 4101 O O . LEU B 1 178 ? -1.618 -6.098 -0.374 1 97.88 178 LEU B O 1
ATOM 4105 N N . GLY B 1 179 ? 0.588 -6.641 -0.315 1 97.81 179 GLY B N 1
ATOM 4106 C CA . GLY B 1 179 ? 0.305 -8.062 -0.31 1 97.81 179 GLY B CA 1
ATOM 4107 C C . GLY B 1 179 ? 0.911 -8.797 -1.492 1 97.81 179 GLY B C 1
ATOM 4108 O O . GLY B 1 179 ? 0.893 -10.031 -1.541 1 97.81 179 GLY B O 1
ATOM 4109 N N . LEU B 1 180 ? 1.504 -8 -2.432 1 98.56 180 LEU B N 1
ATOM 4110 C CA . LEU B 1 180 ? 2.078 -8.641 -3.611 1 98.56 180 LEU B CA 1
ATOM 4111 C C . LEU B 1 180 ? 3.156 -9.641 -3.213 1 98.56 180 LEU B C 1
ATOM 4113 O O . LEU B 1 180 ? 4.02 -9.336 -2.389 1 98.56 180 LEU B O 1
ATOM 4117 N N . ARG B 1 181 ? 3.146 -10.852 -3.879 1 98.5 181 ARG B N 1
ATOM 4118 C CA . ARG B 1 181 ? 4.121 -11.859 -3.479 1 98.5 181 ARG B CA 1
ATOM 4119 C C . ARG B 1 181 ? 4.895 -12.383 -4.684 1 98.5 181 ARG B C 1
ATOM 4121 O O . ARG B 1 181 ? 5.941 -13.023 -4.531 1 98.5 181 ARG B O 1
ATOM 4128 N N . VAL B 1 182 ? 4.406 -12.172 -5.859 1 98.81 182 VAL B N 1
ATOM 4129 C CA . VAL B 1 182 ? 5.055 -12.68 -7.066 1 98.81 182 VAL B CA 1
ATOM 4130 C C . VAL B 1 182 ? 5.039 -11.602 -8.148 1 98.81 182 VAL B C 1
ATOM 4132 O O . VAL B 1 182 ? 4.027 -10.938 -8.359 1 98.81 182 VAL B O 1
ATOM 4135 N N . LEU B 1 183 ? 6.18 -11.391 -8.789 1 98.62 183 LEU B N 1
ATOM 4136 C CA . LEU B 1 183 ? 6.32 -10.406 -9.852 1 98.62 183 LEU B CA 1
ATOM 4137 C C . LEU B 1 183 ? 6.922 -11.039 -11.102 1 98.62 183 LEU B C 1
ATOM 4139 O O . LEU B 1 183 ? 7.973 -11.68 -11.031 1 98.62 183 LEU B O 1
ATOM 4143 N N . THR B 1 184 ? 6.234 -10.891 -12.227 1 98.12 184 THR B N 1
ATOM 4144 C CA . THR B 1 184 ? 6.73 -11.406 -13.5 1 98.12 184 THR B CA 1
ATOM 4145 C C . THR B 1 184 ? 7.766 -10.461 -14.102 1 98.12 184 THR B C 1
ATOM 4147 O O . THR B 1 184 ? 7.52 -9.258 -14.219 1 98.12 184 THR B O 1
ATOM 4150 N N . LEU B 1 185 ? 8.906 -10.984 -14.484 1 98 185 LEU B N 1
ATOM 4151 C CA . LEU B 1 185 ? 10.016 -10.18 -14.984 1 98 185 LEU B CA 1
ATOM 4152 C C . LEU B 1 185 ? 10.07 -10.219 -16.516 1 98 185 LEU B C 1
ATOM 4154 O O . LEU B 1 185 ? 10.984 -10.797 -17.094 1 98 185 LEU B O 1
ATOM 4158 N N . SER B 1 186 ? 9.18 -9.555 -17.125 1 94.75 186 SER B N 1
ATOM 4159 C CA . SER B 1 186 ? 9.141 -9.445 -18.578 1 94.75 186 SER B CA 1
ATOM 4160 C C . SER B 1 186 ? 8.367 -8.211 -19.031 1 94.75 186 SER B C 1
ATOM 4162 O O . SER B 1 186 ? 7.668 -7.594 -18.219 1 94.75 186 SER B O 1
ATOM 4164 N N . GLY B 1 187 ? 8.609 -7.859 -20.219 1 92.81 187 GLY B N 1
ATOM 4165 C CA . GLY B 1 187 ? 7.742 -6.887 -20.875 1 92.81 187 GLY B CA 1
ATOM 4166 C C . GLY B 1 187 ? 8.117 -5.449 -20.562 1 92.81 187 GLY B C 1
ATOM 4167 O O . GLY B 1 187 ? 7.309 -4.539 -20.75 1 92.81 187 GLY B O 1
ATOM 4168 N N . VAL B 1 188 ? 9.25 -5.184 -19.938 1 95 188 VAL B N 1
ATOM 4169 C CA . VAL B 1 188 ? 9.719 -3.834 -19.641 1 95 188 VAL B CA 1
ATOM 4170 C C . VAL B 1 188 ? 11.156 -3.668 -20.141 1 95 188 VAL B C 1
ATOM 4172 O O . VAL B 1 188 ? 11.812 -4.648 -20.484 1 95 188 VAL B O 1
ATOM 4175 N N . SER B 1 189 ? 11.656 -2.447 -20.172 1 95.06 189 SER B N 1
ATOM 4176 C CA . SER B 1 189 ? 12.969 -2.162 -20.734 1 95.06 189 SER B CA 1
ATOM 4177 C C . SER B 1 189 ? 14.086 -2.807 -19.922 1 95.06 189 SER B C 1
ATOM 4179 O O . SER B 1 189 ? 15.102 -3.225 -20.484 1 95.06 189 SER B O 1
ATOM 4181 N N . TRP B 1 190 ? 13.875 -2.945 -18.578 1 97.38 190 TRP B N 1
ATOM 4182 C CA . TRP B 1 190 ? 14.953 -3.436 -17.719 1 97.38 190 TRP B C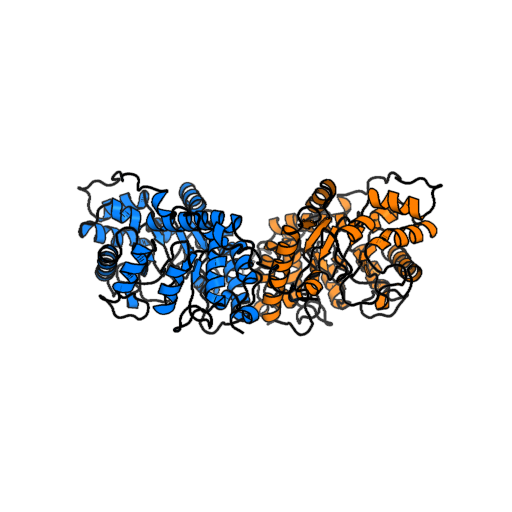A 1
ATOM 4183 C C . TRP B 1 190 ? 14.891 -4.953 -17.578 1 97.38 190 TRP B C 1
ATOM 4185 O O . TRP B 1 190 ? 15.75 -5.562 -16.938 1 97.38 190 TRP B O 1
ATOM 4195 N N . ALA B 1 191 ? 13.914 -5.617 -18.125 1 97.38 191 ALA B N 1
ATOM 4196 C CA . ALA B 1 191 ? 13.734 -7.059 -18.266 1 97.38 191 ALA B CA 1
ATOM 4197 C C . ALA B 1 191 ? 13.18 -7.414 -19.641 1 97.38 191 ALA B C 1
ATOM 4199 O O . ALA B 1 191 ? 12.016 -7.801 -19.766 1 97.38 191 ALA B O 1
ATOM 4200 N N . SER B 1 192 ? 14.016 -7.336 -20.625 1 95.75 192 SER B N 1
ATOM 4201 C CA . SER B 1 192 ? 13.641 -7.461 -22.031 1 95.75 192 SER B CA 1
ATOM 4202 C C . SER B 1 192 ? 14.312 -8.672 -22.672 1 95.75 192 SER B C 1
ATOM 4204 O O . SER B 1 192 ? 14.797 -9.562 -21.969 1 95.75 192 SER B O 1
ATOM 4206 N N . GLU B 1 193 ? 14.234 -8.719 -23.984 1 94.25 193 GLU B N 1
ATOM 4207 C CA . GLU B 1 193 ? 14.883 -9.789 -24.734 1 94.25 193 GLU B CA 1
ATOM 4208 C C . GLU B 1 193 ? 16.391 -9.766 -24.516 1 94.25 193 GLU B C 1
ATOM 4210 O O . GLU B 1 193 ? 17.047 -10.805 -24.594 1 94.25 193 GLU B O 1
ATOM 4215 N N . ALA B 1 194 ? 16.891 -8.617 -24.156 1 94.56 194 ALA B N 1
ATOM 4216 C CA . ALA B 1 194 ? 18.328 -8.445 -23.984 1 94.56 194 ALA B CA 1
ATOM 4217 C C . ALA B 1 194 ? 18.75 -8.852 -22.578 1 94.56 194 ALA B C 1
ATOM 4219 O O . ALA B 1 194 ? 19.953 -8.852 -22.266 1 94.56 194 ALA B O 1
ATOM 4220 N N . GLY B 1 195 ? 17.812 -9.219 -21.766 1 97.44 195 GLY B N 1
ATOM 4221 C CA . GLY B 1 195 ? 18.141 -9.617 -20.406 1 97.44 195 GLY B CA 1
ATOM 4222 C C . GLY B 1 195 ? 17.812 -8.555 -19.375 1 97.44 195 GLY B C 1
ATOM 4223 O O . GLY B 1 195 ? 16.922 -7.719 -19.609 1 97.44 195 GLY B O 1
ATOM 4224 N N . LEU B 1 196 ? 18.438 -8.711 -18.219 1 98.38 196 LEU B N 1
ATOM 4225 C CA . LEU B 1 196 ? 18.25 -7.73 -17.156 1 98.38 196 LEU B CA 1
ATOM 4226 C C . LEU B 1 196 ? 19.297 -6.617 -17.25 1 98.38 196 LEU B C 1
ATOM 4228 O O . LEU B 1 196 ? 20.484 -6.887 -17.438 1 98.38 196 LEU B O 1
ATOM 4232 N N . THR B 1 197 ? 18.844 -5.363 -17.219 1 98.31 197 THR B N 1
ATOM 4233 C CA . THR B 1 197 ? 19.766 -4.25 -17.062 1 98.31 197 THR B CA 1
ATOM 4234 C C . THR B 1 197 ? 20.266 -4.156 -15.625 1 98.31 197 THR B C 1
ATOM 4236 O O . THR B 1 197 ? 19.906 -4.984 -14.789 1 98.31 197 THR B O 1
ATOM 4239 N N . ARG B 1 198 ? 21.109 -3.172 -15.359 1 98.19 198 ARG B N 1
ATOM 4240 C CA . ARG B 1 198 ? 21.562 -2.973 -13.984 1 98.19 198 ARG B CA 1
ATOM 4241 C C . ARG B 1 198 ? 20.391 -2.691 -13.055 1 98.19 198 ARG B C 1
ATOM 4243 O O . ARG B 1 198 ? 20.344 -3.186 -11.93 1 98.19 198 ARG B O 1
ATOM 4250 N N . PHE B 1 199 ? 19.469 -1.918 -13.523 1 98.38 199 PHE B N 1
ATOM 4251 C CA . PHE B 1 199 ? 18.281 -1.665 -12.727 1 98.38 199 PHE B CA 1
ATOM 4252 C C . PHE B 1 199 ? 17.484 -2.949 -12.531 1 98.38 199 PHE B C 1
ATOM 4254 O O . PHE B 1 199 ? 16.984 -3.213 -11.43 1 98.38 199 PHE B O 1
ATOM 4261 N N . GLY B 1 200 ? 17.328 -3.705 -13.586 1 98.69 200 GLY B N 1
ATOM 4262 C CA . GLY B 1 200 ? 16.656 -4.988 -13.469 1 98.69 200 GLY B CA 1
ATOM 4263 C C . GLY B 1 200 ? 17.281 -5.895 -12.422 1 98.69 200 GLY B C 1
ATOM 4264 O O . GLY B 1 200 ? 16.562 -6.562 -11.672 1 98.69 200 GLY B O 1
ATOM 4265 N N . GLU B 1 201 ? 18.562 -5.922 -12.398 1 98.69 201 GLU B N 1
ATOM 4266 C CA . GLU B 1 201 ? 19.266 -6.715 -11.383 1 98.69 201 GLU B CA 1
ATOM 4267 C C . GLU B 1 201 ? 18.969 -6.191 -9.977 1 98.69 201 GLU B C 1
ATOM 4269 O O . GLU B 1 201 ? 18.781 -6.977 -9.047 1 98.69 201 GLU B O 1
ATOM 4274 N N . GLU B 1 202 ? 18.906 -4.875 -9.836 1 98.5 202 GLU B N 1
ATOM 4275 C CA . GLU B 1 202 ? 18.594 -4.273 -8.547 1 98.5 202 GLU B CA 1
ATOM 4276 C C . GLU B 1 202 ? 17.172 -4.598 -8.117 1 98.5 202 GLU B C 1
ATOM 4278 O O . GLU B 1 202 ? 16.891 -4.777 -6.926 1 98.5 202 GLU B O 1
ATOM 4283 N N . VAL B 1 203 ? 16.234 -4.645 -9.102 1 98.69 203 VAL B N 1
ATOM 4284 C CA . VAL B 1 203 ? 14.875 -5.066 -8.812 1 98.69 203 VAL B CA 1
ATOM 4285 C C . VAL B 1 203 ? 14.875 -6.473 -8.219 1 98.69 203 VAL B C 1
ATOM 4287 O O . VAL B 1 203 ? 14.234 -6.727 -7.195 1 98.69 203 VAL B O 1
ATOM 4290 N N . VAL B 1 204 ? 15.648 -7.371 -8.789 1 98.81 204 VAL B N 1
ATOM 4291 C CA . VAL B 1 204 ? 15.719 -8.75 -8.32 1 98.81 204 VAL B CA 1
ATOM 4292 C C . VAL B 1 204 ? 16.281 -8.789 -6.902 1 98.81 204 VAL B C 1
ATOM 4294 O O . VAL B 1 204 ? 15.766 -9.5 -6.039 1 98.81 204 VAL B O 1
ATOM 4297 N N . ARG B 1 205 ? 17.312 -8.023 -6.648 1 98.56 205 ARG B N 1
ATOM 4298 C CA . ARG B 1 205 ? 17.906 -7.973 -5.312 1 98.56 205 ARG B CA 1
ATOM 4299 C C . ARG B 1 205 ? 16.906 -7.453 -4.293 1 98.56 205 ARG B C 1
ATOM 4301 O O . ARG B 1 205 ? 16.812 -7.973 -3.178 1 98.56 205 ARG B O 1
ATOM 4308 N N . GLU B 1 206 ? 16.172 -6.398 -4.699 1 98.5 206 GLU B N 1
ATOM 4309 C CA . GLU B 1 206 ? 15.156 -5.855 -3.799 1 98.5 206 GLU B CA 1
ATOM 4310 C C . GLU B 1 206 ? 14.023 -6.852 -3.582 1 98.5 206 GLU B C 1
ATOM 4312 O O . GLU B 1 206 ? 13.469 -6.941 -2.484 1 98.5 206 GLU B O 1
ATOM 4317 N N . MET B 1 207 ? 13.672 -7.594 -4.621 1 98.75 207 MET B N 1
ATOM 4318 C CA . MET B 1 207 ? 12.688 -8.664 -4.48 1 98.75 207 MET B CA 1
ATOM 4319 C C . MET B 1 207 ? 13.148 -9.703 -3.471 1 98.75 207 MET B C 1
ATOM 4321 O O . MET B 1 207 ? 12.367 -10.148 -2.627 1 98.75 207 MET B O 1
ATOM 4325 N N . ASN B 1 208 ? 14.422 -10.07 -3.535 1 98.69 208 ASN B N 1
ATOM 4326 C CA . ASN B 1 208 ? 14.984 -11 -2.561 1 98.69 208 ASN B CA 1
ATOM 4327 C C . ASN B 1 208 ? 14.883 -10.453 -1.141 1 98.69 208 ASN B C 1
ATOM 4329 O O . ASN B 1 208 ? 14.523 -11.18 -0.214 1 98.69 208 ASN B O 1
ATOM 4333 N N . ARG B 1 209 ? 15.164 -9.195 -1.002 1 98.38 209 ARG B N 1
ATOM 4334 C CA . ARG B 1 209 ? 15.133 -8.562 0.314 1 98.38 209 ARG B CA 1
ATOM 4335 C C . ARG B 1 209 ? 13.719 -8.555 0.883 1 98.38 209 ARG B C 1
ATOM 4337 O O . ARG B 1 209 ? 13.531 -8.672 2.096 1 98.38 209 ARG B O 1
ATOM 4344 N N . LEU B 1 210 ? 12.734 -8.422 0.048 1 98.19 210 LEU B N 1
ATOM 4345 C CA . LEU B 1 210 ? 11.344 -8.297 0.471 1 98.19 210 LEU B CA 1
ATOM 4346 C C . LEU B 1 210 ? 10.695 -9.672 0.621 1 98.19 210 LEU B C 1
ATOM 4348 O O . LEU B 1 210 ? 9.734 -9.828 1.374 1 98.19 210 LEU B O 1
ATOM 4352 N N . GLY B 1 211 ? 11.18 -10.664 -0.132 1 98.38 211 GLY B N 1
ATOM 4353 C CA . GLY B 1 211 ? 10.555 -11.969 -0.195 1 98.38 211 GLY B CA 1
ATOM 4354 C C . GLY B 1 211 ? 9.523 -12.086 -1.306 1 98.38 211 GLY B C 1
ATOM 4355 O O . GLY B 1 211 ? 8.602 -12.898 -1.225 1 98.38 211 GLY B O 1
ATOM 4356 N N . VAL B 1 212 ? 9.641 -11.227 -2.283 1 98.75 212 VAL B N 1
ATOM 4357 C CA . VAL B 1 212 ? 8.82 -11.336 -3.482 1 98.75 212 VAL B CA 1
ATOM 4358 C C . VAL B 1 212 ? 9.453 -12.328 -4.457 1 98.75 212 VAL B C 1
ATOM 4360 O O . VAL B 1 212 ? 10.625 -12.195 -4.809 1 98.75 212 VAL B O 1
ATOM 4363 N N . VAL B 1 213 ? 8.695 -13.305 -4.895 1 98.75 213 VAL B N 1
ATOM 4364 C CA . VAL B 1 213 ? 9.234 -14.367 -5.742 1 98.75 213 VAL B CA 1
ATOM 4365 C C . VAL B 1 213 ? 9.242 -13.906 -7.199 1 98.75 213 VAL B C 1
ATOM 4367 O O . VAL B 1 213 ? 8.273 -13.297 -7.672 1 98.75 213 VAL B O 1
ATOM 4370 N N . ALA B 1 214 ? 10.312 -14.211 -7.879 1 98.81 214 ALA B N 1
ATOM 4371 C CA . ALA B 1 214 ? 10.414 -13.891 -9.305 1 98.81 214 ALA B CA 1
ATOM 4372 C C . ALA B 1 214 ? 9.656 -14.914 -10.148 1 98.81 214 ALA B C 1
ATOM 4374 O O . ALA B 1 214 ? 9.82 -16.125 -9.969 1 98.81 214 ALA B O 1
ATOM 4375 N N . ASP B 1 215 ? 8.781 -14.453 -10.969 1 98.75 215 ASP B N 1
ATOM 4376 C CA . ASP B 1 215 ? 8.133 -15.25 -12.008 1 98.75 215 ASP B CA 1
ATOM 4377 C C . ASP B 1 215 ? 8.766 -14.984 -13.375 1 98.75 215 ASP B C 1
ATOM 4379 O O . ASP B 1 215 ? 8.773 -13.852 -13.852 1 98.75 215 ASP B O 1
ATOM 4383 N N . LEU B 1 216 ? 9.227 -16.031 -14 1 98.5 216 LEU B N 1
ATOM 4384 C CA . LEU B 1 216 ? 9.992 -15.875 -15.227 1 98.5 216 LEU B CA 1
ATOM 4385 C C . LEU B 1 216 ? 9.18 -16.344 -16.438 1 98.5 216 LEU B C 1
ATOM 4387 O O . LEU B 1 216 ? 9.742 -16.578 -17.516 1 98.5 216 LEU B O 1
ATOM 4391 N N . SER B 1 217 ? 7.891 -16.469 -16.234 1 97.19 217 SER B N 1
ATOM 4392 C CA . SER B 1 217 ? 7.02 -16.828 -17.344 1 97.19 217 SER B CA 1
ATOM 4393 C C . SER B 1 217 ? 7.113 -15.789 -18.469 1 97.19 217 SER B C 1
ATOM 4395 O O . SER B 1 217 ? 6.906 -14.594 -18.234 1 97.19 217 SER B O 1
ATOM 4397 N N . GLY B 1 218 ? 7.434 -16.25 -19.625 1 94.75 218 GLY B N 1
ATOM 4398 C CA . GLY B 1 218 ? 7.473 -15.359 -20.766 1 94.75 218 GLY B CA 1
ATOM 4399 C C . GLY B 1 218 ? 8.758 -14.562 -20.859 1 94.75 218 GLY B C 1
ATOM 4400 O O . GLY B 1 218 ? 8.938 -13.766 -21.797 1 94.75 218 GLY B O 1
ATOM 4401 N N . ALA B 1 219 ? 9.648 -14.742 -19.984 1 97.19 219 ALA B N 1
ATOM 4402 C CA . ALA B 1 219 ? 10.922 -14.023 -20 1 97.19 219 ALA B CA 1
ATOM 4403 C C . ALA B 1 219 ? 11.867 -14.609 -21.047 1 97.19 219 ALA B C 1
ATOM 4405 O O . ALA B 1 219 ? 11.75 -15.789 -21.406 1 97.19 219 ALA B O 1
ATOM 4406 N N . SER B 1 220 ? 12.805 -13.797 -21.547 1 96.94 220 SER B N 1
ATOM 4407 C CA . SER B 1 220 ? 13.828 -14.289 -22.469 1 96.94 220 SER B CA 1
ATOM 4408 C C . SER B 1 220 ? 14.812 -15.211 -21.75 1 96.94 220 SER B C 1
ATOM 4410 O O . SER B 1 220 ? 14.93 -15.172 -20.531 1 96.94 220 SER B O 1
ATOM 4412 N N . ALA B 1 221 ? 15.508 -16.031 -22.578 1 97.38 221 ALA B N 1
ATOM 4413 C CA . ALA B 1 221 ? 16.531 -16.906 -22 1 97.38 221 ALA B CA 1
ATOM 4414 C C . ALA B 1 221 ? 17.594 -16.109 -21.266 1 97.38 221 ALA B C 1
ATOM 4416 O O . ALA B 1 221 ? 18.062 -16.531 -20.203 1 97.38 221 ALA B O 1
ATOM 4417 N N . GLU B 1 222 ? 17.922 -14.953 -21.797 1 97.62 222 GLU B N 1
ATOM 4418 C CA . GLU B 1 222 ? 18.922 -14.094 -21.172 1 97.62 222 GLU B CA 1
ATOM 4419 C C . GLU B 1 222 ? 18.438 -13.57 -19.828 1 97.62 222 GLU B C 1
ATOM 4421 O O . GLU B 1 222 ? 19.188 -13.57 -18.844 1 97.62 222 GLU B O 1
ATOM 4426 N N . THR B 1 223 ? 17.203 -13.172 -19.734 1 98.31 223 THR B N 1
ATOM 4427 C CA . THR B 1 223 ? 16.609 -12.695 -18.5 1 98.31 223 THR B CA 1
ATOM 4428 C C . THR B 1 223 ? 16.562 -13.812 -17.453 1 98.31 223 THR B C 1
ATOM 4430 O O . THR B 1 223 ? 16.906 -13.609 -16.297 1 98.31 223 THR B O 1
ATOM 4433 N N . VAL B 1 224 ? 16.188 -15 -17.906 1 98.44 224 VAL B N 1
ATOM 4434 C CA . VAL B 1 224 ? 16.094 -16.156 -17.031 1 98.44 224 VAL B CA 1
ATOM 4435 C C . VAL B 1 224 ? 17.469 -16.453 -16.438 1 98.44 224 VAL B C 1
ATOM 4437 O O . VAL B 1 224 ? 17.609 -16.516 -15.203 1 98.44 224 VAL B O 1
ATOM 4440 N N . ARG B 1 225 ? 18.453 -16.516 -17.219 1 98.12 225 ARG B N 1
ATOM 4441 C CA . ARG B 1 225 ? 19.797 -16.891 -16.781 1 98.12 225 ARG B CA 1
ATOM 4442 C C . ARG B 1 225 ? 20.391 -15.812 -15.867 1 98.12 225 ARG B C 1
ATOM 4444 O O . ARG B 1 225 ? 21.031 -16.125 -14.867 1 98.12 225 ARG B O 1
ATOM 4451 N N . ARG B 1 226 ? 20.141 -14.586 -16.25 1 98.06 226 ARG B N 1
ATOM 4452 C CA . ARG B 1 226 ? 20.656 -13.508 -15.422 1 98.06 226 ARG B CA 1
ATOM 4453 C C . ARG B 1 226 ? 19.969 -13.5 -14.055 1 98.06 226 ARG B C 1
ATOM 4455 O O . ARG B 1 226 ? 20.609 -13.211 -13.039 1 98.06 226 ARG B O 1
ATOM 4462 N N . THR B 1 227 ? 18.672 -13.789 -14.023 1 98.69 227 THR B N 1
ATOM 4463 C CA . THR B 1 227 ? 17.938 -13.875 -12.766 1 98.69 227 THR B CA 1
ATOM 4464 C C . THR B 1 227 ? 18.516 -14.977 -11.883 1 98.69 227 THR B C 1
ATOM 4466 O O . THR B 1 227 ? 18.719 -14.773 -10.68 1 98.69 227 THR B O 1
ATOM 4469 N N . PHE B 1 228 ? 18.875 -16.125 -12.492 1 97.88 228 PHE B N 1
ATOM 4470 C CA . PHE B 1 228 ? 19.484 -17.219 -11.742 1 97.88 228 PHE B CA 1
ATOM 4471 C C . PHE B 1 228 ? 20.812 -16.797 -11.148 1 97.88 228 PHE B C 1
ATOM 4473 O O . PHE B 1 228 ? 21.156 -17.203 -10.031 1 97.88 228 PHE B O 1
ATOM 4480 N N . ALA B 1 229 ? 21.5 -16 -11.891 1 97.62 229 ALA B N 1
ATOM 4481 C CA . ALA B 1 229 ? 22.828 -15.586 -11.469 1 97.62 229 ALA B CA 1
ATOM 4482 C C . ALA B 1 229 ? 22.766 -14.586 -10.328 1 97.62 229 ALA B C 1
ATOM 4484 O O . ALA B 1 229 ? 23.625 -14.578 -9.438 1 97.62 229 ALA B O 1
ATOM 4485 N N . VAL B 1 230 ? 21.703 -13.773 -10.273 1 97.88 230 VAL B N 1
ATOM 4486 C CA . VAL B 1 230 ? 21.641 -12.641 -9.352 1 97.88 230 VAL B CA 1
ATOM 4487 C C . VAL B 1 230 ? 20.828 -13.031 -8.117 1 97.88 230 VAL B C 1
ATOM 4489 O O . VAL B 1 230 ? 21.141 -12.609 -7 1 97.88 230 VAL B O 1
ATOM 4492 N N . SER B 1 231 ? 19.844 -13.852 -8.266 1 98.25 231 SER B N 1
ATOM 4493 C CA . SER B 1 231 ? 18.891 -14.133 -7.195 1 98.25 231 SER B CA 1
ATOM 4494 C C . SER B 1 231 ? 19.453 -15.141 -6.199 1 98.25 231 SER B C 1
ATOM 4496 O O . SER B 1 231 ? 20.109 -16.109 -6.59 1 98.25 231 SER B O 1
ATOM 4498 N N . LYS B 1 232 ? 19.125 -14.945 -4.969 1 97.5 232 LYS B N 1
ATOM 4499 C CA . LYS B 1 232 ? 19.484 -15.891 -3.916 1 97.5 232 LYS B CA 1
ATOM 4500 C C . LYS B 1 232 ? 18.281 -16.75 -3.52 1 97.5 232 LYS B C 1
ATOM 4502 O O . LYS B 1 232 ? 18.406 -17.656 -2.701 1 97.5 232 LYS B O 1
ATOM 4507 N N . ALA B 1 233 ? 17.156 -16.469 -4.086 1 98.06 233 ALA B N 1
ATOM 4508 C CA . ALA B 1 233 ? 15.93 -17.219 -3.891 1 98.06 233 ALA B CA 1
ATOM 4509 C C . ALA B 1 233 ? 15.523 -17.938 -5.176 1 98.06 233 ALA B C 1
ATOM 4511 O O . ALA B 1 233 ? 15.875 -17.516 -6.273 1 98.06 233 ALA B O 1
ATOM 4512 N N . PRO B 1 234 ? 14.812 -19.062 -5.031 1 98.06 234 PRO B N 1
ATOM 4513 C CA . PRO B 1 234 ? 14.297 -19.719 -6.238 1 98.06 234 PRO B CA 1
ATOM 4514 C C . PRO B 1 234 ? 13.281 -18.875 -6.988 1 98.06 234 PRO B C 1
ATOM 4516 O O . PRO B 1 234 ? 12.688 -17.953 -6.414 1 98.06 234 PRO B O 1
ATOM 4519 N N . ALA B 1 235 ? 13.164 -19.156 -8.25 1 98.31 235 ALA B N 1
ATOM 4520 C CA . ALA B 1 235 ? 12.18 -18.484 -9.102 1 98.31 235 ALA B CA 1
ATOM 4521 C C . ALA B 1 235 ? 11.094 -19.438 -9.562 1 98.31 235 ALA B C 1
ATOM 4523 O O . ALA B 1 235 ? 11.25 -20.656 -9.453 1 98.31 235 ALA B O 1
ATOM 4524 N N . LEU B 1 236 ? 10.039 -18.844 -10.031 1 98.19 236 LEU B N 1
ATOM 4525 C CA . LEU B 1 236 ? 8.922 -19.594 -10.586 1 98.19 236 LEU B CA 1
ATOM 4526 C C . LEU B 1 236 ? 8.766 -19.312 -12.078 1 98.19 236 LEU B C 1
ATOM 4528 O O . LEU B 1 236 ? 9.172 -18.25 -12.562 1 98.19 236 LEU B O 1
ATOM 4532 N N . CYS B 1 237 ? 8.312 -20.25 -12.742 1 98.5 237 CYS B N 1
ATOM 4533 C CA . CYS B 1 237 ? 7.578 -20.062 -13.984 1 98.5 237 CYS B CA 1
ATOM 4534 C C . CYS B 1 237 ? 6.117 -20.469 -13.828 1 98.5 237 CYS B C 1
ATOM 4536 O O . CYS B 1 237 ? 5.777 -21.656 -13.969 1 98.5 237 CYS B O 1
ATOM 4538 N N . THR B 1 238 ? 5.281 -19.484 -13.594 1 98.12 238 THR B N 1
ATOM 4539 C CA . THR B 1 238 ? 3.914 -19.766 -13.164 1 98.12 238 THR B CA 1
ATOM 4540 C C . THR B 1 238 ? 3.07 -20.266 -14.336 1 98.12 238 THR B C 1
ATOM 4542 O O . THR B 1 238 ? 1.99 -20.828 -14.133 1 98.12 238 THR B O 1
ATOM 4545 N N . ARG B 1 239 ? 3.543 -20.016 -15.539 1 97 239 ARG B N 1
ATOM 4546 C CA . ARG B 1 239 ? 2.785 -20.422 -16.719 1 97 239 ARG B CA 1
ATOM 4547 C C . ARG B 1 239 ? 3.715 -20.875 -17.828 1 97 239 ARG B C 1
ATOM 4549 O O . ARG B 1 239 ? 3.711 -20.312 -18.922 1 97 239 ARG B O 1
ATOM 4556 N N . SER B 1 240 ? 4.438 -21.953 -17.578 1 98.06 240 SER B N 1
ATOM 4557 C CA . SER B 1 240 ? 5.32 -22.5 -18.609 1 98.06 240 SER B CA 1
ATOM 4558 C C . SER B 1 240 ? 5.242 -24.016 -18.641 1 98.06 240 SER B C 1
ATOM 4560 O O . SER B 1 240 ? 4.914 -24.656 -17.641 1 98.06 240 SER B O 1
ATOM 4562 N N . ALA B 1 241 ? 5.52 -24.562 -19.797 1 98.5 241 ALA B N 1
ATOM 4563 C CA . ALA B 1 241 ? 5.574 -26.016 -20.031 1 98.5 241 ALA B CA 1
ATOM 4564 C C . ALA B 1 241 ? 6.809 -26.391 -20.844 1 98.5 241 ALA B C 1
ATOM 4566 O O . ALA B 1 241 ? 7.824 -25.688 -20.812 1 98.5 241 ALA B O 1
ATOM 4567 N N . ALA B 1 242 ? 6.754 -27.641 -21.406 1 98.69 242 ALA B N 1
ATOM 4568 C CA . ALA B 1 242 ? 7.922 -28.156 -22.109 1 98.69 242 ALA B CA 1
ATOM 4569 C C . ALA B 1 242 ? 7.867 -27.797 -23.594 1 98.69 242 ALA B C 1
ATOM 4571 O O . ALA B 1 242 ? 6.996 -28.266 -24.328 1 98.69 242 ALA B O 1
ATOM 4572 N N . ARG B 1 243 ? 8.844 -27.062 -24.031 1 98.44 243 ARG B N 1
ATOM 4573 C CA . ARG B 1 243 ? 8.891 -26.656 -25.422 1 98.44 243 ARG B CA 1
ATOM 4574 C C . ARG B 1 243 ? 9.148 -27.844 -26.344 1 98.44 243 ARG B C 1
ATOM 4576 O O . ARG B 1 243 ? 8.703 -27.859 -27.484 1 98.44 243 ARG B O 1
ATOM 4583 N N . ALA B 1 244 ? 9.836 -28.859 -25.875 1 98.25 244 ALA B N 1
ATOM 4584 C CA . ALA B 1 244 ? 10.133 -30.062 -26.641 1 98.25 244 ALA B CA 1
ATOM 4585 C C . ALA B 1 244 ? 8.852 -30.766 -27.094 1 98.25 244 ALA B C 1
ATOM 4587 O O . ALA B 1 244 ? 8.828 -31.391 -28.156 1 98.25 244 ALA B O 1
ATOM 4588 N N . LEU B 1 245 ? 7.824 -30.656 -26.312 1 98.5 245 LEU B N 1
ATOM 4589 C CA . LEU B 1 245 ? 6.562 -31.328 -26.625 1 98.5 245 LEU B CA 1
ATOM 4590 C C . LEU B 1 245 ? 5.652 -30.422 -27.438 1 98.5 245 LEU B C 1
ATOM 4592 O O . LEU B 1 245 ? 4.914 -30.891 -28.312 1 98.5 245 LEU B O 1
ATOM 4596 N N . ARG B 1 246 ? 5.703 -29.125 -27.156 1 97.69 246 ARG B N 1
ATOM 4597 C CA . ARG B 1 246 ? 4.914 -28.125 -27.875 1 97.69 246 ARG B CA 1
ATOM 4598 C C . ARG B 1 246 ? 5.695 -26.828 -28.047 1 97.69 246 ARG B C 1
ATOM 4600 O O . ARG B 1 246 ? 5.969 -26.141 -27.062 1 97.69 246 ARG B O 1
ATOM 4607 N N . PRO B 1 247 ? 5.957 -26.484 -29.25 1 95.88 247 PRO B N 1
ATOM 4608 C CA . PRO B 1 247 ? 6.777 -25.297 -29.5 1 95.88 247 PRO B CA 1
ATOM 4609 C C . PRO B 1 247 ? 6.004 -23.984 -29.312 1 95.88 247 PRO B C 1
ATOM 4611 O O . PRO B 1 247 ? 5.793 -23.25 -30.266 1 95.88 247 PRO B O 1
ATOM 4614 N N . HIS B 1 248 ? 5.648 -23.688 -28.172 1 95.81 248 HIS B N 1
ATOM 4615 C CA . HIS B 1 248 ? 5.055 -22.422 -27.75 1 95.81 248 HIS B CA 1
ATOM 4616 C C . HIS B 1 248 ? 6.105 -21.5 -27.156 1 95.81 248 HIS B C 1
ATOM 4618 O O . HIS B 1 248 ? 6.988 -21.938 -26.422 1 95.81 248 HIS B O 1
ATOM 4624 N N . PRO B 1 249 ? 6.035 -20.219 -27.438 1 93.25 249 PRO B N 1
ATOM 4625 C CA . PRO B 1 249 ? 7.066 -19.281 -27 1 93.25 249 PRO B CA 1
ATOM 4626 C C . PRO B 1 249 ? 7.184 -19.219 -25.484 1 93.25 249 PRO B C 1
ATOM 4628 O O . PRO B 1 249 ? 8.258 -18.922 -24.953 1 93.25 249 PRO B O 1
ATOM 4631 N N . ALA B 1 250 ? 6.176 -19.453 -24.781 1 94.69 250 ALA B N 1
ATOM 4632 C CA . ALA B 1 250 ? 6.172 -19.344 -23.328 1 94.69 250 ALA B CA 1
ATOM 4633 C C . ALA B 1 250 ? 6.66 -20.641 -22.688 1 94.69 250 ALA B C 1
ATOM 4635 O O . ALA B 1 250 ? 6.855 -20.688 -21.469 1 94.69 250 ALA B O 1
ATOM 4636 N N . ASN B 1 251 ? 6.777 -21.703 -23.484 1 98.19 251 ASN B N 1
ATOM 4637 C CA . ASN B 1 251 ? 7.301 -22.953 -22.953 1 98.19 251 ASN B CA 1
ATOM 4638 C C . ASN B 1 251 ? 8.828 -22.953 -22.906 1 98.19 251 ASN B C 1
ATOM 4640 O O . ASN B 1 251 ? 9.477 -22.25 -23.688 1 98.19 251 ASN B O 1
ATOM 4644 N N . LEU B 1 252 ? 9.359 -23.734 -22.031 1 98.38 252 LEU B N 1
ATOM 4645 C CA . LEU B 1 252 ? 10.797 -23.688 -21.75 1 98.38 252 LEU B CA 1
ATOM 4646 C C . LEU B 1 252 ? 11.531 -24.797 -22.516 1 98.38 252 LEU B C 1
ATOM 4648 O O . LEU B 1 252 ? 11.078 -25.938 -22.547 1 98.38 252 LEU B O 1
ATOM 4652 N N . PRO B 1 253 ? 12.656 -24.422 -23.156 1 98.31 253 PRO B N 1
ATOM 4653 C CA . PRO B 1 253 ? 13.531 -25.484 -23.688 1 98.31 253 PRO B CA 1
ATOM 4654 C C . PRO B 1 253 ? 14.195 -26.297 -22.578 1 98.31 253 PRO B C 1
ATOM 4656 O O . PRO B 1 253 ? 14.281 -25.844 -21.438 1 98.31 253 PRO B O 1
ATOM 4659 N N . ASP B 1 254 ? 14.703 -27.453 -22.938 1 98.62 254 ASP B N 1
ATOM 4660 C CA . ASP B 1 254 ? 15.219 -28.406 -21.953 1 98.62 254 ASP B CA 1
ATOM 4661 C C . ASP B 1 254 ? 16.406 -27.828 -21.203 1 98.62 254 ASP B C 1
ATOM 4663 O O . ASP B 1 254 ? 16.594 -28.078 -20.016 1 98.62 254 ASP B O 1
ATOM 4667 N N . ASP B 1 255 ? 17.203 -27.094 -21.844 1 98.31 255 ASP B N 1
ATOM 4668 C CA . ASP B 1 255 ? 18.375 -26.516 -21.172 1 98.31 255 ASP B CA 1
ATOM 4669 C C . ASP B 1 255 ? 17.953 -25.562 -20.062 1 98.31 255 ASP B C 1
ATOM 4671 O O . ASP B 1 255 ? 18.516 -25.594 -18.969 1 98.31 255 ASP B O 1
ATOM 4675 N N . LEU B 1 256 ? 16.922 -24.75 -20.297 1 98.31 256 LEU B N 1
ATOM 4676 C CA . LEU B 1 256 ? 16.422 -23.844 -19.281 1 98.31 256 LEU B CA 1
ATOM 4677 C C . LEU B 1 256 ? 15.719 -24.609 -18.156 1 98.31 256 LEU B C 1
ATOM 4679 O O . LEU B 1 256 ? 15.773 -24.219 -17 1 98.31 256 LEU B O 1
ATOM 4683 N N . LEU B 1 257 ? 15.055 -25.688 -18.484 1 98.69 257 LEU B N 1
ATOM 4684 C CA . LEU B 1 257 ? 14.43 -26.516 -17.469 1 98.69 257 LEU B CA 1
ATOM 4685 C C . LEU B 1 257 ? 15.477 -27.094 -16.516 1 98.69 257 LEU B C 1
ATOM 4687 O O . LEU B 1 257 ? 15.273 -27.109 -15.297 1 98.69 257 LEU B O 1
ATOM 4691 N N . VAL B 1 258 ? 16.578 -27.562 -17.094 1 98.56 258 VAL B N 1
ATOM 4692 C CA . VAL B 1 258 ? 17.656 -28.094 -16.297 1 98.56 258 VAL B CA 1
ATOM 4693 C C . VAL B 1 258 ? 18.203 -27 -15.367 1 98.56 258 VAL B C 1
ATOM 4695 O O . VAL B 1 258 ? 18.406 -27.234 -14.172 1 98.56 258 VAL B O 1
ATOM 4698 N N . GLU B 1 259 ? 18.391 -25.859 -15.945 1 98.31 259 GLU B N 1
ATOM 4699 C CA . GLU B 1 259 ? 18.922 -24.734 -15.172 1 98.31 259 GLU B CA 1
ATOM 4700 C C . GLU B 1 259 ? 17.938 -24.328 -14.07 1 98.31 259 GLU B C 1
ATOM 4702 O O . GLU B 1 259 ? 18.359 -23.984 -12.961 1 98.31 259 GLU B O 1
ATOM 4707 N N . LEU B 1 260 ? 16.688 -24.344 -14.406 1 98.25 260 LEU B N 1
ATOM 4708 C CA . LEU B 1 260 ? 15.648 -24.031 -13.422 1 98.25 260 LEU B CA 1
ATOM 4709 C C . LEU B 1 260 ? 15.711 -25 -12.242 1 98.25 260 LEU B C 1
ATOM 4711 O O . LEU B 1 260 ? 15.664 -24.562 -11.086 1 98.25 260 LEU B O 1
ATOM 4715 N N . GLY B 1 261 ? 15.805 -26.266 -12.531 1 98.06 261 GLY B N 1
ATOM 4716 C CA . GLY B 1 261 ? 15.914 -27.266 -11.484 1 98.06 261 GLY B CA 1
ATOM 4717 C C . GLY B 1 261 ? 17.141 -27.078 -10.609 1 98.06 261 GLY B C 1
ATOM 4718 O O . GLY B 1 261 ? 17.062 -27.172 -9.383 1 98.06 261 GLY B O 1
ATOM 4719 N N . ALA B 1 262 ? 18.234 -26.781 -11.258 1 97.44 262 ALA B N 1
ATOM 4720 C CA . ALA B 1 262 ? 19.484 -26.562 -10.539 1 97.44 262 ALA B CA 1
ATOM 4721 C C . ALA B 1 262 ? 19.375 -25.359 -9.602 1 97.44 262 ALA B C 1
ATOM 4723 O O . ALA B 1 262 ? 19.984 -25.359 -8.531 1 97.44 262 ALA B O 1
ATOM 4724 N N . ALA B 1 263 ? 18.562 -24.406 -9.969 1 97.38 263 ALA B N 1
ATOM 4725 C CA . ALA B 1 263 ? 18.406 -23.188 -9.188 1 97.38 263 ALA B CA 1
ATOM 4726 C C . ALA B 1 263 ? 17.328 -23.359 -8.125 1 97.38 263 ALA B C 1
ATOM 4728 O O . ALA B 1 263 ? 17.016 -22.422 -7.375 1 97.38 263 ALA B O 1
ATOM 4729 N N . GLY B 1 264 ? 16.719 -24.531 -8.117 1 97.06 264 GLY B N 1
ATOM 4730 C CA . GLY B 1 264 ? 15.688 -24.812 -7.117 1 97.06 264 GLY B CA 1
ATOM 4731 C C . GLY B 1 264 ? 14.336 -24.219 -7.477 1 97.06 264 GLY B C 1
ATOM 4732 O O . GLY B 1 264 ? 13.469 -24.078 -6.613 1 97.06 264 GLY B O 1
ATOM 4733 N N . GLY B 1 265 ? 14.188 -23.859 -8.727 1 98.19 265 GLY B N 1
ATOM 4734 C CA . GLY B 1 265 ? 12.969 -23.203 -9.18 1 98.19 265 GLY B CA 1
ATOM 4735 C C . GLY B 1 265 ? 11.859 -24.188 -9.516 1 98.19 265 GLY B C 1
ATOM 4736 O O . GLY B 1 265 ? 12.008 -25.391 -9.312 1 98.19 265 GLY B O 1
ATOM 4737 N N . LEU B 1 266 ? 10.758 -23.625 -9.938 1 98.31 266 LEU B N 1
ATOM 4738 C CA . LEU B 1 266 ? 9.57 -24.406 -10.219 1 98.31 266 LEU B CA 1
ATOM 4739 C C . LEU B 1 266 ? 8.984 -24.047 -11.578 1 98.31 266 LEU B C 1
ATOM 4741 O O . LEU B 1 266 ? 8.828 -22.859 -11.898 1 98.31 266 LEU B O 1
ATOM 4745 N N . CYS B 1 267 ? 8.75 -25.047 -12.344 1 98.81 267 CYS B N 1
ATOM 4746 C CA . CYS B 1 267 ? 7.965 -24.906 -13.562 1 98.81 267 CYS B CA 1
ATOM 4747 C C . CYS B 1 267 ? 6.523 -25.344 -13.336 1 98.81 267 CYS B C 1
ATOM 4749 O O . CYS B 1 267 ? 6.258 -26.547 -13.18 1 98.81 267 CYS B O 1
ATOM 4751 N N . MET B 1 268 ? 5.648 -24.406 -13.336 1 98.81 268 MET B N 1
ATOM 4752 C CA . MET B 1 268 ? 4.242 -24.734 -13.102 1 98.81 268 MET B CA 1
ATOM 4753 C C . MET B 1 268 ? 3.48 -24.812 -14.422 1 98.81 268 MET B C 1
ATOM 4755 O O . MET B 1 268 ? 3.244 -23.781 -15.07 1 98.81 268 MET B O 1
ATOM 4759 N N . VAL B 1 269 ? 3.084 -25.984 -14.766 1 98.88 269 VAL B N 1
ATOM 4760 C CA . VAL B 1 269 ? 2.553 -26.297 -16.094 1 98.88 269 VAL B CA 1
ATOM 4761 C C . VAL B 1 269 ? 1.111 -25.812 -16.203 1 98.88 269 VAL B C 1
ATOM 4763 O O . VAL B 1 269 ? 0.249 -26.219 -15.422 1 98.88 269 VAL B O 1
ATOM 4766 N N . PRO B 1 270 ? 0.846 -24.922 -17.203 1 98.56 270 PRO B N 1
ATOM 4767 C CA . PRO B 1 270 ? -0.506 -24.375 -17.328 1 98.56 270 PRO B CA 1
ATOM 4768 C C . PRO B 1 270 ? -1.488 -25.375 -17.953 1 98.56 270 PRO B C 1
ATOM 4770 O O . PRO B 1 270 ? -1.121 -26.125 -18.859 1 98.56 270 PRO B O 1
ATOM 4773 N N . LEU B 1 271 ? -2.672 -25.375 -17.469 1 98.5 271 LEU B N 1
ATOM 4774 C CA . LEU B 1 271 ? -3.738 -26.203 -18.031 1 98.5 271 LEU B CA 1
ATOM 4775 C C . LEU B 1 271 ? -4.453 -25.453 -19.156 1 98.5 271 LEU B C 1
ATOM 4777 O O . LEU B 1 271 ? -5.672 -25.266 -19.109 1 98.5 271 LEU B O 1
ATOM 4781 N N . THR B 1 272 ? -3.725 -25.094 -20.141 1 98 272 THR B N 1
ATOM 4782 C CA . THR B 1 272 ? -4.242 -24.438 -21.344 1 98 272 THR B CA 1
ATOM 4783 C C . THR B 1 272 ? -3.959 -25.266 -22.594 1 98 272 THR B C 1
ATOM 4785 O O . THR B 1 272 ? -2.861 -25.797 -22.75 1 98 272 THR B O 1
ATOM 4788 N N . ALA B 1 273 ? -4.934 -25.344 -23.438 1 97.81 273 ALA B N 1
ATOM 4789 C CA . ALA B 1 273 ? -4.801 -26.172 -24.641 1 97.81 273 ALA B CA 1
ATOM 4790 C C . ALA B 1 273 ? -3.699 -25.641 -25.547 1 97.81 273 ALA B C 1
ATOM 4792 O O . ALA B 1 273 ? -3.008 -26.422 -26.219 1 97.81 273 ALA B O 1
ATOM 4793 N N . GLU B 1 274 ? -3.516 -24.391 -25.578 1 97.06 274 GLU B N 1
ATOM 4794 C CA . GLU B 1 274 ? -2.537 -23.766 -26.453 1 97.06 274 GLU B CA 1
ATOM 4795 C C . GLU B 1 274 ? -1.113 -24.141 -26.062 1 97.06 274 GLU B C 1
ATOM 4797 O O . GLU B 1 274 ? -0.258 -24.344 -26.938 1 97.06 274 GLU B O 1
ATOM 4802 N N . GLN B 1 275 ? -0.856 -24.312 -24.812 1 97.56 275 GLN B N 1
ATOM 4803 C CA . GLN B 1 275 ? 0.516 -24.531 -24.359 1 97.56 275 GLN B CA 1
ATOM 4804 C C . GLN B 1 275 ? 0.785 -26.016 -24.109 1 97.56 275 GLN B C 1
ATOM 4806 O O . GLN B 1 275 ? 1.919 -26.469 -24.234 1 97.56 275 GLN B O 1
ATOM 4811 N N . THR B 1 276 ? -0.27 -26.781 -23.734 1 98.19 276 THR B N 1
ATOM 4812 C CA . THR B 1 276 ? 0.012 -28.156 -23.312 1 98.19 276 THR B CA 1
ATOM 4813 C C . THR B 1 276 ? -0.727 -29.156 -24.188 1 98.19 276 THR B C 1
ATOM 4815 O O . THR B 1 276 ? -0.393 -30.344 -24.203 1 98.19 276 THR B O 1
ATOM 4818 N N . GLY B 1 277 ? -1.754 -28.734 -24.891 1 97.81 277 GLY B N 1
ATOM 4819 C CA . GLY B 1 277 ? -2.514 -29.625 -25.75 1 97.81 277 GLY B CA 1
ATOM 4820 C C . GLY B 1 277 ? -3.963 -29.766 -25.328 1 97.81 277 GLY B C 1
ATOM 4821 O O . GLY B 1 277 ? -4.371 -29.234 -24.297 1 97.81 277 GLY B O 1
ATOM 4822 N N . PRO B 1 278 ? -4.77 -30.484 -26.016 1 97.75 278 PRO B N 1
ATOM 4823 C CA . PRO B 1 278 ? -6.227 -30.438 -25.875 1 97.75 278 PRO B CA 1
ATOM 4824 C C . PRO B 1 278 ? -6.758 -31.453 -24.875 1 97.75 278 PRO B C 1
ATOM 4826 O O . PRO B 1 278 ? -7.945 -31.438 -24.547 1 97.75 278 PRO B O 1
ATOM 4829 N N . THR B 1 279 ? -5.871 -32.344 -24.312 1 98.19 279 THR B N 1
ATOM 4830 C CA . THR B 1 279 ? -6.398 -33.406 -23.438 1 98.19 279 THR B CA 1
ATOM 4831 C C . THR B 1 279 ? -5.598 -33.469 -22.141 1 98.19 279 THR B C 1
ATOM 4833 O O . THR B 1 279 ? -4.496 -32.906 -22.047 1 98.19 279 THR B O 1
ATOM 4836 N N . VAL B 1 280 ? -6.164 -34.188 -21.172 1 98.31 280 VAL B N 1
ATOM 4837 C CA . VAL B 1 280 ? -5.512 -34.406 -19.891 1 98.31 280 VAL B CA 1
ATOM 4838 C C . VAL B 1 280 ? -4.215 -35.188 -20.094 1 98.31 280 VAL B C 1
ATOM 4840 O O . VAL B 1 280 ? -3.23 -34.969 -19.375 1 98.31 280 VAL B O 1
ATOM 4843 N N . ARG B 1 281 ? -4.145 -36 -21.078 1 98.38 281 ARG B N 1
ATOM 4844 C CA . ARG B 1 281 ? -2.949 -36.781 -21.375 1 98.38 281 ARG B CA 1
ATOM 4845 C C . ARG B 1 281 ? -1.812 -35.906 -21.844 1 98.38 281 ARG B C 1
ATOM 4847 O O . ARG B 1 281 ? -0.649 -36.125 -21.516 1 98.38 281 ARG B O 1
ATOM 4854 N N . ASP B 1 282 ? -2.189 -34.938 -22.641 1 98.56 282 ASP B N 1
ATOM 4855 C CA . ASP B 1 282 ? -1.183 -34 -23.109 1 98.56 282 ASP B CA 1
ATOM 4856 C C . ASP B 1 282 ? -0.552 -33.219 -21.953 1 98.56 282 ASP B C 1
ATOM 4858 O O . ASP B 1 282 ? 0.667 -33.062 -21.906 1 98.56 282 ASP B O 1
ATOM 4862 N N . VAL B 1 283 ? -1.392 -32.781 -21.047 1 98.75 283 VAL B N 1
ATOM 4863 C CA . VAL B 1 283 ? -0.897 -32.094 -19.875 1 98.75 283 VAL B CA 1
ATOM 4864 C C . VAL B 1 283 ? 0.018 -33.031 -19.062 1 98.75 283 VAL B C 1
ATOM 4866 O O . VAL B 1 283 ? 1.102 -32.625 -18.641 1 98.75 283 VAL B O 1
ATOM 4869 N N . ALA B 1 284 ? -0.39 -34.25 -18.875 1 98.75 284 ALA B N 1
ATOM 4870 C CA . ALA B 1 284 ? 0.4 -35.219 -18.141 1 98.75 284 ALA B CA 1
ATOM 4871 C C . ALA B 1 284 ? 1.753 -35.469 -18.812 1 98.75 284 ALA B C 1
ATOM 4873 O O . ALA B 1 284 ? 2.762 -35.656 -18.125 1 98.75 284 ALA B O 1
ATOM 4874 N N . ASP B 1 285 ? 1.774 -35.438 -20.172 1 98.81 285 ASP B N 1
ATOM 4875 C CA . ASP B 1 285 ? 3.031 -35.562 -20.906 1 98.81 285 ASP B CA 1
ATOM 4876 C C . ASP B 1 285 ? 4.004 -34.438 -20.516 1 98.81 285 ASP B C 1
ATOM 4878 O O . ASP B 1 285 ? 5.195 -34.688 -20.328 1 98.81 285 ASP B O 1
ATOM 4882 N N . HIS B 1 286 ? 3.502 -33.25 -20.438 1 98.88 286 HIS B N 1
ATOM 4883 C CA . HIS B 1 286 ? 4.34 -32.125 -20.062 1 98.88 286 HIS B CA 1
ATOM 4884 C C . HIS B 1 286 ? 4.848 -32.281 -18.641 1 98.88 286 HIS B C 1
ATOM 4886 O O . HIS B 1 286 ? 6.023 -32 -18.359 1 98.88 286 HIS B O 1
ATOM 4892 N N . LEU B 1 287 ? 4.004 -32.688 -17.719 1 98.81 287 LEU B N 1
ATOM 4893 C CA . LEU B 1 287 ? 4.406 -32.875 -16.328 1 98.81 287 LEU B CA 1
ATOM 4894 C C . LEU B 1 287 ? 5.484 -33.938 -16.234 1 98.81 287 LEU B C 1
ATOM 4896 O O . LEU B 1 287 ? 6.477 -33.781 -15.523 1 98.81 287 LEU B O 1
ATOM 4900 N N . ASP B 1 288 ? 5.316 -35.031 -17.016 1 98.62 288 ASP B N 1
ATOM 4901 C CA . ASP B 1 288 ? 6.32 -36.094 -17.078 1 98.62 288 ASP B CA 1
ATOM 4902 C C . ASP B 1 288 ? 7.664 -35.562 -17.562 1 98.62 288 ASP B C 1
ATOM 4904 O O . ASP B 1 288 ? 8.703 -35.844 -16.969 1 98.62 288 ASP B O 1
ATOM 4908 N N . HIS B 1 289 ? 7.539 -34.812 -18.531 1 98.75 289 HIS B N 1
ATOM 4909 C CA . HIS B 1 289 ? 8.758 -34.312 -19.156 1 98.75 289 HIS B CA 1
ATOM 4910 C C . HIS B 1 289 ? 9.492 -33.344 -18.219 1 98.75 289 HIS B C 1
ATOM 4912 O O . HIS B 1 289 ? 10.703 -33.5 -18.016 1 98.75 289 HIS B O 1
ATOM 4918 N N . VAL B 1 290 ? 8.812 -32.406 -17.641 1 98.75 290 VAL B N 1
ATOM 4919 C CA . VAL B 1 290 ? 9.422 -31.438 -16.719 1 98.75 290 VAL B CA 1
ATOM 4920 C C . VAL B 1 290 ? 10.023 -32.156 -15.523 1 98.75 290 VAL B C 1
ATOM 4922 O O . VAL B 1 290 ? 11.148 -31.875 -15.117 1 98.75 290 VAL B O 1
ATOM 4925 N N . ARG B 1 291 ? 9.273 -33.125 -15 1 98.31 291 ARG B N 1
ATOM 4926 C CA . ARG B 1 291 ? 9.75 -33.906 -13.875 1 98.31 291 ARG B CA 1
ATOM 4927 C C . ARG B 1 291 ? 11.047 -34.656 -14.227 1 98.31 291 ARG B C 1
ATOM 4929 O O . ARG B 1 291 ? 11.977 -34.688 -13.422 1 98.31 291 ARG B O 1
ATOM 4936 N N . THR B 1 292 ? 11.094 -35.125 -15.398 1 98.06 292 THR B N 1
ATOM 4937 C CA . THR B 1 292 ? 12.25 -35.906 -15.844 1 98.06 292 THR B CA 1
ATOM 4938 C C . THR B 1 292 ? 13.453 -35 -16.078 1 98.06 292 THR B C 1
ATOM 4940 O O . THR B 1 292 ? 14.562 -35.312 -15.656 1 98.06 292 THR B O 1
ATOM 4943 N N . VAL B 1 293 ? 13.25 -33.875 -16.641 1 98.5 293 VAL B N 1
ATOM 4944 C CA . VAL B 1 293 ? 14.336 -33.031 -17.109 1 98.5 293 VAL B CA 1
ATOM 4945 C C . VAL B 1 293 ? 14.805 -32.125 -15.961 1 98.5 293 VAL B C 1
ATOM 4947 O O . VAL B 1 293 ? 16.016 -31.969 -15.734 1 98.5 293 VAL B O 1
ATOM 4950 N N . ALA B 1 294 ? 13.891 -31.562 -15.18 1 98.38 294 ALA B N 1
ATOM 4951 C CA . ALA B 1 294 ? 14.211 -30.578 -14.148 1 98.38 294 ALA B CA 1
ATOM 4952 C C . ALA B 1 294 ? 14.242 -31.219 -12.766 1 98.38 294 ALA B C 1
ATOM 4954 O O . ALA B 1 294 ? 14.828 -30.672 -11.836 1 98.38 294 ALA B O 1
ATOM 4955 N N . GLY B 1 295 ? 13.547 -32.344 -12.625 1 97.62 295 GLY B N 1
ATOM 4956 C CA . GLY B 1 295 ? 13.477 -33.031 -11.352 1 97.62 295 GLY B CA 1
ATOM 4957 C C . GLY B 1 295 ? 12.117 -32.906 -10.688 1 97.62 295 GLY B C 1
ATOM 4958 O O . GLY B 1 295 ? 11.352 -31.984 -10.969 1 97.62 295 GLY B O 1
ATOM 4959 N N . PRO B 1 296 ? 11.797 -33.875 -9.812 1 97.19 296 PRO B N 1
ATOM 4960 C CA . PRO B 1 296 ? 10.484 -33.906 -9.164 1 97.19 296 PRO B CA 1
ATOM 4961 C C . PRO B 1 296 ? 10.234 -32.719 -8.266 1 97.19 296 PRO B C 1
ATOM 4963 O O . PRO B 1 296 ? 9.078 -32.344 -8.016 1 97.19 296 PRO B O 1
ATOM 4966 N N . GLN B 1 297 ? 11.273 -32.031 -7.863 1 97.62 297 GLN B N 1
ATOM 4967 C CA . GLN B 1 297 ? 11.133 -30.891 -6.977 1 97.62 297 GLN B CA 1
ATOM 4968 C C . GLN B 1 297 ? 10.898 -29.609 -7.777 1 97.62 297 GLN B C 1
ATOM 4970 O O . GLN B 1 297 ? 10.68 -28.547 -7.199 1 97.62 297 GLN B O 1
ATOM 4975 N N . SER B 1 298 ? 10.797 -29.734 -9.125 1 98.38 298 SER B N 1
ATOM 4976 C CA . SER B 1 298 ? 10.75 -28.531 -9.938 1 98.38 298 SER B CA 1
ATOM 4977 C C . SER B 1 298 ? 9.484 -28.484 -10.789 1 98.38 298 SER B C 1
ATOM 4979 O O . SER B 1 298 ? 9.414 -27.75 -11.773 1 98.38 298 SER B O 1
ATOM 4981 N N . VAL B 1 299 ? 8.539 -29.25 -10.453 1 98.5 299 VAL B N 1
ATOM 4982 C CA . VAL B 1 299 ? 7.316 -29.312 -11.25 1 98.5 299 VAL B CA 1
ATOM 4983 C C . VAL B 1 299 ? 6.125 -28.875 -10.398 1 98.5 299 VAL B C 1
ATOM 4985 O O . VAL B 1 299 ? 6.043 -29.219 -9.219 1 98.5 299 VAL B O 1
ATOM 4988 N N . GLY B 1 300 ? 5.234 -28.078 -10.93 1 98.56 300 GLY B N 1
ATOM 4989 C CA . GLY B 1 300 ? 4.023 -27.594 -10.289 1 98.56 300 GLY B CA 1
ATOM 4990 C C . GLY B 1 300 ? 2.852 -27.453 -11.242 1 98.56 300 GLY B C 1
ATOM 4991 O O . GLY B 1 300 ? 2.965 -27.797 -12.422 1 98.56 300 GLY B O 1
ATOM 4992 N N . LEU B 1 301 ? 1.718 -27.031 -10.68 1 98.69 301 LEU B N 1
ATOM 4993 C CA . LEU B 1 301 ? 0.483 -26.938 -11.445 1 98.69 301 LEU B CA 1
ATOM 4994 C C . LEU B 1 301 ? 0.03 -25.484 -11.555 1 98.69 301 LEU B C 1
ATOM 4996 O O . LEU B 1 301 ? 0.174 -24.703 -10.602 1 98.69 301 LEU B O 1
ATOM 5000 N N . SER B 1 302 ? -0.477 -25.156 -12.68 1 98.38 302 SER B N 1
ATOM 5001 C CA . SER B 1 302 ? -1.081 -23.859 -12.898 1 98.38 302 SER B CA 1
ATOM 5002 C C . SER B 1 302 ? -2.383 -23.969 -13.688 1 98.38 302 SER B C 1
ATOM 5004 O O . SER B 1 302 ? -2.363 -24.203 -14.898 1 98.38 302 SER B O 1
ATOM 5006 N N . GLY B 1 303 ? -3.426 -23.75 -13.039 1 98 303 GLY B N 1
ATOM 5007 C CA . GLY B 1 303 ? -4.723 -23.906 -13.672 1 98 303 GLY B CA 1
ATOM 5008 C C . GLY B 1 303 ? -4.977 -22.891 -14.766 1 98 303 GLY B C 1
ATOM 5009 O O . GLY B 1 303 ? -5.547 -23.203 -15.812 1 98 303 GLY B O 1
ATOM 5010 N N . THR B 1 304 ? -4.516 -21.703 -14.516 1 97.69 304 THR B N 1
ATOM 5011 C CA . THR B 1 304 ? -4.699 -20.609 -15.445 1 97.69 304 THR B CA 1
ATOM 5012 C C . THR B 1 304 ? -6.18 -20.406 -15.773 1 97.69 304 THR B C 1
ATOM 5014 O O . THR B 1 304 ? -6.523 -19.953 -16.859 1 97.69 304 THR B O 1
ATOM 5017 N N . TYR B 1 305 ? -7.039 -20.828 -14.914 1 97.81 305 TYR B N 1
ATOM 5018 C CA . TYR B 1 305 ? -8.477 -20.641 -15.102 1 97.81 305 TYR B CA 1
ATOM 5019 C C . TYR B 1 305 ? -8.844 -19.172 -15.07 1 97.81 305 TYR B C 1
ATOM 5021 O O . TYR B 1 305 ? -8.141 -18.359 -14.461 1 97.81 305 TYR B O 1
ATOM 5029 N N . ASP B 1 306 ? -9.938 -18.812 -15.766 1 96.62 306 ASP B N 1
ATOM 5030 C CA . ASP B 1 306 ? -10.484 -17.453 -15.844 1 96.62 306 ASP B CA 1
ATOM 5031 C C . ASP B 1 306 ? -9.508 -16.5 -16.531 1 96.62 306 ASP B C 1
ATOM 5033 O O . ASP B 1 306 ? -9.508 -15.305 -16.266 1 96.62 306 ASP B O 1
ATOM 5037 N N . SER B 1 307 ? -8.562 -17.031 -17.359 1 93.62 307 SER B N 1
ATOM 5038 C CA . SER B 1 307 ? -7.605 -16.219 -18.094 1 93.62 307 SER B CA 1
ATOM 5039 C C . SER B 1 307 ? -8.102 -15.945 -19.516 1 93.62 307 SER B C 1
ATOM 5041 O O . SER B 1 307 ? -7.48 -15.172 -20.25 1 93.62 307 SER B O 1
ATOM 5043 N N . GLY B 1 308 ? -9.164 -16.594 -19.922 1 91.56 308 GLY B N 1
ATOM 5044 C CA . GLY B 1 308 ? -9.664 -16.484 -21.281 1 91.56 308 GLY B CA 1
ATOM 5045 C C . GLY B 1 308 ? -9.117 -17.578 -22.188 1 91.56 308 GLY B C 1
ATOM 5046 O O . GLY B 1 308 ? -9.57 -17.719 -23.328 1 91.56 308 GLY B O 1
ATOM 5047 N N . ALA B 1 309 ? -8.266 -18.391 -21.734 1 93.31 309 ALA B N 1
ATOM 5048 C CA . ALA B 1 309 ? -7.676 -19.469 -22.531 1 93.31 309 ALA B CA 1
ATOM 5049 C C . ALA B 1 309 ? -8.586 -20.688 -22.562 1 93.31 309 ALA B C 1
ATOM 5051 O O . ALA B 1 309 ? -9.336 -20.938 -21.625 1 93.31 309 ALA B O 1
ATOM 5052 N N . ALA B 1 310 ? -8.445 -21.438 -23.688 1 96.81 310 ALA B N 1
ATOM 5053 C CA . ALA B 1 310 ? -9.117 -22.719 -23.75 1 96.81 310 ALA B CA 1
ATOM 5054 C C . ALA B 1 310 ? -8.383 -23.766 -22.906 1 96.81 310 ALA B C 1
ATOM 5056 O O . ALA B 1 310 ? -7.148 -23.75 -22.828 1 96.81 310 ALA B O 1
ATOM 5057 N N . HIS B 1 311 ? -9.18 -24.641 -22.344 1 98 311 HIS B N 1
ATOM 5058 C CA . HIS B 1 311 ? -8.594 -25.672 -21.484 1 98 311 HIS B CA 1
ATOM 5059 C C . HIS B 1 311 ? -8.711 -27.047 -22.109 1 98 311 HIS B C 1
ATOM 5061 O O . HIS B 1 311 ? -9.539 -27.266 -22.984 1 98 311 HIS B O 1
ATOM 5067 N N . PRO B 1 312 ? -7.82 -27.938 -21.672 1 97.75 312 PRO B N 1
ATOM 5068 C CA . PRO B 1 312 ? -7.973 -29.328 -22.109 1 97.75 312 PRO B CA 1
ATOM 5069 C C . PRO B 1 312 ? -9.352 -29.906 -21.781 1 97.75 312 PRO B C 1
ATOM 5071 O O . PRO B 1 312 ? -9.945 -29.547 -20.766 1 97.75 312 PRO B O 1
ATOM 5074 N N . LEU B 1 313 ? -9.891 -30.797 -22.531 1 96.25 313 LEU B N 1
ATOM 5075 C CA . LEU B 1 313 ? -11.258 -31.312 -22.531 1 96.25 313 LEU B CA 1
ATOM 5076 C C . LEU B 1 313 ? -11.641 -31.812 -21.141 1 96.25 313 LEU B C 1
ATOM 5078 O O . LEU B 1 313 ? -12.758 -31.562 -20.672 1 96.25 313 LEU B O 1
ATOM 5082 N N . GLU B 1 314 ? -10.82 -32.469 -20.422 1 96.69 314 GLU B N 1
ATOM 5083 C CA . GLU B 1 314 ? -11.156 -33.094 -19.156 1 96.69 314 GLU B CA 1
ATOM 5084 C C . GLU B 1 314 ? -10.797 -32.188 -17.984 1 96.69 314 GLU B C 1
ATOM 5086 O O . GLU B 1 314 ? -10.93 -32.594 -16.812 1 96.69 314 GLU B O 1
ATOM 5091 N N . LEU B 1 315 ? -10.352 -30.938 -18.312 1 98.31 315 LEU B N 1
ATOM 5092 C CA . LEU B 1 315 ? -9.828 -30.047 -17.281 1 98.31 315 LEU B CA 1
ATOM 5093 C C . LEU B 1 315 ? -10.43 -28.656 -17.391 1 98.31 315 LEU B C 1
ATOM 5095 O O . LEU B 1 315 ? -9.711 -27.656 -17.359 1 98.31 315 LEU B O 1
ATOM 5099 N N . GLY B 1 316 ? -11.734 -28.609 -17.375 1 96.81 316 GLY B N 1
ATOM 5100 C CA . GLY B 1 316 ? -12.453 -27.391 -17.734 1 96.81 316 GLY B CA 1
ATOM 5101 C C . GLY B 1 316 ? -12.516 -26.391 -16.594 1 96.81 316 GLY B C 1
ATOM 5102 O O . GLY B 1 316 ? -12.75 -25.203 -16.828 1 96.81 316 GLY B O 1
ATOM 5103 N N . ASP B 1 317 ? -12.367 -26.844 -15.414 1 96.88 317 ASP B N 1
ATOM 5104 C CA . ASP B 1 317 ? -12.391 -25.969 -14.25 1 96.88 317 ASP B CA 1
ATOM 5105 C C . ASP B 1 317 ? -11.656 -26.609 -13.07 1 96.88 317 ASP B C 1
ATOM 5107 O O . ASP B 1 317 ? -11.195 -27.75 -13.164 1 96.88 317 ASP B O 1
ATOM 5111 N N . PRO B 1 318 ? -11.5 -25.922 -11.969 1 97.94 318 PRO B N 1
ATOM 5112 C CA . PRO B 1 318 ? -10.672 -26.422 -10.867 1 97.94 318 PRO B CA 1
ATOM 5113 C C . PRO B 1 318 ? -11.203 -27.719 -10.266 1 97.94 318 PRO B C 1
ATOM 5115 O O . PRO B 1 318 ? -10.453 -28.453 -9.617 1 97.94 318 PRO B O 1
ATOM 5118 N N . SER B 1 319 ? -12.422 -28 -10.422 1 98 319 SER B N 1
ATOM 5119 C CA . SER B 1 319 ? -12.992 -29.234 -9.859 1 98 319 SER B CA 1
ATOM 5120 C C . SER B 1 319 ? -12.406 -30.469 -10.531 1 98 319 SER B C 1
ATOM 5122 O O . SER B 1 319 ? -1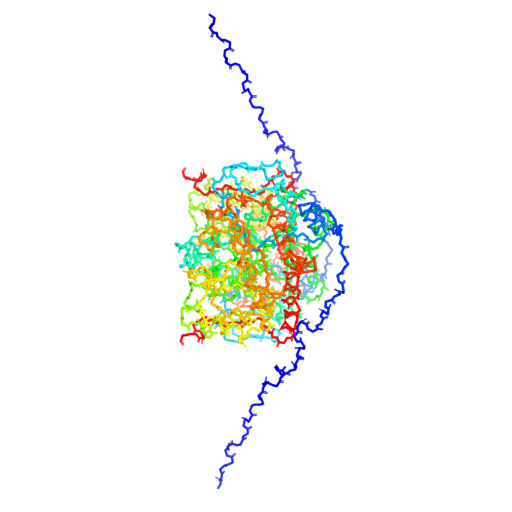2.57 -31.578 -10.039 1 98 319 SER B O 1
ATOM 5124 N N . CYS B 1 320 ? -11.641 -30.312 -11.555 1 98.31 320 CYS B N 1
ATOM 5125 C CA . CYS B 1 320 ? -11.203 -31.438 -12.391 1 98.31 320 CYS B CA 1
ATOM 5126 C C . CYS B 1 320 ? -9.781 -31.859 -12.031 1 98.31 320 CYS B C 1
ATOM 5128 O O . CYS B 1 320 ? -9.25 -32.812 -12.609 1 98.31 320 CYS B O 1
ATOM 5130 N N . TYR B 1 321 ? -9.117 -31.234 -11.047 1 98.69 321 TYR B N 1
ATOM 5131 C CA . TYR B 1 321 ? -7.742 -31.562 -10.68 1 98.69 321 TYR B CA 1
ATOM 5132 C C . TYR B 1 321 ? -7.609 -33.031 -10.312 1 98.69 321 TYR B C 1
ATOM 5134 O O . TYR B 1 321 ? -6.613 -33.688 -10.648 1 98.69 321 TYR B O 1
ATOM 5142 N N . PRO B 1 322 ? -8.641 -33.656 -9.672 1 98.75 322 PRO B N 1
ATOM 5143 C CA . PRO B 1 322 ? -8.516 -35.094 -9.344 1 98.75 322 PRO B CA 1
ATOM 5144 C C . PRO B 1 322 ? -8.367 -35.969 -10.586 1 98.75 322 PRO B C 1
ATOM 5146 O O . PRO B 1 322 ? -7.684 -37 -10.547 1 98.75 322 PRO B O 1
ATOM 5149 N N . ARG B 1 323 ? -8.953 -35.531 -11.68 1 98.56 323 ARG B N 1
ATOM 5150 C CA . ARG B 1 323 ? -8.828 -36.281 -12.922 1 98.56 323 ARG B CA 1
ATOM 5151 C C . ARG B 1 323 ? -7.383 -36.281 -13.414 1 98.56 323 ARG B C 1
ATOM 5153 O O . ARG B 1 323 ? -6.887 -37.312 -13.906 1 98.56 323 ARG B O 1
ATOM 5160 N N . LEU B 1 324 ? -6.754 -35.156 -13.297 1 98.75 324 LEU B N 1
ATOM 5161 C CA . LEU B 1 324 ? -5.359 -35.062 -13.695 1 98.75 324 LEU B CA 1
ATOM 5162 C C . LEU B 1 324 ? -4.469 -35.906 -12.805 1 98.75 324 LEU B C 1
ATOM 5164 O O . LEU B 1 324 ? -3.615 -36.656 -13.305 1 98.75 324 LEU B O 1
ATOM 5168 N N . VAL B 1 325 ? -4.691 -35.875 -11.5 1 98.69 325 VAL B N 1
ATOM 5169 C CA . VAL B 1 325 ? -3.889 -36.625 -10.555 1 98.69 325 VAL B CA 1
ATOM 5170 C C . VAL B 1 325 ? -4.113 -38.125 -10.773 1 98.69 325 VAL B C 1
ATOM 5172 O O . VAL B 1 325 ? -3.17 -38.906 -10.719 1 98.69 325 VAL B O 1
ATOM 5175 N N . ALA B 1 326 ? -5.332 -38.469 -11.062 1 98.56 326 ALA B N 1
ATOM 5176 C CA . ALA B 1 326 ? -5.637 -39.875 -11.383 1 98.56 326 ALA B CA 1
ATOM 5177 C C . ALA B 1 326 ? -4.844 -40.344 -12.594 1 98.56 326 ALA B C 1
ATOM 5179 O O . ALA B 1 326 ? -4.312 -41.438 -12.609 1 98.56 326 ALA B O 1
ATOM 5180 N N . GLU B 1 327 ? -4.797 -39.531 -13.578 1 98.5 327 GLU B N 1
ATOM 5181 C CA . GLU B 1 327 ? -4.031 -39.844 -14.773 1 98.5 327 GLU B CA 1
ATOM 5182 C C . GLU B 1 327 ? -2.551 -40.031 -14.453 1 98.5 327 GLU B C 1
ATOM 5184 O O . GLU B 1 327 ? -1.91 -40.969 -14.961 1 98.5 327 GLU B O 1
ATOM 5189 N N . LEU B 1 328 ? -1.992 -39.188 -13.617 1 98.5 328 LEU B N 1
ATOM 5190 C CA . LEU B 1 328 ? -0.589 -39.312 -13.234 1 98.5 328 LEU B CA 1
ATOM 5191 C C . LEU B 1 328 ? -0.331 -40.594 -12.453 1 98.5 328 LEU B C 1
ATOM 5193 O O . LEU B 1 328 ? 0.675 -41.25 -12.68 1 98.5 328 LEU B O 1
ATOM 5197 N N . LEU B 1 329 ? -1.266 -40.906 -11.578 1 97.62 329 LEU B N 1
ATOM 5198 C CA . LEU B 1 329 ? -1.138 -42.156 -10.82 1 97.62 329 LEU B CA 1
ATOM 5199 C C . LEU B 1 329 ? -1.213 -43.375 -11.742 1 97.62 329 LEU B C 1
ATOM 5201 O O . LEU B 1 329 ? -0.461 -44.344 -11.57 1 97.62 329 LEU B O 1
ATOM 5205 N N . ARG B 1 330 ? -2.053 -43.312 -12.719 1 96.75 330 ARG B N 1
ATOM 5206 C CA . ARG B 1 330 ? -2.17 -44.375 -13.703 1 96.75 330 ARG B CA 1
ATOM 5207 C C . ARG B 1 330 ? -0.864 -44.562 -14.469 1 96.75 330 ARG B C 1
ATOM 5209 O O . ARG B 1 330 ? -0.504 -45.688 -14.828 1 96.75 330 ARG B O 1
ATOM 5216 N N . ARG B 1 331 ? -0.18 -43.5 -14.578 1 96.88 331 ARG B N 1
ATOM 5217 C CA . ARG B 1 331 ? 1.069 -43.5 -15.336 1 96.88 331 ARG B CA 1
ATOM 5218 C C . ARG B 1 331 ? 2.23 -44 -14.469 1 96.88 331 ARG B C 1
ATOM 5220 O O . ARG B 1 331 ? 3.35 -44.156 -14.961 1 96.88 331 ARG B O 1
ATOM 5227 N N . GLY B 1 332 ? 1.985 -44.094 -13.195 1 95.38 332 GLY B N 1
ATOM 5228 C CA . GLY B 1 332 ? 3.004 -44.688 -12.336 1 95.38 332 GLY B CA 1
ATOM 5229 C C . GLY B 1 332 ? 3.703 -43.656 -11.453 1 95.38 332 GLY B C 1
ATOM 5230 O O . GLY B 1 332 ? 4.758 -43.938 -10.883 1 95.38 332 GLY B O 1
ATOM 5231 N N . TRP B 1 333 ? 3.172 -42.438 -11.344 1 96.56 333 TRP B N 1
ATOM 5232 C CA . TRP B 1 333 ? 3.73 -41.469 -10.398 1 96.56 333 TRP B CA 1
ATOM 5233 C C . TRP B 1 333 ? 3.621 -42 -8.969 1 96.56 333 TRP B C 1
ATOM 5235 O O . TRP B 1 333 ? 2.574 -42.5 -8.562 1 96.56 333 TRP B O 1
ATOM 5245 N N . ASP B 1 334 ? 4.746 -41.844 -8.234 1 94.38 334 ASP B N 1
ATOM 5246 C CA . ASP B 1 334 ? 4.664 -42.125 -6.805 1 94.38 334 ASP B CA 1
ATOM 5247 C C . ASP B 1 334 ? 3.842 -41.062 -6.086 1 94.38 334 ASP B C 1
ATOM 5249 O O . ASP B 1 334 ? 3.863 -39.906 -6.469 1 94.38 334 ASP B O 1
ATOM 5253 N N . GLU B 1 335 ? 3.227 -41.531 -5.07 1 95.56 335 GLU B N 1
ATOM 5254 C CA . GLU B 1 335 ? 2.42 -40.594 -4.277 1 95.56 335 GLU B CA 1
ATOM 5255 C C . GLU B 1 335 ? 3.262 -39.438 -3.758 1 95.56 335 GLU B C 1
ATOM 5257 O O . GLU B 1 335 ? 2.791 -38.312 -3.703 1 95.56 335 GLU B O 1
ATOM 5262 N N . ALA B 1 336 ? 4.441 -39.719 -3.42 1 96.25 336 ALA B N 1
ATOM 5263 C CA . ALA B 1 336 ? 5.344 -38.719 -2.896 1 96.25 336 ALA B CA 1
ATOM 5264 C C . ALA B 1 336 ? 5.59 -37.625 -3.932 1 96.25 336 ALA B C 1
ATOM 5266 O O . ALA B 1 336 ? 5.629 -36.438 -3.592 1 96.25 336 ALA B O 1
ATOM 5267 N N . ASP B 1 337 ? 5.77 -38.031 -5.141 1 97.19 337 ASP B N 1
ATOM 5268 C CA . ASP B 1 337 ? 5.988 -37.062 -6.207 1 97.19 337 ASP B CA 1
ATOM 5269 C C . ASP B 1 337 ? 4.73 -36.25 -6.473 1 97.19 337 ASP B C 1
ATOM 5271 O O . ASP B 1 337 ? 4.812 -35.031 -6.762 1 97.19 337 ASP B O 1
ATOM 5275 N N . VAL B 1 338 ? 3.604 -36.906 -6.383 1 98.19 338 VAL B N 1
ATOM 5276 C CA . VAL B 1 338 ? 2.342 -36.188 -6.566 1 98.19 338 VAL B CA 1
ATOM 5277 C C . VAL B 1 338 ? 2.16 -35.156 -5.449 1 98.19 338 VAL B C 1
ATOM 5279 O O . VAL B 1 338 ? 1.735 -34.031 -5.695 1 98.19 338 VAL B O 1
ATOM 5282 N N . ALA B 1 339 ? 2.543 -35.562 -4.242 1 98.06 339 ALA B N 1
ATOM 5283 C CA . ALA B 1 339 ? 2.451 -34.656 -3.1 1 98.06 339 ALA B CA 1
ATOM 5284 C C . ALA B 1 339 ? 3.344 -33.438 -3.293 1 98.06 339 ALA B C 1
ATOM 5286 O O . ALA B 1 339 ? 2.955 -32.312 -2.955 1 98.06 339 ALA B O 1
ATOM 5287 N N . LEU B 1 340 ? 4.496 -33.625 -3.822 1 98.12 340 LEU B N 1
ATOM 5288 C CA . LEU B 1 340 ? 5.387 -32.531 -4.152 1 98.12 340 LEU B CA 1
ATOM 5289 C C . LEU B 1 340 ? 4.77 -31.641 -5.219 1 98.12 340 LEU B C 1
ATOM 5291 O O . LEU B 1 340 ? 4.727 -30.406 -5.062 1 98.12 340 LEU B O 1
ATOM 5295 N N . LEU B 1 341 ? 4.23 -32.219 -6.211 1 98.56 341 LEU B N 1
ATOM 5296 C CA . LEU B 1 341 ? 3.633 -31.531 -7.348 1 98.56 341 LEU B CA 1
ATOM 5297 C C . LEU B 1 341 ? 2.492 -30.625 -6.895 1 98.56 341 LEU B C 1
ATOM 5299 O O . LEU B 1 341 ? 2.41 -29.469 -7.309 1 98.56 341 LEU B O 1
ATOM 5303 N N . THR B 1 342 ? 1.658 -31.156 -6.008 1 98.69 342 THR B N 1
ATOM 5304 C CA . THR B 1 342 ? 0.402 -30.469 -5.715 1 98.69 342 THR B CA 1
ATOM 5305 C C . THR B 1 342 ? 0.587 -29.453 -4.594 1 98.69 342 THR B C 1
ATOM 5307 O O . THR B 1 342 ? -0.173 -28.484 -4.496 1 98.69 342 THR B O 1
ATOM 5310 N N . TRP B 1 343 ? 1.608 -29.625 -3.719 1 98.19 343 TRP B N 1
ATOM 5311 C CA . TRP B 1 343 ? 1.651 -28.781 -2.523 1 98.19 343 TRP B CA 1
ATOM 5312 C C . TRP B 1 343 ? 3.092 -28.5 -2.115 1 98.19 343 TRP B C 1
ATOM 5314 O O . TRP B 1 343 ? 3.482 -27.328 -1.983 1 98.19 343 TRP B O 1
ATOM 5324 N N . GLY B 1 344 ? 3.863 -29.5 -2.012 1 97.94 344 GLY B N 1
ATOM 5325 C CA . GLY B 1 344 ? 5.172 -29.438 -1.38 1 97.94 344 GLY B CA 1
ATOM 5326 C C . GLY B 1 344 ? 6.125 -28.484 -2.078 1 97.94 344 GLY B C 1
ATOM 5327 O O . GLY B 1 344 ? 6.832 -27.719 -1.425 1 97.94 344 GLY B O 1
ATOM 5328 N N . ASN B 1 345 ? 6.18 -28.531 -3.338 1 98.44 345 ASN B N 1
ATOM 5329 C CA . ASN B 1 345 ? 7.137 -27.719 -4.09 1 98.44 345 ASN B CA 1
ATOM 5330 C C . ASN B 1 345 ? 6.855 -26.234 -3.945 1 98.44 345 ASN B C 1
ATOM 5332 O O . ASN B 1 345 ? 7.777 -25.438 -3.766 1 98.44 345 ASN B O 1
ATOM 5336 N N . VAL B 1 346 ? 5.582 -25.859 -3.969 1 98.31 346 VAL B N 1
ATOM 5337 C CA . VAL B 1 346 ? 5.23 -24.453 -3.807 1 98.31 346 VAL B CA 1
ATOM 5338 C C . VAL B 1 346 ? 5.57 -23.984 -2.389 1 98.31 346 VAL B C 1
ATOM 5340 O O . VAL B 1 346 ? 6.117 -22.906 -2.195 1 98.31 346 VAL B O 1
ATOM 5343 N N . GLN B 1 347 ? 5.312 -24.812 -1.402 1 97.88 347 GLN B N 1
ATOM 5344 C CA . GLN B 1 347 ? 5.652 -24.5 -0.021 1 97.88 347 GLN B CA 1
ATOM 5345 C C . GLN B 1 347 ? 7.152 -24.25 0.132 1 97.88 347 GLN B C 1
ATOM 5347 O O . GLN B 1 347 ? 7.57 -23.297 0.795 1 97.88 347 GLN B O 1
ATOM 5352 N N . ARG B 1 348 ? 7.863 -25.078 -0.5 1 97.81 348 ARG B N 1
ATOM 5353 C CA . ARG B 1 348 ? 9.312 -24.969 -0.424 1 97.81 348 ARG B CA 1
ATOM 5354 C C . ARG B 1 348 ? 9.797 -23.641 -1.004 1 97.81 348 ARG B C 1
ATOM 5356 O O . ARG B 1 348 ? 10.633 -22.969 -0.403 1 97.81 348 ARG B O 1
ATOM 5363 N N . VAL B 1 349 ? 9.305 -23.297 -2.129 1 98.19 349 VAL B N 1
ATOM 5364 C CA . VAL B 1 349 ? 9.727 -22.062 -2.791 1 98.19 349 VAL B CA 1
ATOM 5365 C C . VAL B 1 349 ? 9.352 -20.859 -1.932 1 98.19 349 VAL B C 1
ATOM 5367 O O . VAL B 1 349 ? 10.156 -19.938 -1.747 1 98.19 349 VAL B O 1
ATOM 5370 N N . LEU B 1 350 ? 8.148 -20.844 -1.371 1 98.12 350 LEU B N 1
ATOM 5371 C CA . LEU B 1 350 ? 7.699 -19.734 -0.532 1 98.12 350 LEU B CA 1
ATOM 5372 C C . LEU B 1 350 ? 8.555 -19.625 0.725 1 98.12 350 LEU B C 1
ATOM 5374 O O . LEU B 1 350 ? 8.93 -18.516 1.128 1 98.12 350 LEU B O 1
ATOM 5378 N N . ARG B 1 351 ? 8.891 -20.734 1.305 1 97.94 351 ARG B N 1
ATOM 5379 C CA . ARG B 1 351 ? 9.734 -20.75 2.496 1 97.94 351 ARG B CA 1
ATOM 5380 C C . ARG B 1 351 ? 11.141 -20.25 2.174 1 97.94 351 ARG B C 1
ATOM 5382 O O . ARG B 1 351 ? 11.719 -19.484 2.945 1 97.94 351 ARG B O 1
ATOM 5389 N N . ALA B 1 352 ? 11.609 -20.719 1.059 1 97.75 352 ALA B N 1
ATOM 5390 C CA . ALA B 1 352 ? 12.945 -20.312 0.644 1 97.75 352 ALA B CA 1
ATOM 5391 C C . ALA B 1 352 ? 13 -18.797 0.407 1 97.75 352 ALA B C 1
ATOM 5393 O O . ALA B 1 352 ? 13.984 -18.156 0.762 1 97.75 352 ALA B O 1
ATOM 5394 N N . ALA B 1 353 ? 11.984 -18.281 -0.197 1 97.69 353 ALA B N 1
ATOM 5395 C CA . ALA B 1 353 ? 11.922 -16.828 -0.424 1 97.69 353 ALA B CA 1
ATOM 5396 C C . ALA B 1 353 ? 11.914 -16.078 0.897 1 97.69 353 ALA B C 1
ATOM 5398 O O . ALA B 1 353 ? 12.609 -15.062 1.043 1 97.69 353 ALA B O 1
ATOM 5399 N N . ALA B 1 354 ? 11.133 -16.547 1.859 1 97.69 354 ALA B N 1
ATOM 5400 C CA . ALA B 1 354 ? 11.055 -15.906 3.172 1 97.69 354 ALA B CA 1
ATOM 5401 C C . ALA B 1 354 ? 12.406 -15.961 3.889 1 97.69 354 ALA B C 1
ATOM 5403 O O . ALA B 1 354 ? 12.82 -14.984 4.516 1 97.69 354 ALA B O 1
ATOM 5404 N N . PHE B 1 355 ? 13.023 -17.078 3.762 1 97.19 355 PHE B N 1
ATOM 5405 C CA . PHE B 1 355 ? 14.336 -17.25 4.383 1 97.19 355 PHE B CA 1
ATOM 5406 C C . PHE B 1 355 ? 15.352 -16.281 3.773 1 97.19 355 PHE B C 1
ATOM 5408 O O . PHE B 1 355 ? 16.094 -15.625 4.496 1 97.19 355 PHE B O 1
ATOM 5415 N N . THR B 1 356 ? 15.352 -16.266 2.473 1 97.81 356 THR B N 1
ATOM 5416 C CA . THR B 1 356 ? 16.25 -15.359 1.756 1 97.81 356 THR B CA 1
ATOM 5417 C C . THR B 1 356 ? 16 -13.906 2.154 1 97.81 356 THR B C 1
ATOM 5419 O O . THR B 1 356 ? 16.938 -13.133 2.318 1 97.81 356 THR B O 1
ATOM 5422 N N . ALA B 1 357 ? 14.789 -13.555 2.287 1 98.38 357 ALA B N 1
ATOM 5423 C CA . ALA B 1 357 ? 14.422 -12.195 2.664 1 98.38 357 ALA B CA 1
ATOM 5424 C C . ALA B 1 357 ? 15 -11.828 4.027 1 98.38 357 ALA B C 1
ATOM 5426 O O . ALA B 1 357 ? 15.602 -10.758 4.188 1 98.38 357 ALA B O 1
ATOM 5427 N N . LYS B 1 358 ? 14.859 -12.695 4.984 1 97.25 358 LYS B N 1
ATOM 5428 C CA . LYS B 1 358 ? 15.375 -12.445 6.324 1 97.25 358 LYS B CA 1
ATOM 5429 C C . LYS B 1 358 ? 16.891 -12.227 6.297 1 97.25 358 LYS B C 1
ATOM 5431 O O . LYS B 1 358 ? 17.391 -11.289 6.922 1 97.25 358 LYS B O 1
ATOM 5436 N N . ALA B 1 359 ? 17.531 -13.023 5.531 1 96.88 359 ALA B N 1
ATOM 5437 C CA . ALA B 1 359 ? 18.984 -1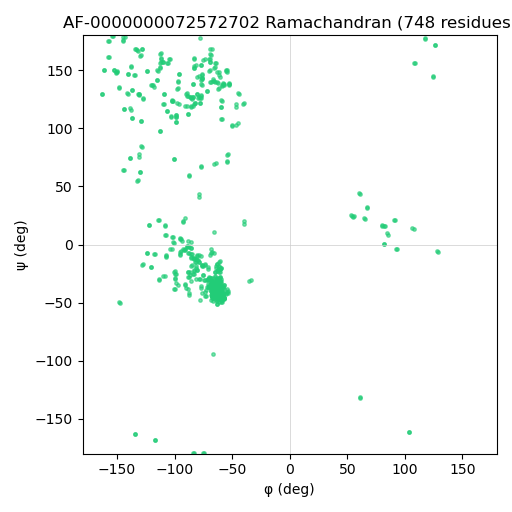2.906 5.414 1 96.88 359 ALA B CA 1
ATOM 5438 C C . ALA B 1 359 ? 19.375 -11.602 4.719 1 96.88 359 ALA B C 1
ATOM 5440 O O . ALA B 1 359 ? 20.297 -10.914 5.152 1 96.88 359 ALA B O 1
ATOM 5441 N N . ALA B 1 360 ? 18.656 -11.312 3.66 1 97.19 360 ALA B N 1
ATOM 5442 C CA . ALA B 1 360 ? 18.969 -10.117 2.879 1 97.19 360 ALA B CA 1
ATOM 5443 C C . ALA B 1 360 ? 18.703 -8.852 3.689 1 97.19 360 ALA B C 1
ATOM 5445 O O . ALA B 1 360 ? 19.453 -7.875 3.588 1 97.19 360 ALA B O 1
ATOM 5446 N N . GLN B 1 361 ? 17.641 -8.82 4.461 1 95.38 361 GLN B N 1
ATOM 5447 C CA . GLN B 1 361 ? 17.266 -7.645 5.246 1 95.38 361 GLN B CA 1
ATOM 5448 C C . GLN B 1 361 ? 18.312 -7.344 6.312 1 95.38 361 GLN B C 1
ATOM 5450 O O . GLN B 1 361 ? 18.5 -6.191 6.711 1 95.38 361 GLN B O 1
ATOM 5455 N N . LEU B 1 362 ? 19.031 -8.336 6.785 1 93.94 362 LEU B N 1
ATOM 5456 C CA . LEU B 1 362 ? 20.094 -8.148 7.758 1 93.94 362 LEU B CA 1
ATOM 5457 C C . LEU B 1 362 ? 21.344 -7.566 7.098 1 93.94 362 LEU B C 1
ATOM 5459 O O . LEU B 1 362 ? 22.156 -6.926 7.762 1 93.94 362 LEU B O 1
ATOM 5463 N N . ARG B 1 363 ? 21.406 -7.688 5.797 1 93.12 363 ARG B N 1
ATOM 5464 C CA . ARG B 1 363 ? 22.656 -7.387 5.129 1 93.12 363 ARG B CA 1
ATOM 5465 C C . ARG B 1 363 ? 22.562 -6.09 4.332 1 93.12 363 ARG B C 1
ATOM 5467 O O . ARG B 1 363 ? 23.578 -5.461 4.027 1 93.12 363 ARG B O 1
ATOM 5474 N N . ARG B 1 364 ? 21.344 -5.801 3.928 1 92.69 364 ARG B N 1
ATOM 5475 C CA . ARG B 1 364 ? 21.234 -4.629 3.064 1 92.69 364 ARG B CA 1
ATOM 5476 C C . ARG B 1 364 ? 20 -3.809 3.404 1 92.69 364 ARG B C 1
ATOM 5478 O O . ARG B 1 364 ? 18.938 -4.367 3.73 1 92.69 364 ARG B O 1
ATOM 5485 N N . GLU B 1 365 ? 20.125 -2.49 3.246 1 91.12 365 GLU B N 1
ATOM 5486 C CA . GLU B 1 365 ? 19.016 -1.557 3.387 1 91.12 365 GLU B CA 1
ATOM 5487 C C . GLU B 1 365 ? 18.203 -1.459 2.094 1 91.12 365 GLU B C 1
ATOM 5489 O O . GLU B 1 365 ? 18.688 -1.854 1.028 1 91.12 365 GLU B O 1
ATOM 5494 N N . PRO B 1 366 ? 17 -0.988 2.23 1 93.06 366 PRO B N 1
ATOM 5495 C CA . PRO B 1 366 ? 16.25 -0.754 0.992 1 93.06 366 PRO B CA 1
ATOM 5496 C C . PRO B 1 366 ? 17.016 0.117 -0.003 1 93.06 366 PRO B C 1
ATOM 5498 O O . PRO B 1 366 ? 17.625 1.115 0.387 1 93.06 366 PRO B O 1
ATOM 5501 N N . SER B 1 367 ? 16.922 -0.328 -1.239 1 92.06 367 SER B N 1
ATOM 5502 C CA . SER B 1 367 ? 17.672 0.388 -2.27 1 92.06 367 SER B CA 1
ATOM 5503 C C . SER B 1 367 ? 16.984 1.699 -2.637 1 92.06 367 SER B C 1
ATOM 5505 O O . SER B 1 367 ? 15.766 1.735 -2.836 1 92.06 367 SER B O 1
ATOM 5507 N N . THR B 1 368 ? 17.734 2.762 -2.795 1 87.75 368 THR B N 1
ATOM 5508 C CA . THR B 1 368 ? 17.219 4.059 -3.203 1 87.75 368 THR B CA 1
ATOM 5509 C C . THR B 1 368 ? 17.625 4.379 -4.637 1 87.75 368 THR B C 1
ATOM 5511 O O . THR B 1 368 ? 17.422 5.5 -5.113 1 87.75 368 THR B O 1
ATOM 5514 N N . ALA B 1 369 ? 18.203 3.371 -5.289 1 91.62 369 ALA B N 1
ATOM 5515 C CA . ALA B 1 369 ? 18.672 3.582 -6.656 1 91.62 369 ALA B CA 1
ATOM 5516 C C . ALA B 1 369 ? 17.516 3.82 -7.613 1 91.62 369 ALA B C 1
ATOM 5518 O O . ALA B 1 369 ? 16.438 3.227 -7.461 1 91.62 369 ALA B O 1
ATOM 5519 N N . THR B 1 370 ? 17.688 4.727 -8.562 1 92.12 370 THR B N 1
ATOM 5520 C CA . THR B 1 370 ? 16.719 4.977 -9.617 1 92.12 370 THR B CA 1
ATOM 5521 C C . THR B 1 370 ? 17.172 4.375 -10.938 1 92.12 370 THR B C 1
ATOM 5523 O O . THR B 1 370 ? 18.359 4.031 -11.094 1 92.12 370 THR B O 1
ATOM 5526 N N . ILE B 1 371 ? 16.219 4.18 -11.828 1 94.62 371 ILE B N 1
ATOM 5527 C CA . ILE B 1 371 ? 16.562 3.627 -13.133 1 94.62 371 ILE B CA 1
ATOM 5528 C C . ILE B 1 371 ? 17.516 4.57 -13.852 1 94.62 371 ILE B C 1
ATOM 5530 O O . ILE B 1 371 ? 18.406 4.125 -14.586 1 94.62 371 ILE B O 1
ATOM 5534 N N . ALA B 1 372 ? 17.406 5.91 -13.609 1 92.75 372 ALA B N 1
ATOM 5535 C CA . ALA B 1 372 ? 18.312 6.891 -14.195 1 92.75 372 ALA B CA 1
ATOM 5536 C C . ALA B 1 372 ? 19.734 6.711 -13.664 1 92.75 372 ALA B C 1
ATOM 5538 O O . ALA B 1 372 ? 20.703 6.809 -14.414 1 92.75 372 ALA B O 1
ATOM 5539 N N . ASP B 1 373 ? 19.875 6.391 -12.406 1 92 373 ASP B N 1
ATOM 5540 C CA . ASP B 1 373 ? 21.172 6.176 -11.781 1 92 373 ASP B CA 1
ATOM 5541 C C . ASP B 1 373 ? 21.875 4.965 -12.383 1 92 373 ASP B C 1
ATOM 5543 O O . ASP B 1 373 ? 23.094 4.984 -12.594 1 92 373 ASP B O 1
ATOM 5547 N N . LEU B 1 374 ? 21.031 3.932 -12.68 1 95.31 374 LEU B N 1
ATOM 5548 C CA . LEU B 1 374 ? 21.625 2.637 -12.977 1 95.31 374 LEU B CA 1
ATOM 5549 C C . LEU B 1 374 ? 21.688 2.395 -14.484 1 95.31 374 LEU B C 1
ATOM 5551 O O . LEU B 1 374 ? 22.641 1.798 -14.984 1 95.31 374 LEU B O 1
ATOM 5555 N N . ASP B 1 375 ? 20.688 2.809 -15.172 1 95.62 375 ASP B N 1
ATOM 5556 C CA . ASP B 1 375 ? 20.594 2.516 -16.594 1 95.62 375 ASP B CA 1
ATOM 5557 C C . ASP B 1 375 ? 20.859 3.766 -17.438 1 95.62 375 ASP B C 1
ATOM 5559 O O . ASP B 1 375 ? 20.875 3.703 -18.672 1 95.62 375 ASP B O 1
ATOM 5563 N N . GLY B 1 376 ? 20.922 5 -16.797 1 86.69 376 GLY B N 1
ATOM 5564 C CA . GLY B 1 376 ? 21.109 6.246 -17.516 1 86.69 376 GLY B CA 1
ATOM 5565 C C . GLY B 1 376 ? 22.562 6.504 -17.891 1 86.69 376 GLY B C 1
ATOM 5566 O O . GLY B 1 376 ? 23.469 5.867 -17.359 1 86.69 376 GLY B O 1
#

pLDDT: mean 90.95, std 17.59, range [20.47, 98.88]

Nearest PDB structures (foldseek):
  3itc-assembly1_A  TM=9.545E-01  e=1.887E-34  Streptomyces coelicolor
  6vgo-assembly1_A  TM=9.426E-01  e=5.273E-29  Homo sapiens
  5lwz-assembly1_A  TM=9.280E-01  e=8.350E-28  Aspergillus fumigatus Af293
  2rag-assembly1_A  TM=8.931E-01  e=1.001E-23  Caulobacter vibrioides CB15
  3ly0-assembly1_A  TM=9.109E-01  e=7.714E-20  Cereibacter sphaeroides 2.4.1

Foldseek 3Di:
DDDPPDDPDPPDPPPPVVPPCPPQLVVVDPDDDDDQQADPPDALLRSLVRLCLVFNFEALEAAVLVQCVPDPDDDQAVHDPSFQHGQVLLVLLSALEYEYALEDPLVQAAPSLQVSSVVSLVSVVVNCVVVVQAEDEDQFLVRSVVQVVSVYHYYQYDDYEPRNCSQPLVSVVVVVVSGAAEYEQEDDPQQYLQAHFQSSLLSQLSCLQSLRAYADQLGHPRNLVVSLVRHSAAHEPSEEWECVLPVDSRHDYLVSLQVNLVSLEAYAYEQACNHQHQALVSSLVRQVVSCVRSNLLHYEHHDHTPVPGHGHPQNRHSSSNSVSSSVNVVVPDDSVSVSSHRHVSVNSRRVSSVVSNVVSNVPDDRDPDGCVNGVD/DDDPPPDPDPPDPPPPVVPPCPPQLPVVDPDDDDDQQADPPDALLRSLVRLCLVFNFEALEAAVLVQVVPDPDDDQAVHDPSFQHGQVLLVLLSALEYEYALEDPLVQAAPSLQVSSVVSLVSVVVNCVVVVQAEDEDQFLVRSVVCVVSVYHYYQYDDYEPRNCSQPLVSVVVVVVSGAAEYEQEDDPQQYLQAHFQSSLLSQLSCLQSLRAYADQLGHPRNLVVSLVRHSAAHEPSEEWECVLPVDSRHDYLVSLQSNLVSLEAYAYEQACNHQHQALVSSLVRQVVSCVRSNLLHYEHHDHTPVPGHGHPQNRHSSSNSVSSSVNVVVPDDSVSVSSHRHVSVNSRRVSSVVSNVVSNVPDDRDPDGCVNGVD

InterPro domains:
  IPR008257 Peptidase M19 [PF01244] (52-351)
  IPR008257 Peptidase M19 [PS51365] (42-376)
  IPR008257 Peptidase M19 [PTHR10443] (35-372)
  IPR032466 Metal-dependent hydrolase [SSF51556] (44-360)

Radius of gyration: 29.81 Å; Cα contacts (8 Å, |Δi|>4): 1579; chains: 2; bounding box: 120×91×67 Å

Secondary structure (DSSP, 8-state):
-----SS------TTGGGGS----GGGGS--PPPPP-S-TTS-HHHHHHHHHHHS-EEEEEE-HHHHHTT-S---TTT--TTSS--HHHHHHTTEEEEEE-----TT--HHHHHHHHHHHHHHHHHHHHH-TTTEEE-SSHHHHHHHHHTT-EEEEE-PEEGGGGTT-HHHHHHHHHTT--EEE--SBTTEETTEE-HHHHHHHHHHHHHTPEEE-TT--HHHHHHHHHH-SS--EETT--BTTTS--TTSBPHHHHHHHHHTT-EEEEE--HHHH-SSHHHHHHHHHHHHHHH-GGGEEEE--BTSS----TT-SSGGGHHHHHHHHHHTT--HHHHHIIIIIHHHHHHHHHHHHHHHHHHH-PPP---HHHHH-/---TTSS------TTGGGGS----GGGGS--PPPPP-S-TTS-HHHHHHHHHHHS-EEEEEE-HHHHHTT-S---TTT--TTSS--HHHHHHTTEEEEEE-----TT--HHHHHHHHHHHHHHHHHHHHH-TTTEEE-SSHHHHHHHHHTT-EEEEE-PEEGGGGTT-HHHHHHHHHTT--EEE--SBTTEETTEE-HHHHHHHHHHHHHTPEEE-TT--HHHHHHHHHH-SS-EEETT--BTTTS--TTSBPHHHHHHHHHTT-EEEEE--HHHH-SSHHHHHHHHHHHHHHH-GGGEEEE--BTSS----TT-SSGGGHHHHHHHHHHTT--HHHHHIIIIIHHHHHHHHHHHHHHHHHHH-PPP---HHHHH-